Protein AF-A0A958XMZ8-F1 (afdb_monomer_lite)

Structure (mmCIF, N/CA/C/O backbone):
data_AF-A0A958XMZ8-F1
#
_entry.id   AF-A0A958XMZ8-F1
#
loop_
_atom_site.group_PDB
_atom_site.id
_atom_site.type_symbol
_atom_site.label_atom_id
_atom_site.label_alt_id
_atom_site.label_comp_id
_atom_site.label_asym_id
_atom_site.label_entity_id
_atom_site.label_seq_id
_atom_site.pdbx_PDB_ins_code
_atom_site.Cartn_x
_atom_site.Cartn_y
_atom_site.Cartn_z
_atom_site.occupancy
_atom_site.B_iso_or_equiv
_atom_site.auth_seq_id
_atom_site.auth_comp_id
_atom_site.auth_asym_id
_atom_site.auth_atom_id
_atom_site.pdbx_PDB_model_num
ATOM 1 N N . MET A 1 1 ? -24.571 -7.423 19.734 1.00 42.75 1 MET A N 1
ATOM 2 C CA . MET A 1 1 ? -24.579 -8.604 18.828 1.00 42.75 1 MET A CA 1
ATOM 3 C C . MET A 1 1 ? -23.288 -8.793 18.018 1.00 42.75 1 MET A C 1
ATOM 5 O O . MET A 1 1 ? -22.791 -9.910 18.013 1.00 42.75 1 MET A O 1
ATOM 9 N N . LYS A 1 2 ? -22.717 -7.751 17.382 1.00 38.09 2 LYS A N 1
ATOM 10 C CA . LYS A 1 2 ? -21.534 -7.864 16.494 1.00 38.09 2 LYS A CA 1
ATOM 11 C C . LYS A 1 2 ? -20.268 -8.442 17.163 1.00 38.09 2 LYS A C 1
ATOM 13 O O . LYS A 1 2 ? -19.570 -9.248 16.566 1.00 38.09 2 LYS A O 1
ATOM 18 N N . THR A 1 3 ? -20.026 -8.106 18.425 1.00 40.06 3 THR A N 1
ATOM 19 C CA . THR A 1 3 ? -18.768 -8.404 19.127 1.00 40.06 3 THR A CA 1
ATOM 20 C C . THR A 1 3 ? -18.700 -9.785 19.793 1.00 40.06 3 THR A C 1
ATOM 22 O O . THR A 1 3 ? -17.630 -10.360 19.967 1.00 40.06 3 THR A O 1
ATOM 25 N N . ILE A 1 4 ? -19.863 -10.355 20.126 1.00 44.00 4 ILE A N 1
ATOM 26 C CA . ILE A 1 4 ? -19.988 -11.610 20.886 1.00 44.00 4 ILE A CA 1
ATOM 27 C C . ILE A 1 4 ? -19.548 -12.824 20.051 1.00 44.00 4 ILE A C 1
ATOM 29 O O . ILE A 1 4 ? -19.037 -13.791 20.610 1.00 44.00 4 ILE A O 1
ATOM 33 N N . LEU A 1 5 ? -19.669 -12.779 18.716 1.00 48.12 5 LEU A N 1
ATOM 34 C CA . LEU A 1 5 ? -19.205 -13.890 17.883 1.00 48.12 5 LEU A CA 1
ATOM 35 C C . LEU A 1 5 ? -17.670 -13.978 17.826 1.00 48.12 5 LEU A C 1
ATOM 37 O O . LEU A 1 5 ? -17.133 -15.078 17.813 1.00 48.12 5 LEU A O 1
ATOM 41 N N . LEU A 1 6 ? -16.958 -12.848 17.858 1.00 45.94 6 LEU A N 1
ATOM 42 C CA . LEU A 1 6 ? -15.490 -12.813 17.803 1.00 45.94 6 LEU A CA 1
ATOM 43 C C . LEU A 1 6 ? -14.839 -13.444 19.038 1.00 45.94 6 LEU A C 1
ATOM 45 O O . LEU A 1 6 ? -13.884 -14.203 18.905 1.00 45.94 6 LEU A O 1
ATOM 49 N N . VAL A 1 7 ? -15.398 -13.199 20.225 1.00 48.72 7 VAL A N 1
ATOM 50 C CA . VAL A 1 7 ? -14.927 -13.809 21.480 1.00 48.72 7 VAL A CA 1
ATOM 51 C C . VAL A 1 7 ? -15.253 -15.309 21.521 1.00 48.72 7 VAL A C 1
ATOM 53 O O . VAL A 1 7 ? -14.415 -16.110 21.927 1.00 48.72 7 VAL A O 1
ATOM 56 N N . ILE A 1 8 ? -16.429 -15.721 21.025 1.00 49.88 8 ILE A N 1
ATOM 57 C CA . ILE A 1 8 ? -16.820 -17.141 20.918 1.00 49.88 8 ILE A CA 1
ATOM 58 C C . ILE A 1 8 ? -15.943 -17.891 19.903 1.00 49.88 8 ILE A C 1
ATOM 60 O O . ILE A 1 8 ? -15.527 -19.019 20.156 1.00 49.88 8 ILE A O 1
ATOM 64 N N . LEU A 1 9 ? -15.617 -17.265 18.773 1.00 50.22 9 LEU A N 1
ATOM 65 C CA . LEU A 1 9 ? -14.699 -17.815 17.777 1.00 50.22 9 LEU A CA 1
ATOM 66 C C . LEU A 1 9 ? -13.246 -17.832 18.274 1.00 50.22 9 LEU A C 1
ATOM 68 O O . LEU A 1 9 ? -12.514 -18.767 17.961 1.00 50.22 9 LEU A O 1
ATOM 72 N N . GLY A 1 10 ? -12.841 -16.862 19.100 1.00 49.19 10 GLY A N 1
ATOM 73 C CA . GLY A 1 10 ? -11.551 -16.872 19.794 1.00 49.19 10 GLY A CA 1
ATOM 74 C C . GLY A 1 10 ? -11.435 -18.028 20.794 1.00 49.19 10 GLY A C 1
ATOM 75 O O . GLY A 1 10 ? -10.408 -18.693 20.854 1.00 49.19 10 GLY A O 1
ATOM 76 N N . LEU A 1 11 ? -12.516 -18.349 21.511 1.00 45.91 11 LEU A N 1
ATOM 77 C CA . LEU A 1 11 ? -12.588 -19.532 22.379 1.00 45.91 11 LEU A CA 1
ATOM 78 C C . LEU A 1 11 ? -12.576 -20.855 21.587 1.00 45.91 11 LEU A C 1
ATOM 80 O O . LEU A 1 11 ? -12.011 -21.841 22.056 1.00 45.91 11 LEU A O 1
ATOM 84 N N . LEU A 1 12 ? -13.150 -20.884 20.376 1.00 45.81 12 LEU A N 1
ATOM 85 C CA . LEU A 1 12 ? -13.077 -22.036 19.459 1.00 45.81 12 LEU A CA 1
ATOM 86 C C . LEU A 1 12 ? -11.668 -22.243 18.872 1.00 45.81 12 LEU A C 1
ATOM 88 O O . LEU A 1 12 ? -11.304 -23.369 18.547 1.00 45.81 12 LEU A O 1
ATOM 92 N N . CYS A 1 13 ? -10.860 -21.187 18.788 1.00 43.09 13 CYS A N 1
ATOM 93 C CA . CYS A 1 13 ? -9.486 -21.208 18.279 1.00 43.09 13 CYS A CA 1
ATOM 94 C C . CYS A 1 13 ? -8.544 -22.109 19.098 1.00 43.09 13 CYS A C 1
ATOM 96 O O . CYS A 1 13 ? -7.648 -22.748 18.555 1.00 43.09 13 CYS A O 1
ATOM 98 N N . CYS A 1 14 ? -8.775 -22.218 20.410 1.00 39.25 14 CYS A N 1
ATOM 99 C CA . CYS A 1 14 ? -8.026 -23.129 21.282 1.00 39.25 14 CYS A CA 1
ATOM 100 C C . CYS A 1 14 ? -8.404 -24.608 21.083 1.00 39.25 14 CYS A C 1
ATOM 102 O O . CYS A 1 14 ? -7.781 -25.483 21.682 1.00 39.25 14 CYS A O 1
ATOM 104 N N . TYR A 1 15 ? -9.434 -24.905 20.285 1.00 39.00 15 TYR A N 1
ATOM 105 C CA . TYR A 1 15 ? -10.040 -26.232 20.217 1.00 39.00 15 TYR A CA 1
ATOM 106 C C . TYR A 1 15 ? -9.494 -27.118 19.082 1.00 39.00 15 TYR A C 1
ATOM 108 O O . TYR A 1 15 ? -9.670 -28.333 19.127 1.00 39.00 15 TYR A O 1
ATOM 116 N N . GLU A 1 16 ? -8.756 -26.578 18.105 1.00 41.16 16 GLU A N 1
ATOM 117 C CA . GLU A 1 16 ? -8.152 -27.407 17.040 1.00 41.16 16 GLU A CA 1
ATOM 118 C C . GLU A 1 16 ? -6.931 -28.229 17.505 1.00 41.16 16 GLU A C 1
ATOM 120 O O . GLU A 1 16 ? -6.383 -29.021 16.742 1.00 41.16 16 GLU A O 1
ATOM 125 N N . GLY A 1 17 ? -6.541 -28.113 18.781 1.00 38.28 17 GLY A N 1
ATOM 126 C CA . GLY A 1 17 ? -5.478 -28.911 19.398 1.00 38.28 17 GLY A CA 1
ATOM 127 C C . GLY A 1 17 ? -5.923 -30.136 20.209 1.00 38.28 17 GLY A C 1
ATOM 128 O O . GLY A 1 17 ? -5.051 -30.862 20.680 1.00 38.28 17 GLY A O 1
ATOM 129 N N . TYR A 1 18 ? -7.222 -30.398 20.412 1.00 29.23 18 TYR A N 1
ATOM 130 C CA . TYR A 1 18 ? -7.667 -31.522 21.252 1.00 29.23 18 TYR A CA 1
ATOM 131 C C . TYR A 1 18 ? -8.837 -32.296 20.639 1.00 29.23 18 TYR A C 1
ATOM 133 O O . TYR A 1 18 ? -9.981 -31.851 20.568 1.00 29.23 18 TYR A O 1
ATOM 141 N N . SER A 1 19 ? -8.530 -33.520 20.217 1.00 32.88 19 SER A N 1
ATOM 142 C CA . SER A 1 19 ? -9.501 -34.533 19.836 1.00 32.88 19 SER A CA 1
ATOM 143 C C . SER A 1 19 ? -10.440 -34.863 20.999 1.00 32.88 19 SER A C 1
ATOM 145 O O . SER A 1 19 ? -9.980 -35.227 22.077 1.00 32.88 19 SER A O 1
ATOM 147 N N . GLN A 1 20 ? -11.740 -34.846 20.694 1.00 37.31 20 GLN A N 1
ATOM 148 C CA . GLN A 1 20 ? -12.870 -35.333 21.491 1.00 37.31 20 GLN A CA 1
ATOM 149 C C . GLN A 1 20 ? -13.129 -34.594 22.812 1.00 37.31 20 GLN A C 1
ATOM 151 O O . GLN A 1 20 ? -12.442 -34.840 23.783 1.00 37.31 20 GLN A O 1
ATOM 156 N N . HIS A 1 21 ? -14.190 -33.772 22.877 1.00 28.86 21 HIS A N 1
ATOM 157 C CA . HIS A 1 21 ? -15.265 -33.848 23.888 1.00 28.86 21 HIS A CA 1
ATOM 158 C C . HIS A 1 21 ? -16.309 -32.728 23.694 1.00 28.86 21 HIS A C 1
ATOM 160 O O . HIS A 1 21 ? -16.035 -31.573 23.976 1.00 28.86 21 HIS A O 1
ATOM 166 N N . ARG A 1 22 ? -17.528 -33.112 23.273 1.00 32.72 22 ARG A N 1
ATOM 167 C CA . ARG A 1 22 ? -18.817 -32.381 23.357 1.00 32.72 22 ARG A CA 1
ATOM 168 C C . ARG A 1 22 ? -18.800 -30.862 23.083 1.00 32.72 22 ARG A C 1
ATOM 170 O O . ARG A 1 22 ? -18.387 -30.069 23.917 1.00 32.72 22 ARG A O 1
ATOM 177 N N . LYS A 1 23 ? -19.447 -30.461 21.977 1.00 32.38 23 LYS A N 1
ATOM 178 C CA . LYS A 1 23 ? -20.003 -29.109 21.778 1.00 32.38 23 LYS A CA 1
ATOM 179 C C . LYS A 1 23 ? -20.814 -28.704 23.019 1.00 32.38 23 LYS A C 1
ATOM 181 O O . LYS A 1 23 ? -21.945 -29.161 23.167 1.00 32.38 23 LYS A O 1
ATOM 186 N N . ALA A 1 24 ? -20.261 -27.870 23.896 1.00 31.86 24 ALA A N 1
ATOM 187 C CA . ALA A 1 24 ? -21.076 -27.127 24.844 1.00 31.86 24 ALA A CA 1
ATOM 188 C C . ALA A 1 24 ? -21.804 -26.049 24.037 1.00 31.86 24 ALA A C 1
ATOM 190 O O . ALA A 1 24 ? -21.182 -25.198 23.399 1.00 31.86 24 ALA A O 1
ATOM 191 N N . SER A 1 25 ? -23.125 -26.151 23.977 1.00 40.00 25 SER A N 1
ATOM 192 C CA . SER A 1 25 ? -23.956 -25.162 23.308 1.00 40.00 25 SER A CA 1
ATOM 193 C C . SER A 1 25 ? -23.919 -23.858 24.116 1.00 40.00 25 SER A C 1
ATOM 195 O O . SER A 1 25 ? -23.979 -23.879 25.342 1.00 40.00 25 SER A O 1
ATOM 197 N N . VAL A 1 26 ? -23.864 -22.699 23.449 1.00 39.19 26 VAL A N 1
ATOM 198 C CA . VAL A 1 26 ? -23.922 -21.347 24.069 1.00 39.19 26 VAL A CA 1
ATOM 199 C C . VAL A 1 26 ? -25.190 -21.148 24.932 1.00 39.19 26 VAL A C 1
ATOM 201 O O . VAL A 1 26 ? -25.288 -20.225 25.752 1.00 39.19 26 VAL A O 1
ATOM 204 N N . THR A 1 27 ? -26.166 -22.045 24.784 1.00 47.19 27 THR A N 1
ATOM 205 C CA . THR A 1 27 ? -27.355 -22.157 25.633 1.00 47.19 27 THR A CA 1
ATOM 206 C C . THR A 1 27 ? -27.047 -22.494 27.093 1.00 47.19 27 THR A C 1
ATOM 208 O O . THR A 1 27 ? -27.872 -22.166 27.937 1.00 47.19 27 THR A O 1
ATOM 211 N N . ASP A 1 28 ? -25.866 -23.035 27.409 1.00 58.12 28 ASP A N 1
ATOM 212 C CA . ASP A 1 28 ? -25.589 -23.644 28.721 1.00 58.12 28 ASP A CA 1
ATOM 213 C C . ASP A 1 28 ? -24.810 -22.731 29.692 1.00 58.12 28 ASP A C 1
ATOM 215 O O . ASP A 1 28 ? -24.519 -23.123 30.820 1.00 58.12 28 ASP A O 1
ATOM 219 N N . LEU A 1 29 ? -24.467 -21.499 29.289 1.00 68.19 29 LEU A N 1
ATOM 220 C CA . LEU A 1 29 ? -23.795 -20.541 30.180 1.00 68.19 29 LEU A CA 1
ATOM 221 C C . LEU A 1 29 ? -24.738 -20.010 31.270 1.00 68.19 29 LEU A C 1
ATOM 223 O O . LEU A 1 29 ? -25.897 -19.680 31.007 1.00 68.19 29 LEU A O 1
ATOM 227 N N . THR A 1 30 ? -24.207 -19.815 32.477 1.00 84.31 30 THR A N 1
ATOM 228 C CA . THR A 1 30 ? -24.897 -19.081 33.550 1.00 84.31 30 THR A CA 1
ATOM 229 C C . THR A 1 30 ? -25.047 -17.594 33.205 1.00 84.31 30 THR A C 1
ATOM 231 O O . THR A 1 30 ? -24.361 -17.060 32.331 1.00 84.31 30 THR A O 1
ATOM 234 N N . VAL A 1 31 ? -25.931 -16.884 33.914 1.00 85.62 31 VAL A N 1
ATOM 235 C CA . VAL A 1 31 ? -26.129 -15.436 33.716 1.00 85.62 31 VAL A CA 1
ATOM 236 C C . VAL A 1 31 ? -24.856 -14.640 34.006 1.00 85.62 31 VAL A C 1
ATOM 238 O O . VAL A 1 31 ? -24.515 -13.759 33.222 1.00 85.62 31 VAL A O 1
ATOM 241 N N . GLN A 1 32 ? -24.120 -14.983 35.071 1.00 88.19 32 GLN A N 1
ATOM 242 C CA . GLN A 1 32 ? -22.856 -14.312 35.397 1.00 88.19 32 GLN A CA 1
ATOM 243 C C . GLN A 1 32 ? -21.832 -14.505 34.276 1.00 88.19 32 GLN A C 1
ATOM 245 O O . GLN A 1 32 ? -21.297 -13.529 33.774 1.00 88.19 32 GLN A O 1
ATOM 250 N N . GLN A 1 33 ? -21.662 -15.735 33.781 1.00 76.56 33 GLN A N 1
ATOM 251 C CA . GLN A 1 33 ? -20.759 -16.010 32.657 1.00 76.56 33 GLN A CA 1
ATOM 252 C C . GLN A 1 33 ? -21.161 -15.261 31.382 1.00 76.56 33 GLN A C 1
ATOM 254 O O . GLN A 1 33 ? -20.296 -14.847 30.620 1.00 76.56 33 GLN A O 1
ATOM 259 N N . LYS A 1 34 ? -22.462 -15.062 31.132 1.00 75.50 34 LYS A N 1
ATOM 260 C CA . LYS A 1 34 ? -22.940 -14.251 30.002 1.00 75.50 34 LYS A CA 1
ATOM 261 C C . LYS A 1 34 ? -22.567 -12.771 30.170 1.00 75.50 34 LYS A C 1
ATOM 263 O O . LYS A 1 34 ? -22.160 -12.159 29.186 1.00 75.50 34 LYS A O 1
ATOM 268 N N . LEU A 1 35 ? -22.695 -12.214 31.377 1.00 78.56 35 LEU A N 1
ATOM 269 C CA . LEU A 1 35 ? -22.301 -10.835 31.699 1.00 78.56 35 LEU A CA 1
ATOM 270 C C . LEU A 1 35 ? -20.777 -10.647 31.640 1.00 78.56 35 LEU A C 1
ATOM 272 O O . LEU A 1 35 ? -20.310 -9.681 31.038 1.00 78.56 35 LEU A O 1
ATOM 276 N N . ASP A 1 36 ? -20.011 -11.594 32.188 1.00 75.06 36 ASP A N 1
ATOM 277 C CA . ASP A 1 36 ? -18.542 -11.610 32.153 1.00 75.06 36 ASP A CA 1
ATOM 278 C C . ASP A 1 36 ? -18.025 -11.735 30.713 1.00 75.06 36 ASP A C 1
ATOM 280 O O . ASP A 1 36 ? -17.083 -11.051 30.321 1.00 75.06 36 ASP A O 1
ATOM 284 N N . ALA A 1 37 ? -18.712 -12.531 29.883 1.00 56.94 37 ALA A N 1
ATOM 285 C CA . ALA A 1 37 ? -18.496 -12.615 28.435 1.00 56.94 37 ALA A CA 1
ATOM 286 C C . ALA A 1 37 ? -18.988 -11.374 27.667 1.00 56.94 37 ALA A C 1
ATOM 288 O O . ALA A 1 37 ? -18.957 -11.335 26.437 1.00 56.94 37 ALA A O 1
ATOM 289 N N . GLY A 1 38 ? -19.474 -10.363 28.381 1.00 64.75 38 GLY A N 1
ATOM 290 C CA . GLY A 1 38 ? -19.781 -9.056 27.841 1.00 64.75 38 GLY A CA 1
ATOM 291 C C . GLY A 1 38 ? -21.153 -8.892 27.205 1.00 64.75 38 GLY A C 1
ATOM 292 O O . GLY A 1 38 ? -21.388 -7.894 26.524 1.00 64.75 38 GLY A O 1
ATOM 293 N N . ARG A 1 39 ? -22.083 -9.832 27.416 1.00 68.06 39 ARG A N 1
ATOM 294 C CA . ARG A 1 39 ? -23.482 -9.605 27.039 1.00 68.06 39 ARG A CA 1
ATOM 295 C C . ARG A 1 39 ? -24.073 -8.511 27.921 1.00 68.06 39 ARG A C 1
ATOM 297 O O . ARG A 1 39 ? -23.926 -8.553 29.140 1.00 68.06 39 ARG A O 1
ATOM 304 N N . SER A 1 40 ? -24.796 -7.573 27.313 1.00 81.75 40 SER A N 1
ATOM 305 C CA . SER A 1 40 ? -25.541 -6.578 28.083 1.00 81.75 40 SER A CA 1
ATOM 306 C C . SER A 1 40 ? -26.712 -7.244 28.829 1.00 81.75 40 SER A C 1
ATOM 308 O O . SER A 1 40 ? -27.270 -8.238 28.344 1.00 81.75 40 SER A O 1
ATOM 310 N N . PRO A 1 41 ? -27.147 -6.694 29.977 1.00 88.06 41 PRO A N 1
ATOM 311 C CA . PRO A 1 41 ? -28.342 -7.172 30.664 1.00 88.06 41 PRO A CA 1
ATOM 312 C C . PRO A 1 41 ? -29.582 -7.189 29.757 1.00 88.06 41 PRO A C 1
ATOM 314 O O . PRO A 1 41 ? -30.360 -8.139 29.792 1.00 88.06 41 PRO A O 1
ATOM 317 N N . CYS A 1 42 ? -29.730 -6.190 28.880 1.00 85.19 42 CYS A N 1
ATOM 318 C CA . CYS A 1 42 ? -30.852 -6.117 27.945 1.00 85.19 42 CYS A CA 1
ATOM 319 C C . CYS A 1 42 ? -30.812 -7.235 26.890 1.00 85.19 42 CYS A C 1
ATOM 321 O O . CYS A 1 42 ? -31.831 -7.868 26.625 1.00 85.19 42 CYS A O 1
ATOM 323 N N . ASP A 1 43 ? -29.635 -7.546 26.333 1.00 81.19 43 ASP A N 1
ATOM 324 C CA . ASP A 1 43 ? -29.474 -8.673 25.403 1.00 81.19 43 ASP A CA 1
ATOM 325 C C . ASP A 1 43 ? -29.838 -10.000 26.082 1.00 81.19 43 ASP A C 1
ATOM 327 O O . ASP A 1 43 ? -30.451 -10.876 25.467 1.00 81.19 43 ASP A O 1
ATOM 331 N N . ILE A 1 44 ? -29.444 -10.172 27.349 1.00 82.69 44 ILE A N 1
ATOM 332 C CA . ILE A 1 44 ? -29.763 -11.366 28.138 1.00 82.69 44 ILE A CA 1
ATOM 333 C C . ILE A 1 44 ? -31.283 -11.511 28.286 1.00 82.69 44 ILE A C 1
ATOM 335 O O . ILE A 1 44 ? -31.809 -12.580 27.966 1.00 82.69 44 ILE A O 1
ATOM 339 N N . ILE A 1 45 ? -31.988 -10.437 28.647 1.00 85.12 45 ILE A N 1
ATOM 340 C CA . ILE A 1 45 ? -33.456 -10.422 28.766 1.00 85.12 45 ILE A CA 1
ATOM 341 C C . ILE A 1 45 ? -34.122 -10.765 27.430 1.00 85.12 45 ILE A C 1
ATOM 343 O O . ILE A 1 45 ? -34.959 -11.664 27.366 1.00 85.12 45 ILE A O 1
ATOM 347 N N . HIS A 1 46 ? -33.699 -10.125 26.337 1.00 81.81 46 HIS A N 1
ATOM 348 C CA . HIS A 1 46 ? -34.241 -10.391 25.002 1.00 81.81 46 HIS A CA 1
ATOM 349 C C . HIS A 1 46 ? -33.960 -11.814 24.494 1.00 81.81 46 HIS A C 1
ATOM 351 O O . HIS A 1 46 ? -34.678 -12.302 23.626 1.00 81.81 46 HIS A O 1
ATOM 357 N N . SER A 1 47 ? -32.964 -12.516 25.052 1.00 76.88 47 SER A N 1
ATOM 358 C CA . SER A 1 47 ? -32.734 -13.943 24.771 1.00 76.88 47 SER A CA 1
ATOM 359 C C . SER A 1 47 ? -33.652 -14.902 25.544 1.00 76.88 47 SER A C 1
ATOM 361 O O . SER A 1 47 ? -33.418 -16.107 25.527 1.00 76.88 47 SER A O 1
ATOM 363 N N . GLY A 1 48 ? -34.678 -14.385 26.225 1.00 81.62 48 GLY A N 1
ATOM 364 C CA . GLY A 1 48 ? -35.654 -15.178 26.977 1.00 81.62 48 GLY A CA 1
ATOM 365 C C . GLY A 1 48 ? -35.202 -15.553 28.390 1.00 81.62 48 GLY A C 1
ATOM 366 O O . GLY A 1 48 ? -35.870 -16.345 29.051 1.00 81.62 48 GLY A O 1
ATOM 367 N N . ILE A 1 49 ? -34.081 -15.002 28.867 1.00 85.50 49 ILE A N 1
ATOM 368 C CA . ILE A 1 49 ? -33.630 -15.198 30.248 1.00 85.50 49 ILE A CA 1
ATOM 369 C C . ILE A 1 49 ? -34.410 -14.232 31.159 1.00 85.50 49 ILE A C 1
ATOM 371 O O . ILE A 1 49 ? -34.466 -13.040 30.854 1.00 85.50 49 ILE A O 1
ATOM 375 N N . PRO A 1 50 ? -34.993 -14.700 32.281 1.00 93.06 50 PRO A N 1
ATOM 376 C CA . PRO A 1 50 ? -35.784 -13.845 33.164 1.00 93.06 50 PRO A CA 1
ATOM 377 C C . PRO A 1 50 ? -34.981 -12.670 33.732 1.00 93.06 50 PRO A C 1
ATOM 379 O O . PRO A 1 50 ? -33.854 -12.857 34.193 1.00 93.06 50 PRO A O 1
ATOM 382 N N . LEU A 1 51 ? -35.587 -11.479 33.771 1.00 93.19 51 LEU A N 1
ATOM 383 C CA . LEU A 1 51 ? -34.986 -10.260 34.330 1.00 93.19 51 LEU A CA 1
ATOM 384 C C . LEU A 1 51 ? -34.443 -10.474 35.752 1.00 93.19 51 LEU A C 1
ATOM 386 O O . LEU A 1 51 ? -33.312 -10.089 36.033 1.00 93.19 51 LEU A O 1
ATOM 390 N N . ASP A 1 52 ? -35.200 -11.150 36.618 1.00 93.50 52 ASP A N 1
ATOM 391 C CA . ASP A 1 52 ? -34.812 -11.347 38.021 1.00 93.50 52 ASP A CA 1
ATOM 392 C C . ASP A 1 52 ? -33.510 -12.144 38.189 1.00 93.50 52 ASP A C 1
ATOM 394 O O . ASP A 1 52 ? -32.809 -11.987 39.184 1.00 93.50 52 ASP A O 1
ATOM 398 N N . SER A 1 53 ? -33.128 -12.950 37.191 1.00 93.44 53 SER A N 1
ATOM 399 C CA . SER A 1 53 ? -31.876 -13.720 37.219 1.00 93.44 53 SER A CA 1
ATOM 400 C C . SER A 1 53 ? -30.610 -12.861 37.063 1.00 93.44 53 SER A C 1
ATOM 402 O O . SER A 1 53 ? -29.504 -13.344 37.323 1.00 93.44 53 SER A O 1
ATOM 404 N N . LEU A 1 54 ? -30.765 -11.601 36.633 1.00 94.56 54 LEU A N 1
ATOM 405 C CA . LEU A 1 54 ? -29.685 -10.620 36.500 1.00 94.56 54 LEU A CA 1
ATOM 406 C C . LEU A 1 54 ? -29.401 -9.879 37.804 1.00 94.56 54 LEU A C 1
ATOM 408 O O . LEU A 1 54 ? -28.291 -9.379 37.981 1.00 94.56 54 LEU A O 1
ATOM 412 N N . TYR A 1 55 ? -30.381 -9.777 38.701 1.00 95.25 55 TYR A N 1
ATOM 413 C CA . TYR A 1 55 ? -30.191 -9.047 39.944 1.00 95.25 55 TYR A CA 1
ATOM 414 C C . TYR A 1 55 ? -29.160 -9.733 40.846 1.00 95.25 55 TYR A C 1
ATOM 416 O O . TYR A 1 55 ? -29.044 -10.958 40.883 1.00 95.25 55 TYR A O 1
ATOM 424 N N . GLY A 1 56 ? -28.332 -8.920 41.500 1.00 91.50 56 GLY A N 1
ATOM 425 C CA . GLY A 1 56 ? -27.199 -9.381 42.299 1.00 91.50 56 GLY A CA 1
ATOM 426 C C . GLY A 1 56 ? -26.019 -9.932 41.490 1.00 91.50 56 GLY A C 1
ATOM 427 O O . GLY A 1 56 ? -25.016 -10.326 42.078 1.00 91.50 56 GLY A O 1
ATOM 428 N N . LYS A 1 57 ? -26.075 -9.945 40.151 1.00 93.00 57 LYS A N 1
ATOM 429 C CA . LYS A 1 57 ? -24.921 -10.303 39.311 1.00 93.00 57 LYS A CA 1
ATOM 430 C C . LYS A 1 57 ? -23.965 -9.128 39.140 1.00 93.00 57 LYS A C 1
ATOM 432 O O . LYS A 1 57 ? -24.387 -7.970 39.123 1.00 93.00 57 LYS A O 1
ATOM 437 N N . ARG A 1 58 ? -22.670 -9.434 39.019 1.00 90.19 58 ARG A N 1
ATOM 438 C CA . ARG A 1 58 ? -21.606 -8.451 38.776 1.00 90.19 58 ARG A CA 1
ATOM 439 C C . ARG A 1 58 ? -21.703 -7.923 37.348 1.00 90.19 58 ARG A C 1
ATOM 441 O O . ARG A 1 58 ? -21.746 -8.714 36.409 1.00 90.19 58 ARG A O 1
ATOM 448 N N . TYR A 1 59 ? -21.705 -6.603 37.194 1.00 90.88 59 TYR A N 1
ATOM 449 C CA . TYR A 1 59 ? -21.662 -5.913 35.908 1.00 90.88 59 TYR A CA 1
ATOM 450 C C . TYR A 1 59 ? -21.144 -4.484 36.097 1.00 90.88 59 TYR A C 1
ATOM 452 O O . TYR A 1 59 ? -21.530 -3.813 37.050 1.00 90.88 59 TYR A O 1
ATOM 460 N N . GLN A 1 60 ? -20.253 -4.031 35.209 1.00 87.94 60 GLN A N 1
ATOM 461 C CA . GLN A 1 60 ? -19.682 -2.674 35.195 1.00 87.94 60 GLN A CA 1
ATOM 462 C C . GLN A 1 60 ? -19.350 -2.090 36.586 1.00 87.94 60 GLN A C 1
ATOM 464 O O . GLN A 1 60 ? -19.845 -1.027 36.965 1.00 87.94 60 GLN A O 1
ATOM 469 N N . GLY A 1 61 ? -18.536 -2.824 37.349 1.00 84.94 61 GLY A N 1
ATOM 470 C CA . GLY A 1 61 ? -18.026 -2.397 38.656 1.00 84.94 61 GLY A CA 1
ATOM 471 C C . GLY A 1 61 ? -18.916 -2.744 39.853 1.00 84.94 61 GLY A C 1
ATOM 472 O O . GLY A 1 61 ? -18.418 -2.772 40.970 1.00 84.94 61 GLY A O 1
ATOM 473 N N . GLY A 1 62 ? -20.197 -3.090 39.668 1.00 90.75 62 GLY A N 1
ATOM 474 C CA . GLY A 1 62 ? -21.133 -3.305 40.782 1.00 90.75 62 GLY A CA 1
ATOM 475 C C . GLY A 1 62 ? -22.072 -4.501 40.636 1.00 90.75 62 GLY A C 1
ATOM 476 O O . GLY A 1 62 ? -21.949 -5.309 39.721 1.00 90.75 62 GLY A O 1
ATOM 477 N N . PHE A 1 63 ? -23.006 -4.635 41.578 1.00 93.44 63 PHE A N 1
ATOM 478 C CA . PHE A 1 63 ? -24.117 -5.586 41.519 1.00 93.44 63 PHE A CA 1
ATOM 479 C C . PHE A 1 63 ? -25.350 -4.942 40.888 1.00 93.44 63 PHE A C 1
ATOM 481 O O . PHE A 1 63 ? -25.784 -3.881 41.335 1.00 93.44 63 PHE A O 1
ATOM 488 N N . ILE A 1 64 ? -25.952 -5.589 39.891 1.00 95.94 64 ILE A N 1
ATOM 489 C CA . ILE A 1 64 ? -27.171 -5.086 39.247 1.00 95.94 64 ILE A CA 1
ATOM 490 C C . ILE A 1 64 ? -28.341 -5.117 40.237 1.00 95.94 64 ILE A C 1
ATOM 492 O O . ILE A 1 64 ? -28.667 -6.170 40.782 1.00 95.94 64 ILE A O 1
ATOM 496 N N . PHE A 1 65 ? -29.023 -3.983 40.417 1.00 95.88 65 PHE A N 1
ATOM 497 C CA . PHE A 1 65 ? -30.243 -3.895 41.238 1.00 95.88 65 PHE A CA 1
ATOM 498 C C . PHE A 1 65 ? -31.434 -3.263 40.499 1.00 95.88 65 PHE A C 1
ATOM 500 O O . PHE A 1 65 ? -32.584 -3.390 40.930 1.00 95.88 65 PHE A O 1
ATOM 507 N N . PHE A 1 66 ? -31.196 -2.603 39.363 1.00 96.75 66 PHE A N 1
ATOM 508 C CA . PHE A 1 66 ? -32.241 -1.978 38.557 1.00 96.75 66 PHE A CA 1
ATOM 509 C C . PHE A 1 66 ? -31.917 -2.066 37.064 1.00 96.75 66 PHE A C 1
ATOM 511 O O . PHE A 1 66 ? -30.777 -1.849 36.663 1.00 96.75 66 PHE A O 1
ATOM 518 N N . ILE A 1 67 ? -32.937 -2.364 36.254 1.00 94.94 67 ILE A N 1
ATOM 519 C CA . ILE A 1 67 ? -32.896 -2.334 34.788 1.00 94.94 67 ILE A CA 1
ATOM 520 C C . ILE A 1 67 ? -34.233 -1.767 34.308 1.00 94.94 67 ILE A C 1
ATOM 522 O O . ILE A 1 67 ? -35.290 -2.262 34.704 1.00 94.94 67 ILE A O 1
ATOM 526 N N . ASN A 1 68 ? -34.183 -0.760 33.441 1.00 91.81 68 ASN A N 1
ATOM 527 C CA . ASN A 1 68 ? -35.307 -0.302 32.641 1.00 91.81 68 ASN A CA 1
ATOM 528 C C . ASN A 1 68 ? -35.318 -1.097 31.330 1.00 91.81 68 ASN A C 1
ATOM 530 O O . ASN A 1 68 ? -34.462 -0.905 30.469 1.00 91.81 68 ASN A O 1
ATOM 534 N N . THR A 1 69 ? -36.278 -2.007 31.172 1.00 88.94 69 THR A N 1
ATOM 535 C CA . THR A 1 69 ? -36.358 -2.886 29.994 1.00 88.94 69 THR A CA 1
ATOM 536 C C . THR A 1 69 ? -36.725 -2.149 28.708 1.00 88.94 69 THR A C 1
ATOM 538 O O . THR A 1 69 ? -36.420 -2.646 27.630 1.00 88.94 69 THR A O 1
ATOM 541 N N . SER A 1 70 ? -37.335 -0.965 28.804 1.00 86.56 70 SER A N 1
ATOM 542 C CA . SER A 1 70 ? -37.706 -0.153 27.642 1.00 86.56 70 SER A CA 1
ATOM 543 C C . SER A 1 70 ? -36.527 0.656 27.106 1.00 86.56 70 SER A C 1
ATOM 545 O O . SER A 1 70 ? -36.382 0.789 25.895 1.00 86.56 70 SER A O 1
ATOM 547 N N . THR A 1 71 ? -35.690 1.208 27.992 1.00 86.00 71 THR A N 1
ATOM 548 C CA . THR A 1 71 ? -34.526 2.019 27.588 1.00 86.00 71 THR A CA 1
ATOM 549 C C . THR A 1 71 ? -33.225 1.230 27.558 1.00 86.00 71 THR A C 1
ATOM 551 O O . THR A 1 71 ? -32.253 1.734 27.014 1.00 86.00 71 THR A O 1
ATOM 554 N N . CYS A 1 72 ? -33.191 0.011 28.110 1.00 85.12 72 CYS A N 1
ATOM 555 C CA . CYS A 1 72 ? -31.989 -0.798 28.345 1.00 85.12 72 CYS A CA 1
ATOM 556 C C . CYS A 1 72 ? -30.940 -0.138 29.267 1.00 85.12 72 CYS A C 1
ATOM 558 O O . CYS A 1 72 ? -29.787 -0.571 29.307 1.00 85.12 72 CYS A O 1
ATOM 560 N N . GLU A 1 73 ? -31.323 0.897 30.010 1.00 90.69 73 GLU A N 1
ATOM 561 C CA . GLU A 1 73 ? -30.500 1.496 31.060 1.00 90.69 73 GLU A CA 1
ATOM 562 C C . GLU A 1 73 ? -30.655 0.720 32.366 1.00 90.69 73 GLU A C 1
ATOM 564 O O . GLU A 1 73 ? -31.667 0.058 32.606 1.00 90.69 73 GLU A O 1
ATOM 569 N N . GLY A 1 74 ? -29.681 0.833 33.257 1.00 94.75 74 GLY A N 1
ATOM 570 C CA . GLY A 1 74 ? -29.808 0.262 34.588 1.00 94.75 74 GLY A CA 1
ATOM 571 C C . GLY A 1 74 ? -28.834 0.856 35.582 1.00 94.75 74 GLY A C 1
ATOM 572 O O . GLY A 1 74 ? -28.126 1.819 35.290 1.00 94.75 74 GLY A O 1
ATOM 573 N N . MET A 1 75 ? -28.835 0.297 36.786 1.00 97.00 75 MET A N 1
ATOM 574 C CA . MET A 1 75 ? -27.972 0.741 37.872 1.00 97.00 75 MET A CA 1
ATOM 575 C C . MET A 1 75 ? -27.324 -0.435 38.584 1.00 97.00 75 MET A C 1
ATOM 577 O O . MET A 1 75 ? -27.925 -1.508 38.743 1.00 97.00 75 MET A O 1
ATOM 581 N N . VAL A 1 76 ? -26.094 -0.194 39.029 1.00 96.06 76 VAL A N 1
ATOM 582 C CA . VAL A 1 76 ? -25.323 -1.127 39.844 1.00 96.06 76 VAL A CA 1
ATOM 583 C C . VAL A 1 76 ? -24.911 -0.477 41.157 1.00 96.06 76 VAL A C 1
ATOM 585 O O . VAL A 1 76 ? -24.637 0.721 41.204 1.00 96.06 76 VAL A O 1
ATOM 588 N N . VAL A 1 77 ? -24.898 -1.265 42.228 1.00 93.44 77 VAL A N 1
ATOM 589 C CA . VAL A 1 77 ? -24.405 -0.856 43.549 1.00 93.44 77 VAL A CA 1
ATOM 590 C C . VAL A 1 77 ? -22.989 -1.370 43.747 1.00 93.44 77 VAL A C 1
ATOM 592 O O . VAL A 1 77 ? -22.679 -2.500 43.363 1.00 93.44 77 VAL A O 1
ATOM 595 N N . ALA A 1 78 ? -22.125 -0.554 44.343 1.00 89.94 78 ALA A N 1
ATOM 596 C CA . ALA A 1 78 ? -20.741 -0.931 44.579 1.00 89.94 78 ALA A CA 1
ATOM 597 C C . ALA A 1 78 ? -20.637 -2.221 45.443 1.00 89.94 78 ALA A C 1
ATOM 599 O O . ALA A 1 78 ? -21.368 -2.355 46.431 1.00 89.94 78 ALA A O 1
ATOM 600 N N . PRO A 1 79 ? -19.706 -3.149 45.133 1.00 79.19 79 PRO A N 1
ATOM 601 C CA . PRO A 1 79 ? -19.463 -4.405 45.859 1.00 79.19 79 PRO A CA 1
ATOM 602 C C . PRO A 1 79 ? -19.162 -4.242 47.349 1.00 79.19 79 PRO A C 1
ATOM 604 O O . PRO A 1 79 ? -19.272 -5.179 48.131 1.00 79.19 79 PRO A O 1
ATOM 607 N N . GLY A 1 80 ? -18.644 -3.075 47.714 1.00 66.12 80 GLY A N 1
ATOM 608 C CA . GLY A 1 80 ? -17.765 -2.941 48.857 1.00 66.12 80 GLY A CA 1
ATOM 609 C C . GLY A 1 80 ? -16.905 -1.698 48.721 1.00 66.12 80 GLY A C 1
ATOM 610 O O . GLY A 1 80 ? -16.260 -1.498 47.701 1.00 66.12 80 GLY A O 1
ATOM 611 N N . ILE A 1 81 ? -16.835 -0.918 49.792 1.00 52.56 81 ILE A N 1
ATOM 612 C CA . ILE A 1 81 ? -15.571 -0.325 50.227 1.00 52.56 81 ILE A CA 1
ATOM 613 C C . ILE A 1 81 ? -14.860 -1.441 51.000 1.00 52.56 81 ILE A C 1
ATOM 615 O O . ILE A 1 81 ? -15.006 -1.567 52.213 1.00 52.56 81 ILE A O 1
ATOM 619 N N . THR A 1 82 ? -14.227 -2.377 50.287 1.00 36.47 82 THR A N 1
ATOM 620 C CA . THR A 1 82 ? -13.435 -3.435 50.924 1.00 36.47 82 THR A CA 1
ATOM 621 C C . THR A 1 82 ? -12.258 -2.777 51.631 1.00 36.47 82 THR A C 1
ATOM 623 O O . THR A 1 82 ? -11.358 -2.277 50.971 1.00 36.47 82 THR A O 1
ATOM 626 N N . GLN A 1 83 ? -12.334 -2.731 52.961 1.00 37.75 83 GLN A N 1
ATOM 627 C CA . GLN A 1 83 ? -11.244 -2.577 53.927 1.00 37.75 83 GLN A CA 1
ATOM 628 C C . GLN A 1 83 ? -9.922 -1.988 53.397 1.00 37.75 83 GLN A C 1
ATOM 630 O O . GLN A 1 83 ? -9.130 -2.707 52.796 1.00 37.75 83 GLN A O 1
ATOM 635 N N . GLN A 1 84 ? -9.636 -0.730 53.747 1.00 34.22 84 GLN A N 1
ATOM 636 C CA . GLN A 1 84 ? -8.434 -0.276 54.480 1.00 34.22 84 GLN A CA 1
ATOM 637 C C . GLN A 1 84 ? -8.580 1.240 54.768 1.00 34.22 84 GLN A C 1
ATOM 639 O O . GLN A 1 84 ? -9.491 1.870 54.231 1.00 34.22 84 GLN A O 1
ATOM 644 N N . PRO A 1 85 ? -7.836 1.778 55.750 1.00 34.91 85 PRO A N 1
ATOM 645 C CA . PRO A 1 85 ? -8.326 2.741 56.719 1.00 34.91 85 PRO A CA 1
ATOM 646 C C . PRO A 1 85 ? -8.673 4.065 56.046 1.00 34.91 85 PRO A C 1
ATOM 648 O O . PRO A 1 85 ? -7.950 4.563 55.184 1.00 34.91 85 PRO A O 1
ATOM 651 N N . TRP A 1 86 ? -9.768 4.659 56.506 1.00 34.47 86 TRP A N 1
ATOM 652 C CA . TRP A 1 86 ? -9.942 6.104 56.442 1.00 34.47 86 TRP A CA 1
ATOM 653 C C . TRP A 1 86 ? -8.607 6.791 56.783 1.00 34.47 86 TRP A C 1
ATOM 655 O O . TRP A 1 86 ? -7.929 6.338 57.715 1.00 34.47 86 TRP A O 1
ATOM 665 N N . PRO A 1 87 ? -8.176 7.823 56.040 1.00 38.31 87 PRO A N 1
ATOM 666 C CA . PRO A 1 87 ? -6.935 8.491 56.372 1.00 38.31 87 PRO A CA 1
ATOM 667 C C . PRO A 1 87 ? -7.132 9.112 57.754 1.00 38.31 87 PRO A C 1
ATOM 669 O O . PRO A 1 87 ? -8.033 9.920 57.940 1.00 38.31 87 PRO A O 1
ATOM 672 N N . ASP A 1 88 ? -6.280 8.711 58.692 1.00 34.41 88 ASP A N 1
ATOM 673 C CA . ASP A 1 88 ? -6.148 9.248 60.047 1.00 34.41 88 ASP A CA 1
ATOM 674 C C . ASP A 1 88 ? -7.036 8.613 61.152 1.00 34.41 88 ASP A C 1
ATOM 676 O O . ASP A 1 88 ? -8.237 8.888 61.223 1.00 34.41 88 ASP A O 1
ATOM 680 N N . PRO A 1 89 ? -6.443 7.844 62.098 1.00 36.75 89 PRO A N 1
ATOM 681 C CA . PRO A 1 89 ? -7.095 7.418 63.342 1.00 36.75 89 PRO A CA 1
ATOM 682 C C . PRO A 1 89 ? -7.520 8.571 64.277 1.00 36.75 89 PRO A C 1
ATOM 684 O O . PRO A 1 89 ? -8.095 8.306 65.332 1.00 36.75 89 PRO A O 1
ATOM 687 N N . GLN A 1 90 ? -7.256 9.833 63.923 1.00 39.53 90 GLN A N 1
ATOM 688 C CA . GLN A 1 90 ? -7.780 11.024 64.602 1.00 39.53 90 GLN A CA 1
ATOM 689 C C . GLN A 1 90 ? -9.052 11.594 63.951 1.00 39.53 90 GLN A C 1
ATOM 691 O O . GLN A 1 90 ? -9.612 12.562 64.468 1.00 39.53 90 GLN A O 1
ATOM 696 N N . SER A 1 91 ? -9.550 10.991 62.865 1.00 45.69 91 SER A N 1
ATOM 697 C CA . SER A 1 91 ? -10.820 11.366 62.241 1.00 45.69 91 SER A CA 1
ATOM 698 C C . SER A 1 91 ? -11.901 10.318 62.526 1.00 45.69 91 SER A C 1
ATOM 700 O O . SER A 1 91 ? -11.709 9.114 62.367 1.00 45.69 91 SER A O 1
ATOM 702 N N . SER A 1 92 ? -13.033 10.796 63.040 1.00 42.72 92 SER A N 1
ATOM 703 C CA . SER A 1 92 ? -14.216 10.009 63.400 1.00 42.72 92 SER A CA 1
ATOM 704 C C . SER A 1 92 ? -14.584 9.006 62.284 1.00 42.72 92 SER A C 1
ATOM 706 O O . SER A 1 92 ? -14.706 9.442 61.139 1.00 42.72 92 SER A O 1
ATOM 708 N N . PRO A 1 93 ? -14.806 7.703 62.563 1.00 51.28 93 PRO A N 1
ATOM 709 C CA . PRO A 1 93 ? -15.108 6.658 61.564 1.00 51.28 93 PRO A CA 1
ATOM 710 C C . PRO A 1 93 ? -16.520 6.769 60.956 1.00 51.28 93 PRO A C 1
ATOM 712 O O . PRO A 1 93 ? -17.141 5.784 60.558 1.00 51.28 93 PRO A O 1
ATOM 715 N N . TRP A 1 94 ? -17.055 7.977 60.920 1.00 61.81 94 TRP A N 1
ATOM 716 C CA . TRP A 1 94 ? -18.461 8.221 61.075 1.00 61.81 94 TRP A CA 1
ATOM 717 C C . TRP A 1 94 ? -18.960 9.247 60.048 1.00 61.81 94 TRP A C 1
ATOM 719 O O . TRP A 1 94 ? -18.491 10.386 60.001 1.00 61.81 94 TRP A O 1
ATOM 729 N N . ILE A 1 95 ? -19.909 8.842 59.198 1.00 75.00 95 ILE A N 1
ATOM 730 C CA . ILE A 1 95 ? -20.318 9.623 58.024 1.00 75.00 95 ILE A CA 1
ATOM 731 C C . ILE A 1 95 ? -21.618 10.364 58.314 1.00 75.00 95 ILE A C 1
ATOM 733 O O . ILE A 1 95 ? -22.686 9.758 58.417 1.00 75.00 95 ILE A O 1
ATOM 737 N N . LYS A 1 96 ? -21.542 11.694 58.369 1.00 85.56 96 LYS A N 1
ATOM 738 C CA . LYS A 1 96 ? -22.731 12.549 58.433 1.00 85.56 96 LYS A CA 1
ATOM 739 C C . LYS A 1 96 ? -23.458 12.528 57.099 1.00 85.56 96 LYS A C 1
ATOM 741 O O . LYS A 1 96 ? -22.839 12.551 56.032 1.00 85.56 96 LYS A O 1
ATOM 746 N N . TRP A 1 97 ? -24.782 12.554 57.149 1.00 87.50 97 TRP A N 1
ATOM 747 C CA . TRP A 1 97 ? -25.594 12.598 55.937 1.00 87.50 97 TRP A CA 1
ATOM 748 C C . TRP A 1 97 ? -25.347 13.884 55.132 1.00 87.50 97 TRP A C 1
ATOM 750 O O . TRP A 1 97 ? -25.115 13.855 53.924 1.00 87.50 97 TRP A O 1
ATOM 760 N N . GLY A 1 98 ? -25.349 15.012 55.842 1.00 82.88 98 GLY A N 1
ATOM 761 C CA . GLY A 1 98 ? -25.206 16.368 55.327 1.00 82.88 98 GLY A CA 1
ATOM 762 C C . GLY A 1 98 ? -25.285 17.375 56.475 1.00 82.88 98 GLY A C 1
ATOM 763 O O . GLY A 1 98 ? -25.182 17.009 57.645 1.00 82.88 98 GLY A O 1
ATOM 764 N N . CYS A 1 99 ? -25.501 18.643 56.148 1.00 78.88 99 CYS A N 1
ATOM 765 C CA . CYS A 1 99 ? -25.555 19.724 57.124 1.00 78.88 99 CYS A CA 1
ATOM 766 C C . CYS A 1 99 ? -26.879 19.657 57.911 1.00 78.88 99 CYS A C 1
ATOM 768 O O . CYS A 1 99 ? -27.956 19.465 57.341 1.00 78.88 99 CYS A O 1
ATOM 770 N N . THR A 1 100 ? -26.814 19.794 59.235 1.00 71.94 100 THR A N 1
ATOM 771 C CA . THR A 1 100 ? -27.997 19.830 60.111 1.00 71.94 100 THR A CA 1
ATOM 772 C C . THR A 1 100 ? -28.687 21.191 60.048 1.00 71.94 100 THR A C 1
ATOM 774 O O . THR A 1 100 ? -28.011 22.218 60.048 1.00 71.94 100 THR A O 1
ATOM 777 N N . GLY A 1 101 ? -30.023 21.227 60.047 1.00 69.44 101 GLY A N 1
ATOM 778 C CA . GLY A 1 101 ? -30.796 22.474 60.105 1.00 69.44 101 GLY A CA 1
ATOM 779 C C . GLY A 1 101 ? -30.961 23.199 58.765 1.00 69.44 101 GLY A C 1
ATOM 780 O O . GLY A 1 101 ? -31.797 24.098 58.666 1.00 69.44 101 GLY A O 1
ATOM 781 N N . THR A 1 102 ? -30.243 22.782 57.720 1.00 67.38 102 THR A N 1
ATOM 782 C CA . THR A 1 102 ? -30.541 23.145 56.333 1.00 67.38 102 THR A CA 1
ATOM 783 C C . THR A 1 102 ? -31.522 22.112 55.770 1.00 67.38 102 THR A C 1
ATOM 785 O O . THR A 1 102 ? -31.292 20.906 55.858 1.00 67.38 102 THR A O 1
ATOM 788 N N . GLY A 1 103 ? -32.681 22.558 55.278 1.00 62.19 103 GLY A N 1
ATOM 789 C CA . GLY A 1 103 ? -33.607 21.673 54.560 1.00 62.19 103 GLY A CA 1
ATOM 790 C C . GLY A 1 103 ? -32.997 21.208 53.238 1.00 62.19 103 GLY A C 1
ATOM 791 O O . GLY A 1 103 ? -32.069 21.845 52.729 1.00 62.19 103 GLY A O 1
ATOM 792 N N . ALA A 1 104 ? -33.510 20.118 52.678 1.00 60.53 104 ALA A N 1
ATOM 793 C CA . ALA A 1 104 ? -33.004 19.605 51.423 1.00 60.53 104 ALA A CA 1
ATOM 794 C C . ALA A 1 104 ? -33.243 20.637 50.312 1.00 60.53 104 ALA A C 1
ATOM 796 O O . ALA A 1 104 ? -34.262 21.338 50.308 1.00 60.53 104 ALA A O 1
ATOM 797 N N . PRO A 1 105 ? -32.317 20.740 49.353 1.00 61.28 105 PRO A N 1
ATOM 798 C CA . PRO A 1 105 ? -32.516 21.530 48.146 1.00 61.28 105 PRO A CA 1
ATOM 799 C C . PRO A 1 105 ? -33.777 21.088 47.380 1.00 61.28 105 PRO A C 1
ATOM 801 O O . PRO A 1 105 ? -34.292 19.991 47.584 1.00 61.28 105 PRO A O 1
ATOM 804 N N . GLN A 1 106 ? -34.277 21.970 46.508 1.00 58.75 106 GLN A N 1
ATOM 805 C CA . GLN A 1 106 ? -35.643 22.019 45.947 1.00 58.75 106 GLN A CA 1
ATOM 806 C C . GLN A 1 106 ? -36.208 20.728 45.300 1.00 58.75 106 GLN A C 1
ATOM 808 O O . GLN A 1 106 ? -37.395 20.705 44.991 1.00 58.75 106 GLN A O 1
ATOM 813 N N . ASN A 1 107 ? -35.423 19.655 45.143 1.00 61.25 107 ASN A N 1
ATOM 814 C CA . ASN A 1 107 ? -35.784 18.413 44.452 1.00 61.25 107 ASN A CA 1
ATOM 815 C C . ASN A 1 107 ? -35.452 17.133 45.254 1.00 61.25 107 ASN A C 1
ATOM 817 O O . ASN A 1 107 ? -34.830 16.211 44.739 1.00 61.25 107 ASN A O 1
ATOM 821 N N . ASN A 1 108 ? -35.898 17.039 46.511 1.00 78.12 108 ASN A N 1
ATOM 822 C CA . ASN A 1 108 ? -35.731 15.850 47.361 1.00 78.12 108 ASN A CA 1
ATOM 823 C C . ASN A 1 108 ? -36.744 14.729 47.046 1.00 78.12 108 ASN A C 1
ATOM 825 O O . ASN A 1 108 ? -37.716 14.526 47.777 1.00 78.12 108 ASN A O 1
ATOM 829 N N . SER A 1 109 ? -36.547 13.998 45.949 1.00 89.81 109 SER A N 1
ATOM 830 C CA . SER A 1 109 ? -37.457 12.909 45.571 1.00 89.81 109 SER A CA 1
ATOM 831 C C . SER A 1 109 ? -36.956 11.541 46.038 1.00 89.81 109 SER A C 1
ATOM 833 O O . SER A 1 109 ? -35.783 11.205 45.866 1.00 89.81 109 SER A O 1
ATOM 835 N N . ALA A 1 110 ? -37.861 10.723 46.581 1.00 92.50 110 ALA A N 1
ATOM 836 C CA . ALA A 1 110 ? -37.588 9.340 46.981 1.00 92.50 110 ALA A CA 1
ATOM 837 C C . ALA A 1 110 ? -37.517 8.356 45.799 1.00 92.50 110 ALA A C 1
ATOM 839 O O . ALA A 1 110 ? -36.985 7.264 45.976 1.00 92.50 110 ALA A O 1
ATOM 840 N N . ALA A 1 111 ? -38.043 8.743 44.631 1.00 95.56 111 ALA A N 1
ATOM 841 C CA . ALA A 1 111 ? -38.310 7.846 43.510 1.00 95.56 111 ALA A CA 1
ATOM 842 C C . ALA A 1 111 ? -37.054 7.182 42.917 1.00 95.56 111 ALA A C 1
ATOM 844 O O . ALA A 1 111 ? -35.924 7.644 43.069 1.00 95.56 111 ALA A O 1
ATOM 845 N N . VAL A 1 112 ? -37.249 6.096 42.171 1.00 94.00 112 VAL A N 1
ATOM 846 C CA . VAL A 1 112 ? -36.166 5.485 41.387 1.00 94.00 112 VAL A CA 1
ATOM 847 C C . VAL A 1 112 ? -35.698 6.448 40.287 1.00 94.00 112 VAL A C 1
ATOM 849 O O . VAL A 1 112 ? -36.516 7.103 39.643 1.00 94.00 112 VAL A O 1
ATOM 852 N N . ASN A 1 113 ? -34.387 6.485 40.040 1.00 93.31 113 ASN A N 1
ATOM 853 C CA . ASN A 1 113 ? -33.633 7.372 39.149 1.00 93.31 113 ASN A CA 1
ATOM 854 C C . ASN A 1 113 ? -33.338 8.789 39.670 1.00 93.31 113 ASN A C 1
ATOM 856 O O . ASN A 1 113 ? -32.633 9.528 38.975 1.00 93.31 113 ASN A O 1
ATOM 860 N N . THR A 1 114 ? -33.776 9.172 40.871 1.00 94.62 114 THR A N 1
ATOM 861 C CA . THR A 1 114 ? -33.547 10.528 41.410 1.00 94.62 114 THR A CA 1
ATOM 862 C C . THR A 1 114 ? -32.283 10.652 42.258 1.00 94.62 114 THR A C 1
ATOM 864 O O . THR A 1 114 ? -31.857 11.776 42.523 1.00 94.62 114 THR A O 1
ATOM 867 N N . GLY A 1 115 ? -31.636 9.541 42.638 1.00 95.19 115 GLY A N 1
ATOM 868 C CA . GLY A 1 115 ? -30.516 9.561 43.583 1.00 95.19 115 GLY A CA 1
ATOM 869 C C . GLY A 1 115 ? -29.345 10.441 43.146 1.00 95.19 115 GLY A C 1
ATOM 870 O O . GLY A 1 115 ? -28.767 11.162 43.957 1.00 95.19 115 GLY A O 1
ATOM 871 N N . GLU A 1 116 ? -29.025 10.461 41.853 1.00 94.94 116 GLU A N 1
ATOM 872 C CA . GLU A 1 116 ? -27.930 11.283 41.324 1.00 94.94 116 GLU A CA 1
ATOM 873 C C . GLU A 1 116 ? -28.220 12.782 41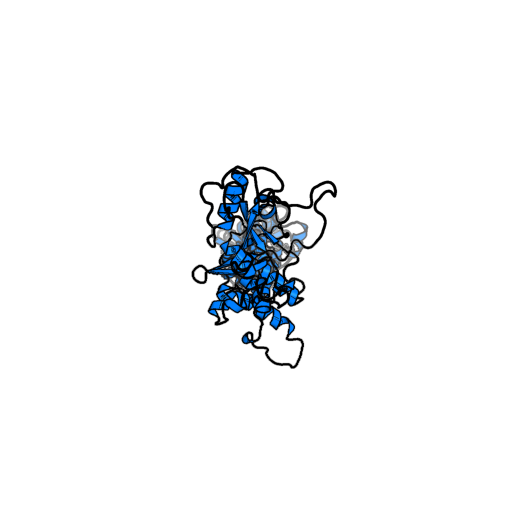.430 1.00 94.94 116 GLU A C 1
ATOM 875 O O . GLU A 1 116 ? -27.343 13.553 41.819 1.00 94.94 116 GLU A O 1
ATOM 880 N N . GLN A 1 117 ? -29.455 13.186 41.111 1.00 93.69 117 GLN A N 1
ATOM 881 C CA . GLN A 1 117 ? -29.882 14.578 41.208 1.00 93.69 117 GLN A CA 1
ATOM 882 C C . GLN A 1 117 ? -29.895 15.013 42.673 1.00 93.69 117 GLN A C 1
ATOM 884 O O . GLN A 1 117 ? -29.269 16.016 43.007 1.00 93.69 117 GLN A O 1
ATOM 889 N N . ASN A 1 118 ? -30.480 14.196 43.557 1.00 93.12 118 ASN A N 1
ATOM 890 C CA . ASN A 1 118 ? -30.447 14.427 45.000 1.00 93.12 118 ASN A CA 1
ATOM 891 C C . ASN A 1 118 ? -29.003 14.578 45.509 1.00 93.12 118 ASN A C 1
ATOM 893 O O . ASN A 1 118 ? -28.711 15.471 46.296 1.00 93.12 118 ASN A O 1
ATOM 897 N N . THR A 1 119 ? -28.081 13.725 45.048 1.00 93.69 119 THR A N 1
ATOM 898 C CA . THR A 1 119 ? -26.660 13.775 45.428 1.00 93.69 119 THR A CA 1
ATOM 899 C C . THR A 1 119 ? -26.018 15.098 45.015 1.00 93.69 119 THR A C 1
ATOM 901 O O . THR A 1 119 ? -25.345 15.729 45.827 1.00 93.69 119 THR A O 1
ATOM 904 N N . ASN A 1 120 ? -26.229 15.534 43.771 1.00 92.25 120 ASN A N 1
ATOM 905 C CA . ASN A 1 120 ? -25.689 16.800 43.270 1.00 92.25 120 ASN A CA 1
ATOM 906 C C . ASN A 1 120 ? -26.252 17.992 44.042 1.00 92.25 120 ASN A C 1
ATOM 908 O O . ASN A 1 120 ? -25.506 18.880 44.452 1.00 92.25 120 ASN A O 1
ATOM 912 N N . ASP A 1 121 ? -27.557 17.979 44.288 1.00 90.50 121 ASP A N 1
ATOM 913 C CA . ASP A 1 121 ? -28.215 19.035 45.031 1.00 90.50 121 ASP A CA 1
ATOM 914 C C . ASP A 1 121 ? -27.694 19.079 46.477 1.00 90.50 121 ASP A C 1
ATOM 916 O O . ASP A 1 121 ? -27.353 20.154 46.971 1.00 90.50 121 ASP A O 1
ATOM 920 N N . LEU A 1 122 ? -27.521 17.927 47.137 1.00 89.12 122 LEU A N 1
ATOM 921 C CA . LEU A 1 122 ? -26.954 17.841 48.488 1.00 89.12 122 LEU A CA 1
ATOM 922 C C . LEU A 1 122 ? -25.530 18.385 48.582 1.00 89.12 122 LEU A C 1
ATOM 924 O O . LEU A 1 122 ? -25.215 19.083 49.544 1.00 89.12 122 LEU A O 1
ATOM 928 N N . ILE A 1 123 ? -24.682 18.104 47.593 1.00 90.25 123 ILE A N 1
ATOM 929 C CA . ILE A 1 123 ? -23.316 18.644 47.535 1.00 90.25 123 ILE A CA 1
ATOM 930 C C . ILE A 1 123 ? -23.343 20.175 47.426 1.00 90.25 123 ILE A C 1
ATOM 932 O O . ILE A 1 123 ? -22.534 20.848 48.065 1.00 90.25 123 ILE A O 1
ATOM 936 N N . ASN A 1 124 ? -24.290 20.722 46.659 1.00 89.00 124 ASN A N 1
ATOM 937 C CA . ASN A 1 124 ? -24.458 22.166 46.499 1.00 89.00 124 ASN A CA 1
ATOM 938 C C . ASN A 1 124 ? -25.027 22.831 47.763 1.00 89.00 124 ASN A C 1
ATOM 940 O O . ASN A 1 124 ? -24.590 23.917 48.137 1.00 89.00 124 ASN A O 1
ATOM 944 N N . ALA A 1 125 ? -25.987 22.187 48.431 1.00 85.31 125 ALA A N 1
ATOM 945 C CA . ALA A 1 125 ? -26.621 22.706 49.643 1.00 85.31 125 ALA A CA 1
ATOM 946 C C . ALA A 1 125 ? -25.755 22.542 50.903 1.00 85.31 125 ALA A C 1
ATOM 948 O O . ALA A 1 125 ? -25.890 23.320 51.847 1.00 85.31 125 ALA A O 1
ATOM 949 N N . CYS A 1 126 ? -24.874 21.540 50.930 1.00 85.69 126 CYS A N 1
ATOM 950 C CA . CYS A 1 126 ? -23.950 21.277 52.025 1.00 85.69 126 CYS A CA 1
ATOM 951 C C . CYS A 1 126 ? -22.535 20.989 51.490 1.00 85.69 126 CYS A C 1
ATOM 953 O O . CYS A 1 126 ? -22.144 19.830 51.305 1.00 85.69 126 CYS A O 1
ATOM 955 N N . PRO A 1 127 ? -21.726 22.039 51.273 1.00 83.12 127 PRO A N 1
ATOM 956 C CA . PRO A 1 127 ? -20.376 21.904 50.748 1.00 83.12 127 PRO A CA 1
ATOM 957 C C . PRO A 1 127 ? -19.347 21.494 51.816 1.00 83.12 127 PRO A C 1
ATOM 959 O O . PRO A 1 127 ? -18.148 21.575 51.547 1.00 83.12 127 PRO A O 1
ATOM 962 N N . GLU A 1 128 ? -19.750 21.015 52.994 1.00 83.25 128 GLU A N 1
ATOM 963 C CA . GLU A 1 128 ? -18.822 20.478 53.999 1.00 83.25 128 GLU A CA 1
ATOM 964 C C . GLU A 1 128 ? -18.122 19.203 53.484 1.00 83.25 128 GLU A C 1
ATOM 966 O O . GLU A 1 128 ? -18.705 18.448 52.701 1.00 83.25 128 GLU A O 1
ATOM 971 N N . PRO A 1 129 ? -16.837 18.969 53.802 1.00 82.19 129 PRO A N 1
ATOM 972 C CA . PRO A 1 129 ? -16.163 17.712 53.476 1.00 82.19 129 PRO A CA 1
ATOM 973 C C . PRO A 1 129 ? -16.718 16.548 54.316 1.00 82.19 129 PRO A C 1
ATOM 975 O O . PRO A 1 129 ? -17.264 16.757 55.394 1.00 82.19 129 PRO A O 1
ATOM 978 N N . GLY A 1 130 ? -16.567 15.312 53.830 1.00 78.00 130 GLY A N 1
ATOM 979 C CA . GLY A 1 130 ? -16.929 14.108 54.596 1.00 78.00 130 GLY A CA 1
ATOM 980 C C . GLY A 1 130 ? -18.429 13.794 54.694 1.00 78.00 130 GLY A C 1
ATOM 981 O O . GLY A 1 130 ? -18.810 12.912 55.458 1.00 78.00 130 GLY A O 1
ATOM 982 N N . THR A 1 131 ? -19.289 14.475 53.929 1.00 86.62 131 THR A N 1
ATOM 983 C CA . THR A 1 131 ? -20.723 14.148 53.854 1.00 86.62 131 THR A CA 1
ATOM 984 C C . THR A 1 131 ? -20.981 12.907 52.998 1.00 86.62 131 THR A C 1
ATOM 986 O O . THR A 1 131 ? -20.234 12.617 52.058 1.00 86.62 131 THR A O 1
ATOM 989 N N . ALA A 1 132 ? -22.078 12.196 53.272 1.00 88.69 132 ALA A N 1
ATOM 990 C CA . ALA A 1 132 ? -22.460 10.977 52.557 1.00 88.69 132 ALA A CA 1
ATOM 991 C C . ALA A 1 132 ? -22.517 11.165 51.030 1.00 88.69 132 ALA A C 1
ATOM 993 O O . ALA A 1 132 ? -21.997 10.339 50.278 1.00 88.69 132 ALA A O 1
ATOM 994 N N . ALA A 1 133 ? -23.098 12.279 50.570 1.00 90.25 133 ALA A N 1
ATOM 995 C CA . ALA A 1 133 ? -23.203 12.605 49.150 1.00 90.25 133 ALA A CA 1
ATOM 996 C C . ALA A 1 133 ? -21.826 12.803 48.490 1.00 90.25 133 ALA A C 1
ATOM 998 O O . ALA A 1 133 ? -21.590 12.300 47.391 1.00 90.25 133 ALA A O 1
ATOM 999 N N . LYS A 1 134 ? -20.892 13.485 49.168 1.00 89.19 134 LYS A N 1
ATOM 1000 C CA . LYS A 1 134 ? -19.531 13.680 48.652 1.00 89.19 134 LYS A CA 1
ATOM 1001 C C . LYS A 1 134 ? -18.725 12.397 48.640 1.00 89.19 134 LYS A C 1
ATOM 1003 O O . LYS A 1 134 ? -18.059 12.140 47.648 1.00 89.19 134 LYS A O 1
ATOM 1008 N N . ILE A 1 135 ? -18.822 11.586 49.689 1.00 88.25 135 ILE A N 1
ATOM 1009 C CA . ILE A 1 135 ? -18.138 10.289 49.746 1.00 88.25 135 ILE A CA 1
ATOM 1010 C C . ILE A 1 135 ? -18.620 9.391 48.605 1.00 88.25 135 ILE A C 1
ATOM 1012 O O . ILE A 1 135 ? -17.802 8.778 47.928 1.00 88.25 135 ILE A O 1
ATOM 1016 N N . ALA A 1 136 ? -19.930 9.360 48.337 1.00 91.06 136 ALA A N 1
ATOM 1017 C CA . ALA A 1 136 ? -20.464 8.600 47.212 1.00 91.06 136 ALA A CA 1
ATOM 1018 C C . ALA A 1 136 ? -19.955 9.122 45.862 1.00 91.06 136 ALA A C 1
ATOM 1020 O O . ALA A 1 136 ? -19.615 8.326 44.995 1.00 91.06 136 ALA A O 1
ATOM 1021 N N . ARG A 1 137 ? -19.879 10.449 45.698 1.00 91.81 137 ARG A N 1
ATOM 1022 C CA . ARG A 1 137 ? -19.420 11.093 44.460 1.00 91.81 137 ARG A CA 1
ATOM 1023 C C . ARG A 1 137 ? -17.911 10.992 44.229 1.00 91.81 137 ARG A C 1
ATOM 1025 O O . ARG A 1 137 ? -17.471 11.036 43.090 1.00 91.81 137 ARG A O 1
ATOM 1032 N N . GLN A 1 138 ? -17.129 10.895 45.299 1.00 89.44 138 GLN A N 1
ATOM 1033 C CA . GLN A 1 138 ? -15.672 10.746 45.263 1.00 89.44 138 GLN A CA 1
ATOM 1034 C C . GLN A 1 138 ? -15.227 9.284 45.172 1.00 89.44 138 GLN A C 1
ATOM 1036 O O . GLN A 1 138 ? -14.031 9.028 45.056 1.00 89.44 138 GLN A O 1
ATOM 1041 N N . TYR A 1 139 ? -16.158 8.332 45.260 1.00 85.38 139 TYR A N 1
ATOM 1042 C CA . TYR A 1 139 ? -15.838 6.923 45.111 1.00 85.38 139 TYR A CA 1
ATOM 1043 C C . TYR A 1 139 ? -15.347 6.637 43.688 1.00 85.38 139 TYR A C 1
ATOM 1045 O O . TYR A 1 139 ? -16.004 6.990 42.708 1.00 85.38 139 TYR A O 1
ATOM 1053 N N . ASP A 1 140 ? -14.195 5.981 43.611 1.00 82.19 140 ASP A N 1
ATOM 1054 C CA . ASP A 1 140 ? -13.538 5.545 42.386 1.00 82.19 140 ASP A CA 1
ATOM 1055 C C . ASP A 1 140 ? -13.050 4.111 42.617 1.00 82.19 140 ASP A C 1
ATOM 1057 O O . ASP A 1 140 ? -12.331 3.839 43.583 1.00 82.19 140 ASP A O 1
ATOM 1061 N N . ASP A 1 141 ? -13.486 3.182 41.769 1.00 74.44 141 ASP A N 1
ATOM 1062 C CA . ASP A 1 141 ? -13.071 1.775 41.819 1.00 74.44 141 ASP A CA 1
ATOM 1063 C C . ASP A 1 141 ? -11.842 1.487 40.928 1.00 74.44 141 ASP A C 1
ATOM 1065 O O . ASP A 1 141 ? -11.443 0.333 40.766 1.00 74.44 141 ASP A O 1
ATOM 1069 N N . GLY A 1 142 ? -11.233 2.534 40.359 1.00 77.56 142 GLY A N 1
ATOM 1070 C CA . GLY A 1 142 ? -10.132 2.491 39.399 1.00 77.56 142 GLY A CA 1
ATOM 1071 C C . GLY A 1 142 ? -10.587 2.383 37.940 1.00 77.56 142 GLY A C 1
ATOM 1072 O O . GLY A 1 142 ? -9.751 2.458 37.038 1.00 77.56 142 GLY A O 1
ATOM 1073 N N . ILE A 1 143 ? -11.889 2.196 37.696 1.00 81.06 143 ILE A N 1
ATOM 1074 C CA . ILE A 1 143 ? -12.486 2.034 36.362 1.00 81.06 143 ILE A CA 1
ATOM 1075 C C . ILE A 1 143 ? -13.589 3.077 36.126 1.00 81.06 143 ILE A C 1
ATOM 1077 O O . ILE A 1 143 ? -13.695 3.625 35.027 1.00 81.06 143 ILE A O 1
ATOM 1081 N N . TYR A 1 144 ? -14.404 3.357 37.143 1.00 82.75 144 TYR A N 1
ATOM 1082 C CA . TYR A 1 144 ? -15.567 4.234 37.100 1.00 82.75 144 TYR A CA 1
ATOM 1083 C C . TYR A 1 144 ? -15.535 5.255 38.242 1.00 82.75 144 TYR A C 1
ATOM 1085 O O . TYR A 1 144 ? -15.314 4.903 39.399 1.00 82.75 144 TYR A O 1
ATOM 1093 N N . ASN A 1 145 ? -15.861 6.508 37.916 1.00 87.38 145 ASN A N 1
ATOM 1094 C CA . ASN A 1 145 ? -15.859 7.655 38.833 1.00 87.38 145 ASN A CA 1
ATOM 1095 C C . ASN A 1 145 ? -17.179 8.460 38.807 1.00 87.38 145 ASN A C 1
ATOM 1097 O O . ASN A 1 145 ? -17.242 9.599 39.262 1.00 87.38 145 ASN A O 1
ATOM 1101 N N . ASP A 1 146 ? -18.245 7.877 38.255 1.00 91.94 146 ASP A N 1
ATOM 1102 C CA . ASP A 1 146 ? -19.570 8.482 38.057 1.00 91.94 146 ASP A CA 1
ATOM 1103 C C . ASP A 1 146 ? -20.588 8.077 39.144 1.00 91.94 146 ASP A C 1
ATOM 1105 O O . ASP A 1 146 ? -21.803 8.181 38.959 1.00 91.94 146 ASP A O 1
ATOM 1109 N N . TRP A 1 147 ? -20.102 7.623 40.299 1.00 94.69 147 TRP A N 1
ATOM 1110 C CA . TRP A 1 147 ? -20.925 7.104 41.388 1.00 94.69 147 TRP A CA 1
ATOM 1111 C C . TRP A 1 147 ? -21.685 8.205 42.150 1.00 94.69 147 TRP A C 1
ATOM 1113 O O . TRP A 1 147 ? -21.290 9.372 42.166 1.00 94.69 147 TRP A O 1
ATOM 1123 N N . PHE A 1 148 ? -22.814 7.851 42.770 1.00 95.44 148 PHE A N 1
ATOM 1124 C CA . PHE A 1 148 ? -23.688 8.754 43.527 1.00 95.44 148 PHE A CA 1
ATOM 1125 C C . PHE A 1 148 ? -24.403 8.049 44.690 1.00 95.44 148 PHE A C 1
ATOM 1127 O O . PHE A 1 148 ? -24.369 6.825 44.810 1.00 95.44 148 PHE A O 1
ATOM 1134 N N . LEU A 1 149 ? -25.037 8.823 45.577 1.00 94.12 149 LEU A N 1
ATOM 1135 C CA . LEU A 1 149 ? -25.772 8.312 46.734 1.00 94.12 149 LEU A CA 1
ATOM 1136 C C . LEU A 1 149 ? -27.215 7.933 46.318 1.00 94.12 149 LEU A C 1
ATOM 1138 O O . LEU A 1 149 ? -27.950 8.796 45.822 1.00 94.12 149 LEU A O 1
ATOM 1142 N N . PRO A 1 150 ? -27.656 6.676 46.509 1.00 95.75 150 PRO A N 1
ATOM 1143 C CA . PRO A 1 150 ? -28.951 6.205 46.015 1.00 95.75 150 PRO A CA 1
ATOM 1144 C C . PRO A 1 150 ? -30.124 6.884 46.724 1.00 95.75 150 PRO A C 1
ATOM 1146 O O . PRO A 1 150 ? -30.044 7.157 47.920 1.00 95.75 150 PRO A O 1
ATOM 1149 N N . SER A 1 151 ? -31.231 7.122 46.023 1.00 96.12 151 SER A N 1
ATOM 1150 C CA . SER A 1 151 ? -32.492 7.561 46.632 1.00 96.12 151 SER A CA 1
ATOM 1151 C C . SER A 1 151 ? -33.072 6.487 47.559 1.00 96.12 151 SER A C 1
ATOM 1153 O O . SER A 1 151 ? -32.636 5.334 47.564 1.00 96.12 151 SER A O 1
ATOM 1155 N N . LYS A 1 152 ? -34.079 6.852 48.360 1.00 94.00 152 LYS A N 1
ATOM 1156 C CA . LYS A 1 152 ? -34.784 5.909 49.235 1.00 94.00 152 LYS A CA 1
ATOM 1157 C C . LYS A 1 152 ? -35.294 4.683 48.468 1.00 94.00 152 LYS A C 1
ATOM 1159 O O . LYS A 1 152 ? -35.028 3.565 48.900 1.00 94.00 152 LYS A O 1
ATOM 1164 N N . ASP A 1 153 ? -35.975 4.866 47.340 1.00 95.19 153 ASP A N 1
ATOM 1165 C CA . ASP A 1 153 ? -36.544 3.736 46.600 1.00 95.19 153 ASP A CA 1
ATOM 1166 C C . ASP A 1 153 ? -35.455 2.913 45.890 1.00 95.19 153 ASP A C 1
ATOM 1168 O O . ASP A 1 153 ? -35.561 1.690 45.817 1.00 95.19 153 ASP A O 1
ATOM 1172 N N . GLU A 1 154 ? -34.363 3.540 45.432 1.00 96.38 154 GLU A N 1
ATOM 1173 C CA . GLU A 1 154 ? -33.187 2.829 44.900 1.00 96.38 154 GLU A CA 1
ATOM 1174 C C . GLU A 1 154 ? -32.521 1.953 45.969 1.00 96.38 154 GLU A C 1
ATOM 1176 O O . GLU A 1 154 ? -32.152 0.808 45.699 1.00 96.38 154 GLU A O 1
ATOM 1181 N N . LEU A 1 155 ? -32.413 2.456 47.200 1.00 92.62 155 LEU A N 1
ATOM 1182 C CA . LEU A 1 155 ? -31.812 1.729 48.313 1.00 92.62 155 LEU A CA 1
ATOM 1183 C C . LEU A 1 155 ? -32.681 0.546 48.774 1.00 92.62 155 LEU A C 1
ATOM 1185 O O . LEU A 1 155 ? -32.150 -0.523 49.082 1.00 92.62 155 LEU A O 1
ATOM 1189 N N . ILE A 1 156 ? -34.009 0.687 48.710 1.00 92.25 156 ILE A N 1
ATOM 1190 C CA . ILE A 1 156 ? -34.957 -0.421 48.917 1.00 92.25 156 ILE A CA 1
ATOM 1191 C C . ILE A 1 156 ? -34.783 -1.502 47.838 1.00 92.25 156 ILE A C 1
ATOM 1193 O O . ILE A 1 156 ? -34.836 -2.697 48.143 1.00 92.25 156 ILE A O 1
ATOM 1197 N N . LEU A 1 157 ? -34.550 -1.120 46.575 1.00 94.75 157 LEU A N 1
ATOM 1198 C CA . LEU A 1 157 ? -34.266 -2.090 45.512 1.00 94.75 157 LEU A CA 1
ATOM 1199 C C . LEU A 1 157 ? -32.969 -2.857 45.778 1.00 94.75 157 LEU A C 1
ATOM 1201 O O . LEU A 1 157 ? -32.952 -4.071 45.593 1.00 94.75 157 LEU A O 1
ATOM 1205 N N . ILE A 1 158 ? -31.913 -2.183 46.240 1.00 92.94 158 ILE A N 1
ATOM 1206 C CA . ILE A 1 158 ? -30.651 -2.835 46.624 1.00 92.94 158 ILE A CA 1
ATOM 1207 C C . ILE A 1 158 ? -30.889 -3.861 47.734 1.00 92.94 158 ILE A C 1
ATOM 1209 O O . ILE A 1 158 ? -30.438 -5.003 47.616 1.00 92.94 158 ILE A O 1
ATOM 1213 N N . PHE A 1 159 ? -31.633 -3.481 48.777 1.00 89.50 159 PHE A N 1
ATOM 1214 C CA . PHE A 1 159 ? -31.981 -4.386 49.870 1.00 89.50 159 PHE A CA 1
ATOM 1215 C C . PHE A 1 159 ? -32.708 -5.634 49.348 1.00 89.50 159 PHE A C 1
ATOM 1217 O O . PHE A 1 159 ? -32.265 -6.758 49.574 1.00 89.50 159 PHE A O 1
ATOM 1224 N N . ASN A 1 160 ? -33.771 -5.447 48.564 1.00 90.62 160 ASN A N 1
ATOM 1225 C CA . ASN A 1 160 ? -34.609 -6.553 48.101 1.00 90.62 160 ASN A CA 1
ATOM 1226 C C . ASN A 1 160 ? -33.928 -7.461 47.064 1.00 90.62 160 ASN A C 1
ATOM 1228 O O . ASN A 1 160 ? -34.188 -8.660 47.038 1.00 90.62 160 ASN A O 1
ATOM 1232 N N . ARG A 1 161 ? -33.114 -6.893 46.168 1.00 92.69 161 ARG A N 1
ATOM 1233 C CA . ARG A 1 161 ? -32.626 -7.584 44.961 1.00 92.69 161 ARG A CA 1
ATOM 1234 C C . ARG A 1 161 ? -31.175 -8.031 45.036 1.00 92.69 161 ARG A C 1
ATOM 1236 O O . ARG A 1 161 ? -30.759 -8.834 44.208 1.00 92.69 161 ARG A O 1
ATOM 1243 N N . VAL A 1 162 ? -30.411 -7.505 45.989 1.00 90.19 162 VAL A N 1
ATOM 1244 C CA . VAL A 1 162 ? -29.003 -7.870 46.166 1.00 90.19 162 VAL A CA 1
ATOM 1245 C C . VAL A 1 162 ? -28.756 -8.410 47.570 1.00 90.19 162 VAL A C 1
ATOM 1247 O O . VAL A 1 162 ? -28.159 -9.469 47.689 1.00 90.19 162 VAL A O 1
ATOM 1250 N N . PHE A 1 163 ? -29.245 -7.740 48.623 1.00 87.06 163 PHE A N 1
ATOM 1251 C CA . PHE A 1 163 ? -28.945 -8.153 50.003 1.00 87.06 163 PHE A CA 1
ATOM 1252 C C . PHE A 1 163 ? -29.768 -9.357 50.462 1.00 87.06 163 PHE A C 1
ATOM 1254 O O . PHE A 1 163 ? -29.202 -10.300 50.994 1.00 87.06 163 PHE A O 1
ATOM 1261 N N . LEU A 1 164 ? -31.091 -9.365 50.259 1.00 86.00 164 LEU A N 1
ATOM 1262 C CA . LEU A 1 164 ? -31.916 -10.505 50.688 1.00 86.00 164 LEU A CA 1
ATOM 1263 C C . LEU A 1 164 ? -31.486 -11.845 50.052 1.00 86.00 164 LEU A C 1
ATOM 1265 O O . LEU A 1 164 ? -31.469 -12.841 50.775 1.00 86.00 164 LEU A O 1
ATOM 1269 N N . PRO A 1 165 ? -31.129 -11.912 48.751 1.00 86.88 165 PRO A N 1
ATOM 1270 C CA . PRO A 1 165 ? -30.653 -13.157 48.145 1.00 86.88 165 PRO A CA 1
ATOM 1271 C C . PRO A 1 165 ? -29.254 -13.590 48.603 1.00 86.88 165 PRO A C 1
ATOM 1273 O O . PRO A 1 165 ? -28.953 -14.780 48.556 1.00 86.88 165 PRO A O 1
ATOM 1276 N N . ASP A 1 166 ? -28.404 -12.639 48.996 1.00 84.25 166 ASP A N 1
ATOM 1277 C CA . ASP A 1 166 ? -27.023 -12.876 49.419 1.00 84.25 166 ASP A CA 1
ATOM 1278 C C . ASP A 1 166 ? -26.622 -11.861 50.510 1.00 84.25 166 ASP A C 1
ATOM 1280 O O . ASP A 1 166 ? -26.049 -10.808 50.211 1.00 84.25 166 ASP A O 1
ATOM 1284 N N . PRO A 1 167 ? -26.947 -12.134 51.790 1.00 78.25 167 PRO A N 1
ATOM 1285 C CA . PRO A 1 167 ? -26.637 -11.219 52.890 1.00 78.25 167 PRO A CA 1
ATOM 1286 C C . PRO A 1 167 ? -25.133 -10.976 53.071 1.00 78.25 167 PRO A C 1
ATOM 1288 O O . PRO A 1 167 ? -24.735 -9.910 53.541 1.00 78.25 167 PRO A O 1
ATOM 1291 N N . ASP A 1 168 ? -24.301 -11.930 52.643 1.00 74.25 168 ASP A N 1
ATOM 1292 C CA . ASP A 1 168 ? -22.841 -11.842 52.700 1.00 74.25 168 ASP A CA 1
ATOM 1293 C C . ASP A 1 168 ? -22.266 -10.957 51.580 1.00 74.25 168 ASP A C 1
ATOM 1295 O O . ASP A 1 168 ? -21.116 -10.513 51.663 1.00 74.25 168 ASP A O 1
ATOM 1299 N N . ALA A 1 169 ? -23.068 -10.612 50.562 1.00 66.12 169 ALA A N 1
ATOM 1300 C CA . ALA A 1 169 ? -22.674 -9.681 49.505 1.00 66.12 169 ALA A CA 1
ATOM 1301 C C . ALA A 1 169 ? -22.340 -8.275 50.037 1.00 66.12 169 ALA A C 1
ATOM 1303 O O . ALA A 1 169 ? -21.665 -7.505 49.346 1.00 66.12 169 ALA A O 1
ATOM 1304 N N . PHE A 1 170 ? -22.793 -7.924 51.251 1.00 64.56 170 PHE A N 1
ATOM 1305 C CA . PHE A 1 170 ? -22.595 -6.607 51.851 1.00 64.56 170 PHE A CA 1
ATOM 1306 C C . PHE A 1 170 ? -22.009 -6.678 53.265 1.00 64.56 170 PHE A C 1
ATOM 1308 O O . PHE A 1 170 ? -22.691 -6.985 54.231 1.00 64.56 170 PHE A O 1
ATOM 1315 N N . GLY A 1 171 ? -20.767 -6.221 53.431 1.00 57.41 171 GLY A N 1
ATOM 1316 C CA . GLY A 1 171 ? -20.147 -6.035 54.753 1.00 57.41 171 GLY A CA 1
ATOM 1317 C C . GLY A 1 171 ? -20.589 -4.782 55.535 1.00 57.41 171 GLY A C 1
ATOM 1318 O O . GLY A 1 171 ? -19.767 -4.238 56.264 1.00 57.41 171 GLY A O 1
ATOM 1319 N N . VAL A 1 172 ? -21.811 -4.249 55.349 1.00 60.03 172 VAL A N 1
ATOM 1320 C CA . VAL A 1 172 ? -22.315 -3.090 56.134 1.00 60.03 172 VAL A CA 1
ATOM 1321 C C . VAL A 1 172 ? -23.651 -3.391 56.797 1.00 60.03 172 VAL A C 1
ATOM 1323 O O . VAL A 1 172 ? -24.492 -4.057 56.209 1.00 60.03 172 VAL A O 1
ATOM 1326 N N . CYS A 1 173 ? -23.868 -2.809 57.978 1.00 70.31 173 CYS A N 1
ATOM 1327 C CA . CYS A 1 173 ? -25.105 -2.955 58.748 1.00 70.31 173 CYS A CA 1
ATOM 1328 C C . CYS A 1 173 ? -26.169 -1.900 58.399 1.00 70.31 173 CYS A C 1
ATOM 1330 O O . CYS A 1 173 ? -27.360 -2.125 58.615 1.00 70.31 173 CYS A O 1
ATOM 1332 N N . THR A 1 174 ? -25.761 -0.733 57.893 1.00 79.75 174 THR A N 1
ATOM 1333 C CA . THR A 1 174 ? -26.627 0.438 57.673 1.00 79.75 174 THR A CA 1
ATOM 1334 C C . THR A 1 174 ? -26.081 1.310 56.539 1.00 79.75 174 THR A C 1
ATOM 1336 O O . THR A 1 174 ? -24.863 1.442 56.420 1.00 79.75 174 THR A O 1
ATOM 1339 N N . ALA A 1 175 ? -26.932 1.925 55.710 1.00 87.12 175 ALA A N 1
ATOM 1340 C CA . ALA A 1 175 ? -26.489 2.888 54.695 1.00 87.12 175 ALA A CA 1
ATOM 1341 C C . ALA A 1 175 ? -27.428 4.087 54.532 1.00 87.12 175 ALA A C 1
ATOM 1343 O O . ALA A 1 175 ? -28.649 3.946 54.601 1.00 87.12 175 ALA A O 1
ATOM 1344 N N . TRP A 1 176 ? -26.849 5.257 54.268 1.00 91.62 176 TRP A N 1
ATOM 1345 C CA . TRP A 1 176 ? -27.589 6.468 53.927 1.00 91.62 176 TRP A CA 1
ATOM 1346 C C . TRP A 1 176 ? -28.240 6.376 52.541 1.00 91.62 176 TRP A C 1
ATOM 1348 O O . TRP A 1 176 ? -27.618 5.911 51.587 1.00 91.62 176 TRP A O 1
ATOM 1358 N N . SER A 1 177 ? -29.468 6.887 52.418 1.00 93.44 177 SER A N 1
ATOM 1359 C CA . SER A 1 177 ? -30.047 7.279 51.124 1.00 93.44 177 SER A CA 1
ATOM 1360 C C . SER A 1 177 ? -29.805 8.767 50.871 1.00 93.44 177 SER A C 1
ATOM 1362 O O . SER A 1 177 ? -29.544 9.500 51.811 1.00 93.44 177 SER A O 1
ATOM 1364 N N . SER A 1 178 ? -29.957 9.262 49.650 1.00 93.56 178 SER A N 1
ATOM 1365 C CA . SER A 1 178 ? -29.939 10.694 49.324 1.00 93.56 178 SER A CA 1
ATOM 1366 C C . SER A 1 178 ? -31.272 11.400 49.591 1.00 93.56 178 SER A C 1
ATOM 1368 O O . SER A 1 178 ? -31.424 12.565 49.240 1.00 93.56 178 SER A O 1
ATOM 1370 N N . THR A 1 179 ? -32.244 10.721 50.210 1.00 93.00 179 THR A N 1
ATOM 1371 C CA . THR A 1 179 ? -33.581 11.266 50.464 1.00 93.00 179 THR A CA 1
ATOM 1372 C C . THR A 1 179 ? -33.709 11.795 51.893 1.00 93.00 179 THR A C 1
ATOM 1374 O O . THR A 1 179 ? -33.585 11.058 52.873 1.00 93.00 179 THR A O 1
ATOM 1377 N N . GLU A 1 180 ? -34.026 13.078 52.017 1.00 90.62 180 GLU A N 1
ATOM 1378 C CA . GLU A 1 180 ? -34.316 13.742 53.284 1.00 90.62 180 GLU A CA 1
ATOM 1379 C C . GLU A 1 180 ? -35.722 13.405 53.802 1.00 90.62 180 GLU A C 1
ATOM 1381 O O . GLU A 1 180 ? -36.666 13.238 53.027 1.00 90.62 180 GLU A O 1
ATOM 1386 N N . VAL A 1 181 ? -35.866 13.338 55.126 1.00 89.19 181 VAL A N 1
ATOM 1387 C CA . VAL A 1 181 ? -37.161 13.262 55.818 1.00 89.19 181 VAL A CA 1
ATOM 1388 C C . VAL A 1 181 ? -37.643 14.671 56.170 1.00 89.19 181 VAL A C 1
ATOM 1390 O O . VAL A 1 181 ? -38.784 15.030 55.896 1.00 89.19 181 VAL A O 1
ATOM 1393 N N . ASN A 1 182 ? -36.774 15.455 56.812 1.00 86.25 182 ASN A N 1
ATOM 1394 C CA . ASN A 1 182 ? -36.988 16.847 57.200 1.00 86.25 182 ASN A CA 1
ATOM 1395 C C . ASN A 1 182 ? -35.628 17.540 57.446 1.00 86.25 182 ASN A C 1
ATOM 1397 O O . ASN A 1 182 ? -34.571 16.928 57.302 1.00 86.25 182 ASN A O 1
ATOM 1401 N N . LYS A 1 183 ? -35.637 18.803 57.894 1.00 84.94 183 LYS A N 1
ATOM 1402 C CA . LYS A 1 183 ? -34.418 19.597 58.151 1.00 84.94 183 LYS A CA 1
ATOM 1403 C C . LYS A 1 183 ? -33.382 18.930 59.079 1.00 84.94 183 LYS A C 1
ATOM 1405 O O . LYS A 1 183 ? -32.197 19.246 58.964 1.00 84.94 183 LYS A O 1
ATOM 1410 N N . ASP A 1 184 ? -33.797 17.996 59.934 1.00 84.88 184 ASP A N 1
ATOM 1411 C CA . ASP A 1 184 ? -32.950 17.353 60.944 1.00 84.88 184 ASP A CA 1
ATOM 1412 C C . ASP A 1 184 ? -32.693 15.862 60.664 1.00 84.88 184 ASP A C 1
ATOM 1414 O O . ASP A 1 184 ? -31.751 15.295 61.218 1.00 84.88 184 ASP A O 1
ATOM 1418 N N . GLN A 1 185 ? -33.489 15.222 59.800 1.00 89.00 185 GLN A N 1
ATOM 1419 C CA . GLN A 1 185 ? -33.460 13.773 59.578 1.00 89.00 185 GLN A CA 1
ATOM 1420 C C . GLN A 1 185 ? -33.416 13.390 58.098 1.00 89.00 185 GLN A C 1
ATOM 1422 O O . GLN A 1 185 ? -34.021 14.039 57.244 1.00 89.00 185 GLN A O 1
ATOM 1427 N N . ALA A 1 186 ? -32.762 12.271 57.808 1.00 91.56 186 ALA A N 1
ATOM 1428 C CA . ALA A 1 186 ? -32.715 11.650 56.493 1.00 91.56 186 ALA A CA 1
ATOM 1429 C C . ALA A 1 186 ? -33.013 10.153 56.573 1.00 91.56 186 ALA A C 1
ATOM 1431 O O . ALA A 1 186 ? -32.979 9.545 57.641 1.00 91.56 186 ALA A O 1
ATOM 1432 N N . TRP A 1 187 ? -33.343 9.558 55.433 1.00 92.75 187 TRP A N 1
ATOM 1433 C CA . TRP A 1 187 ? -33.650 8.139 55.358 1.00 92.75 187 TRP A CA 1
ATOM 1434 C C . TRP A 1 187 ? -32.373 7.299 55.273 1.00 92.75 187 TRP A C 1
ATOM 1436 O O . TRP A 1 187 ? -31.513 7.547 54.422 1.00 92.75 187 TRP A O 1
ATOM 1446 N N . MET A 1 188 ? -32.295 6.253 56.093 1.00 89.50 188 MET A N 1
ATOM 1447 C CA . MET A 1 188 ? -31.280 5.202 56.005 1.00 89.50 188 MET A CA 1
ATOM 1448 C C . MET A 1 188 ? -31.920 3.814 55.917 1.00 89.50 188 MET A C 1
ATOM 1450 O O . MET A 1 188 ? -33.044 3.604 56.374 1.00 89.50 188 MET A O 1
ATOM 1454 N N . GLN A 1 189 ? -31.178 2.869 55.347 1.00 88.88 189 GLN A N 1
ATOM 1455 C CA . GLN A 1 189 ? -31.544 1.462 55.228 1.00 88.88 189 GLN A CA 1
ATOM 1456 C C . GLN A 1 189 ? -30.702 0.628 56.188 1.00 88.88 189 GLN A C 1
ATOM 1458 O O . GLN A 1 189 ? -29.474 0.704 56.163 1.00 88.88 189 GLN A O 1
ATOM 1463 N N . MET A 1 190 ? -31.350 -0.202 56.997 1.00 83.88 190 MET A N 1
ATOM 1464 C CA . MET A 1 190 ? -30.699 -1.249 57.782 1.00 83.88 190 MET A CA 1
ATOM 1465 C C . MET A 1 190 ? -30.559 -2.512 56.925 1.00 83.88 190 MET A C 1
ATOM 1467 O O . MET A 1 190 ? -31.546 -3.014 56.393 1.00 83.88 190 MET A O 1
ATOM 1471 N N . PHE A 1 191 ? -29.343 -3.033 56.795 1.00 79.94 191 PHE A N 1
ATOM 1472 C CA . PHE A 1 191 ? -29.025 -4.270 56.074 1.00 79.94 191 PHE A CA 1
ATOM 1473 C C . PHE A 1 191 ? -28.885 -5.412 57.081 1.00 79.94 191 PHE A C 1
ATOM 1475 O O . PHE A 1 191 ? -27.795 -5.901 57.360 1.00 79.94 191 PHE A O 1
ATOM 1482 N N . LEU A 1 192 ? -30.004 -5.765 57.714 1.00 75.38 192 LEU A N 1
ATOM 1483 C CA . LEU A 1 192 ? -30.061 -6.725 58.812 1.00 75.38 192 LEU A CA 1
ATOM 1484 C C . LEU A 1 192 ? -31.286 -7.622 58.642 1.00 75.38 192 LEU A C 1
ATOM 1486 O O . LEU A 1 192 ? -32.338 -7.170 58.183 1.00 75.38 192 LEU A O 1
ATOM 1490 N N . LEU A 1 193 ? -31.163 -8.868 59.087 1.00 72.75 193 LEU A N 1
ATOM 1491 C CA . LEU A 1 193 ? -32.271 -9.813 59.191 1.00 72.75 193 LEU A CA 1
ATOM 1492 C C . LEU A 1 193 ? -32.616 -10.043 60.666 1.00 72.75 193 LEU A C 1
ATOM 1494 O O . LEU A 1 193 ? -31.779 -9.892 61.558 1.00 72.75 193 LEU A O 1
ATOM 1498 N N . THR A 1 194 ? -33.862 -10.418 60.940 1.00 71.62 194 THR A N 1
ATOM 1499 C CA . THR A 1 194 ? -34.259 -10.938 62.254 1.00 71.62 194 THR A CA 1
ATOM 1500 C C . THR A 1 194 ? -33.485 -12.222 62.574 1.00 71.62 194 THR A C 1
ATOM 1502 O O . THR A 1 194 ? -32.962 -12.886 61.682 1.00 71.62 194 THR A O 1
ATOM 1505 N N . LEU A 1 195 ? -33.491 -12.657 63.840 1.00 68.75 195 LEU A N 1
ATOM 1506 C CA . LEU A 1 195 ? -32.909 -13.950 64.246 1.00 68.75 195 LEU A CA 1
ATOM 1507 C C . LEU A 1 195 ? -33.502 -15.164 63.500 1.00 68.75 195 LEU A C 1
ATOM 1509 O O . LEU A 1 195 ? -32.937 -16.251 63.558 1.00 68.75 195 LEU A O 1
ATOM 1513 N N . LYS A 1 196 ? -34.645 -14.994 62.821 1.00 71.50 196 LYS A N 1
ATOM 1514 C CA . LYS A 1 196 ? -35.289 -16.016 61.987 1.00 71.50 196 LYS A CA 1
ATOM 1515 C C . LYS A 1 196 ? -34.914 -15.921 60.500 1.00 71.50 196 LYS A C 1
ATOM 1517 O O . LYS A 1 196 ? -35.454 -16.684 59.714 1.00 71.50 196 LYS A O 1
ATOM 1522 N N . GLY A 1 197 ? -34.031 -14.997 60.113 1.00 67.19 197 GLY A N 1
ATOM 1523 C CA . GLY A 1 197 ? -33.658 -14.755 58.714 1.00 67.19 197 GLY A CA 1
ATOM 1524 C C . GLY A 1 197 ? -34.664 -13.911 57.923 1.00 67.19 197 GLY A C 1
ATOM 1525 O O . GLY A 1 197 ? -34.488 -13.722 56.728 1.00 67.19 197 GLY A O 1
ATOM 1526 N N . GLU A 1 198 ? -35.703 -13.381 58.574 1.00 71.50 198 GLU A N 1
ATOM 1527 C CA . GLU A 1 198 ? -36.747 -12.574 57.927 1.00 71.50 198 GLU A CA 1
ATOM 1528 C C . GLU A 1 198 ? -36.405 -11.074 57.948 1.00 71.50 198 GLU A C 1
ATOM 1530 O O . GLU A 1 198 ? -35.767 -10.630 58.912 1.00 71.50 198 GLU A O 1
ATOM 1535 N N . PRO A 1 199 ? -36.867 -10.266 56.974 1.00 68.00 199 PRO A N 1
ATOM 1536 C CA . PRO A 1 199 ? -36.761 -8.807 57.026 1.00 68.00 199 PRO A CA 1
ATOM 1537 C C . PRO A 1 199 ? -37.374 -8.215 58.307 1.00 68.00 199 PRO A C 1
ATOM 1539 O O . PRO A 1 199 ? -38.344 -8.742 58.856 1.00 68.00 199 PRO A O 1
ATOM 1542 N N . LEU A 1 200 ? -36.842 -7.083 58.783 1.00 67.06 200 LEU A N 1
ATOM 1543 C CA . LEU A 1 200 ? -37.421 -6.365 59.926 1.00 67.06 200 LEU A CA 1
ATOM 1544 C C . LEU A 1 200 ? -38.856 -5.864 59.601 1.00 67.06 200 LEU A C 1
ATOM 1546 O O . LEU A 1 200 ? -39.062 -5.290 58.526 1.00 67.06 200 LEU A O 1
ATOM 1550 N N . PRO A 1 201 ? -39.855 -6.036 60.497 1.00 59.66 201 PRO A N 1
ATOM 1551 C CA . PRO A 1 201 ? -41.245 -5.665 60.213 1.00 59.66 201 PRO A CA 1
ATOM 1552 C C . PRO A 1 201 ? -41.466 -4.161 59.954 1.00 59.66 201 PRO A C 1
ATOM 1554 O O . PRO A 1 201 ? -40.867 -3.309 60.605 1.00 59.66 201 PRO A O 1
ATOM 1557 N N . SER A 1 202 ? -42.432 -3.861 59.073 1.00 55.91 202 SER A N 1
ATOM 1558 C CA . SER A 1 202 ? -43.063 -2.564 58.728 1.00 55.91 202 SER A CA 1
ATOM 1559 C C . SER A 1 202 ? -42.371 -1.597 57.748 1.00 55.91 202 SER A C 1
ATOM 1561 O O . SER A 1 202 ? -43.080 -0.766 57.182 1.00 55.91 202 SER A O 1
ATOM 1563 N N . THR A 1 203 ? -41.069 -1.712 57.444 1.00 60.09 203 THR A N 1
ATOM 1564 C CA . THR A 1 203 ? -40.406 -0.780 56.488 1.00 60.09 203 THR A CA 1
ATOM 1565 C C . THR A 1 203 ? -39.269 -1.374 55.645 1.00 60.09 203 THR A C 1
ATOM 1567 O O . THR A 1 203 ? -38.469 -0.623 55.089 1.00 60.09 203 THR A O 1
ATOM 1570 N N . ASN A 1 204 ? -39.139 -2.702 55.557 1.00 70.00 204 ASN A N 1
ATOM 1571 C CA . ASN A 1 204 ? -37.955 -3.371 54.992 1.00 70.00 204 ASN A CA 1
ATOM 1572 C C . ASN A 1 204 ? -36.630 -2.902 55.623 1.00 70.00 204 ASN A C 1
ATOM 1574 O O . ASN A 1 204 ? -35.591 -3.038 54.998 1.00 70.00 204 ASN A O 1
ATOM 1578 N N . GLY A 1 205 ? -36.641 -2.337 56.836 1.00 77.50 205 GLY A N 1
ATOM 1579 C CA . GLY A 1 205 ? -35.452 -1.764 57.477 1.00 77.50 205 GLY A CA 1
ATOM 1580 C C . GLY A 1 205 ? -35.156 -0.301 57.120 1.00 77.50 205 GLY A C 1
ATOM 1581 O O . GLY A 1 205 ? -34.123 0.213 57.543 1.00 77.50 205 GLY A O 1
ATOM 1582 N N . MET A 1 206 ? -36.037 0.395 56.390 1.00 88.75 206 MET A N 1
ATOM 1583 C CA . MET A 1 206 ? -35.930 1.845 56.182 1.00 88.75 206 MET A CA 1
ATOM 1584 C C . MET A 1 206 ? -36.373 2.619 57.424 1.00 88.75 206 MET A C 1
ATOM 1586 O O . MET A 1 206 ? -37.515 2.474 57.871 1.00 88.75 206 MET A O 1
ATOM 1590 N N . VAL A 1 207 ? -35.515 3.498 57.941 1.00 89.25 207 VAL A N 1
ATOM 1591 C CA . VAL A 1 207 ? -35.801 4.320 59.128 1.00 89.25 207 VAL A CA 1
ATOM 1592 C C . VAL A 1 207 ? -35.303 5.764 58.956 1.00 89.25 207 VAL A C 1
ATOM 1594 O O . VAL A 1 207 ? -34.280 5.980 58.299 1.00 89.25 207 VAL A O 1
ATOM 1597 N N . PRO A 1 208 ? -36.016 6.773 59.497 1.00 90.12 208 PRO A N 1
ATOM 1598 C CA . PRO A 1 208 ? -35.479 8.120 59.661 1.00 90.12 208 PRO A CA 1
ATOM 1599 C C . PRO A 1 208 ? -34.349 8.118 60.691 1.00 90.12 208 PRO A C 1
ATOM 1601 O O . PRO A 1 208 ? -34.508 7.557 61.771 1.00 90.12 208 PRO A O 1
ATOM 1604 N N . GLU A 1 209 ? -33.254 8.801 60.388 1.00 90.06 209 GLU A N 1
ATOM 1605 C CA . GLU A 1 209 ? -32.123 8.980 61.295 1.00 90.06 209 GLU A CA 1
ATOM 1606 C C . GLU A 1 209 ? -31.651 10.436 61.253 1.00 90.06 209 GLU A C 1
ATOM 1608 O O . GLU A 1 209 ? -31.782 11.118 60.233 1.00 90.06 209 GLU A O 1
ATOM 1613 N N . PHE A 1 210 ? -31.139 10.945 62.373 1.00 88.31 210 PHE A N 1
ATOM 1614 C CA . PHE A 1 210 ? -30.639 12.314 62.453 1.00 88.31 210 PHE A CA 1
ATOM 1615 C C . PHE A 1 210 ? -29.478 12.513 61.480 1.00 88.31 210 PHE A C 1
ATOM 1617 O O . PHE A 1 210 ? -28.553 11.711 61.441 1.00 88.31 210 PHE A O 1
ATOM 1624 N N . LYS A 1 211 ? -29.470 13.610 60.719 1.00 85.75 211 LYS A N 1
ATOM 1625 C CA . LYS A 1 211 ? -28.423 13.876 59.711 1.00 85.75 211 LYS A CA 1
ATOM 1626 C C . LYS A 1 211 ? -27.017 13.995 60.299 1.00 85.75 211 LYS A C 1
ATOM 1628 O O . LYS A 1 211 ? -26.038 13.715 59.613 1.00 85.75 211 LYS A O 1
ATOM 1633 N N . GLY A 1 212 ? -26.941 14.439 61.555 1.00 75.50 212 GLY A N 1
ATOM 1634 C CA . GLY A 1 212 ? -25.710 14.483 62.342 1.00 75.50 212 GLY A CA 1
ATOM 1635 C C . GLY A 1 212 ? -25.334 13.139 62.970 1.00 75.50 212 GLY A C 1
ATOM 1636 O O . GLY A 1 212 ? -24.278 13.057 63.588 1.00 75.50 212 GLY A O 1
ATOM 1637 N N . SER A 1 213 ? -26.179 12.107 62.834 1.00 74.69 213 SER A N 1
ATOM 1638 C CA . SER A 1 213 ? -25.823 10.738 63.193 1.00 74.69 213 SER A CA 1
ATOM 1639 C C . SER A 1 213 ? -24.667 10.303 62.322 1.00 74.69 213 SER A C 1
ATOM 1641 O O . SER A 1 213 ? -24.602 10.545 61.119 1.00 74.69 213 SER A O 1
ATOM 1643 N N . GLU A 1 214 ? -23.740 9.664 62.991 1.00 66.56 214 GLU A N 1
ATOM 1644 C CA . GLU A 1 214 ? -22.417 9.388 62.487 1.00 66.56 214 GLU A CA 1
ATOM 1645 C C . GLU A 1 214 ? -22.301 7.865 62.194 1.00 66.56 214 GLU A C 1
ATOM 1647 O O . GLU A 1 214 ? -21.256 7.338 61.846 1.00 66.56 214 GLU A O 1
ATOM 1652 N N . THR A 1 215 ? -23.420 7.133 62.269 1.00 66.94 215 THR A N 1
ATOM 1653 C CA . THR A 1 215 ? -23.474 5.662 62.241 1.00 66.94 215 THR A CA 1
ATOM 1654 C C . THR A 1 215 ? -23.713 5.004 60.871 1.00 66.94 215 THR A C 1
ATOM 1656 O O . THR A 1 215 ? -23.217 3.888 60.689 1.00 66.94 215 THR A O 1
ATOM 1659 N N . PRO A 1 216 ? -24.441 5.591 59.895 1.00 78.19 216 PRO A N 1
ATOM 1660 C CA . PRO A 1 216 ? -24.708 4.892 58.636 1.00 78.19 216 PRO A CA 1
ATOM 1661 C C . PRO A 1 216 ? -23.565 5.000 57.625 1.00 78.19 216 PRO A C 1
ATOM 1663 O O . PRO A 1 216 ? -22.939 6.046 57.460 1.00 78.19 216 PRO A O 1
ATOM 1666 N N . SER A 1 217 ? -23.312 3.904 56.906 1.00 81.69 217 SER A N 1
ATOM 1667 C CA . SER A 1 217 ? -22.297 3.859 55.849 1.00 81.69 217 SER A CA 1
ATOM 1668 C C . SER A 1 217 ? -22.791 4.478 54.534 1.00 81.69 217 SER A C 1
ATOM 1670 O O . SER A 1 217 ? -23.955 4.857 54.384 1.00 81.69 217 SER A O 1
ATOM 1672 N N . VAL A 1 218 ? -21.903 4.557 53.544 1.00 85.00 218 VAL A N 1
ATOM 1673 C CA . VAL A 1 218 ? -22.243 4.985 52.184 1.00 85.00 218 VAL A CA 1
ATOM 1674 C C . VAL A 1 218 ? -22.139 3.798 51.239 1.00 85.00 218 VAL A C 1
ATOM 1676 O O . VAL A 1 218 ? -21.151 3.062 51.245 1.00 85.00 218 VAL A O 1
ATOM 1679 N N . ARG A 1 219 ? -23.164 3.626 50.400 1.00 86.69 219 ARG A N 1
ATOM 1680 C CA . ARG A 1 219 ? -23.197 2.632 49.325 1.00 86.69 219 ARG A CA 1
ATOM 1681 C C . ARG A 1 219 ? -23.388 3.341 47.990 1.00 86.69 219 ARG A C 1
ATOM 1683 O O . ARG A 1 219 ? -24.528 3.613 47.621 1.00 86.69 219 ARG A O 1
ATOM 1690 N N . PRO A 1 220 ? -22.290 3.670 47.291 1.00 92.25 220 PRO A N 1
ATOM 1691 C CA . PRO A 1 220 ? -22.379 4.352 46.014 1.00 92.25 220 PRO A CA 1
ATOM 1692 C C . PRO A 1 220 ? -23.067 3.464 44.973 1.00 92.25 220 PRO A C 1
ATOM 1694 O O . PRO A 1 220 ? -22.861 2.246 44.927 1.00 92.25 220 PRO A O 1
ATOM 1697 N N . VAL A 1 221 ? -23.874 4.089 44.126 1.00 95.12 221 VAL A N 1
ATOM 1698 C CA . VAL A 1 221 ? -24.492 3.477 42.949 1.00 95.12 221 VAL A CA 1
ATOM 1699 C C . VAL A 1 221 ? -24.073 4.234 41.699 1.00 95.12 221 VAL A C 1
ATOM 1701 O O . VAL A 1 221 ? -23.752 5.416 41.773 1.00 95.12 221 VAL A O 1
ATOM 1704 N N . ARG A 1 222 ? -24.080 3.571 40.548 1.00 94.56 222 ARG A N 1
ATOM 1705 C CA . ARG A 1 222 ? -23.857 4.225 39.255 1.00 94.56 222 ARG A CA 1
ATOM 1706 C C . ARG A 1 222 ? -24.855 3.744 38.220 1.00 94.56 222 ARG A C 1
ATOM 1708 O O . ARG A 1 222 ? -25.387 2.634 38.321 1.00 94.56 222 ARG A O 1
ATOM 1715 N N . ARG A 1 223 ? -25.092 4.581 37.213 1.00 93.81 223 ARG A N 1
ATOM 1716 C CA . ARG A 1 223 ? -25.910 4.244 36.047 1.00 93.81 223 ARG A CA 1
ATOM 1717 C C . ARG A 1 223 ? -25.053 3.618 34.957 1.00 93.81 223 ARG A C 1
ATOM 1719 O O . ARG A 1 223 ? -23.934 4.051 34.710 1.00 93.81 223 ARG A O 1
ATOM 1726 N N . PHE A 1 224 ? -25.620 2.656 34.245 1.00 88.69 224 PHE A N 1
ATOM 1727 C CA . PHE A 1 224 ? -25.105 2.210 32.960 1.00 88.69 224 PHE A CA 1
ATOM 1728 C C . PHE A 1 224 ? -26.131 2.490 31.864 1.00 88.69 224 PHE A C 1
ATOM 1730 O O . PHE A 1 224 ? -27.339 2.331 32.053 1.00 88.69 224 PHE A O 1
ATOM 1737 N N . LYS A 1 225 ? -25.627 2.919 30.709 1.00 82.00 225 LYS A N 1
ATOM 1738 C CA . LYS A 1 225 ? -26.413 3.144 29.492 1.00 82.00 225 LYS A CA 1
ATOM 1739 C C . LYS A 1 225 ? -26.400 1.885 28.615 1.00 82.00 225 LYS A C 1
ATOM 1741 O O . LYS A 1 225 ? -25.534 1.029 28.820 1.00 82.00 225 LYS A O 1
ATOM 1746 N N . PRO A 1 226 ? -27.310 1.760 27.633 1.00 68.00 226 PRO A N 1
ATOM 1747 C CA . PRO A 1 226 ? -27.270 0.663 26.674 1.00 68.00 226 PRO A CA 1
ATOM 1748 C C . PRO A 1 226 ? -25.920 0.704 25.964 1.00 68.00 226 PRO A C 1
ATOM 1750 O O . PRO A 1 226 ? -25.558 1.740 25.402 1.00 68.00 226 PRO A O 1
ATOM 1753 N N . GLU A 1 227 ? -25.150 -0.385 26.029 1.00 59.22 227 GLU A N 1
ATOM 1754 C CA . GLU A 1 227 ? -23.836 -0.446 25.384 1.00 59.22 227 GLU A CA 1
ATOM 1755 C C . GLU A 1 227 ? -24.006 -0.261 23.865 1.00 59.22 227 GLU A C 1
ATOM 1757 O O . GLU A 1 227 ? -24.354 -1.190 23.136 1.00 59.22 227 GLU A O 1
ATOM 1762 N N . THR A 1 228 ? -23.744 0.950 23.369 1.00 43.12 228 THR A N 1
ATOM 1763 C CA . THR A 1 228 ? -23.521 1.213 21.947 1.00 43.12 228 THR A CA 1
ATOM 1764 C C . THR A 1 228 ? -22.050 0.927 21.670 1.00 43.12 228 THR A C 1
ATOM 1766 O O . THR A 1 228 ? -21.205 1.803 21.738 1.00 43.12 228 THR A O 1
ATOM 1769 N N . HIS A 1 229 ? -21.767 -0.346 21.386 1.00 42.12 229 HIS A N 1
ATOM 1770 C CA . HIS A 1 229 ? -20.470 -0.877 20.951 1.00 42.12 229 HIS A CA 1
ATOM 1771 C C . HIS A 1 229 ? -19.349 -0.862 22.006 1.00 42.12 229 HIS A C 1
ATOM 1773 O O . HIS A 1 229 ? -18.753 0.164 22.320 1.00 42.12 229 HIS A O 1
ATOM 1779 N N . ARG A 1 230 ? -18.962 -2.057 22.475 1.00 49.41 230 ARG A N 1
ATOM 1780 C CA . ARG A 1 230 ? -17.595 -2.261 22.971 1.00 49.41 230 ARG A CA 1
ATOM 1781 C C . ARG A 1 230 ? -16.600 -1.982 21.851 1.00 49.41 230 ARG A C 1
ATOM 1783 O O . ARG A 1 230 ? -16.858 -2.288 20.684 1.00 49.41 230 ARG A O 1
ATOM 1790 N N . ASN A 1 231 ? -15.489 -1.375 22.250 1.00 53.50 231 ASN A N 1
ATOM 1791 C CA . ASN A 1 231 ? -14.372 -0.997 21.406 1.00 53.50 231 ASN A CA 1
ATOM 1792 C C . ASN A 1 231 ? -13.755 -2.266 20.798 1.00 53.50 231 ASN A C 1
ATOM 1794 O O . ASN A 1 231 ? -13.169 -3.058 21.532 1.00 53.50 231 ASN A O 1
ATOM 1798 N N . LEU A 1 232 ? -13.898 -2.458 19.481 1.00 56.44 232 LEU A N 1
ATOM 1799 C CA . LEU A 1 232 ? -13.418 -3.632 18.734 1.00 56.44 232 LEU A CA 1
ATOM 1800 C C . LEU A 1 232 ? -11.963 -4.001 19.083 1.00 56.44 232 LEU A C 1
ATOM 1802 O O . LEU A 1 232 ? -11.618 -5.180 19.129 1.00 56.44 232 LEU A O 1
ATOM 1806 N N . SER A 1 233 ? -11.138 -3.000 19.401 1.00 52.88 233 SER A N 1
ATOM 1807 C CA . SER A 1 233 ? -9.759 -3.151 19.870 1.00 52.88 233 SER A CA 1
ATOM 1808 C C . SER A 1 233 ? -9.636 -4.017 21.131 1.00 52.88 233 SER A C 1
ATOM 1810 O O . SER A 1 233 ? -8.750 -4.862 21.201 1.00 52.88 233 SER A O 1
ATOM 1812 N N . ASN A 1 234 ? -10.534 -3.867 22.110 1.00 52.69 234 ASN A N 1
ATOM 1813 C CA . ASN A 1 234 ? -10.497 -4.629 23.363 1.00 52.69 234 ASN A CA 1
ATOM 1814 C C . ASN A 1 234 ? -10.937 -6.083 23.159 1.00 52.69 234 ASN A C 1
ATOM 1816 O O . ASN A 1 234 ? -10.368 -6.993 23.760 1.00 52.69 234 ASN A O 1
ATOM 1820 N N . ASP A 1 235 ? -11.917 -6.314 22.286 1.00 57.75 235 ASP A N 1
ATOM 1821 C CA . ASP A 1 235 ? -12.409 -7.659 21.989 1.00 57.75 235 ASP A CA 1
ATOM 1822 C C . ASP A 1 235 ? -11.417 -8.451 21.129 1.00 57.75 235 ASP A C 1
ATOM 1824 O O . ASP A 1 235 ? -11.236 -9.653 21.338 1.00 57.75 235 ASP A O 1
ATOM 1828 N N . LEU A 1 236 ? -10.698 -7.777 20.225 1.00 56.34 236 LEU A N 1
ATOM 1829 C CA . LEU A 1 236 ? -9.566 -8.374 19.525 1.00 56.34 236 LEU A CA 1
ATOM 1830 C C . LEU A 1 236 ? -8.393 -8.674 20.458 1.00 56.34 236 LEU A C 1
ATOM 1832 O O . LEU A 1 236 ? -7.797 -9.741 20.338 1.00 56.34 236 LEU A O 1
ATOM 1836 N N . LEU A 1 237 ? -8.072 -7.773 21.390 1.00 54.22 237 LEU A N 1
ATOM 1837 C CA . LEU A 1 237 ? -6.989 -7.972 22.358 1.00 54.22 237 LEU A CA 1
ATOM 1838 C C . LEU A 1 237 ? -7.280 -9.162 23.288 1.00 54.22 237 LEU A C 1
ATOM 1840 O O . LEU A 1 237 ? -6.393 -9.970 23.584 1.00 54.22 237 LEU A O 1
ATOM 1844 N N . LEU A 1 238 ? -8.545 -9.319 23.694 1.00 50.62 238 LEU A N 1
ATOM 1845 C CA . LEU A 1 238 ? -9.011 -10.474 24.455 1.00 50.62 238 LEU A CA 1
ATOM 1846 C C . LEU A 1 238 ? -8.934 -11.761 23.618 1.00 50.62 238 LEU A C 1
ATOM 1848 O O . LEU A 1 238 ? -8.396 -12.762 24.091 1.00 50.62 238 LEU A O 1
ATOM 1852 N N . ALA A 1 239 ? -9.383 -11.735 22.359 1.00 52.06 239 ALA A N 1
ATOM 1853 C CA . ALA A 1 239 ? -9.277 -12.883 21.458 1.00 52.06 239 ALA A CA 1
ATOM 1854 C C . ALA A 1 239 ? -7.811 -13.287 21.192 1.00 52.06 239 ALA A C 1
ATOM 1856 O O . ALA A 1 239 ? -7.491 -14.473 21.231 1.00 52.06 239 ALA A O 1
ATOM 1857 N N . GLN A 1 240 ? -6.898 -12.328 20.999 1.00 53.50 240 GLN A N 1
ATOM 1858 C CA . GLN A 1 240 ? -5.459 -12.577 20.828 1.00 53.50 240 GLN A CA 1
ATOM 1859 C C . GLN A 1 240 ? -4.831 -13.241 22.061 1.00 53.50 240 GLN A C 1
ATOM 1861 O O . GLN A 1 240 ? -4.032 -14.170 21.919 1.00 53.50 240 GLN A O 1
ATOM 1866 N N . SER A 1 241 ? -5.208 -12.774 23.256 1.00 47.81 241 SER A N 1
ATOM 1867 C CA . SER A 1 241 ? -4.717 -13.299 24.536 1.00 47.81 241 SER A CA 1
ATOM 1868 C C . SER A 1 241 ? -5.209 -14.725 24.795 1.00 47.81 241 SER A C 1
ATOM 1870 O O . SER A 1 241 ? -4.452 -15.558 25.287 1.00 47.81 241 SER A O 1
ATOM 1872 N N . ILE A 1 242 ? -6.452 -15.030 24.408 1.00 47.72 242 ILE A N 1
ATOM 1873 C CA . ILE A 1 242 ? -7.041 -16.372 24.520 1.00 47.72 242 ILE A CA 1
ATOM 1874 C C . ILE A 1 242 ? -6.395 -17.341 23.520 1.00 47.72 242 ILE A C 1
ATOM 1876 O O . ILE A 1 242 ? -6.040 -18.455 23.892 1.00 47.72 242 ILE A O 1
ATOM 1880 N N . CYS A 1 243 ? -6.169 -16.919 22.272 1.00 46.09 243 CYS A N 1
ATOM 1881 C CA . CYS A 1 243 ? -5.646 -17.797 21.219 1.00 46.09 243 CYS A CA 1
ATOM 1882 C C . CYS A 1 243 ? -4.116 -18.017 21.265 1.00 46.09 243 CYS A C 1
ATOM 1884 O O . CYS A 1 243 ? -3.585 -18.702 20.393 1.00 46.09 243 CYS A O 1
ATOM 1886 N N . GLN A 1 244 ? -3.386 -17.408 22.212 1.00 50.88 244 GLN A N 1
ATOM 1887 C CA . GLN A 1 244 ? -1.910 -17.418 22.279 1.00 50.88 244 GLN A CA 1
ATOM 1888 C C . GLN A 1 244 ? -1.218 -17.063 20.943 1.00 50.88 244 GLN A C 1
ATOM 1890 O O . GLN A 1 244 ? -0.126 -17.538 20.639 1.00 50.88 244 GLN A O 1
ATOM 1895 N N . CYS A 1 245 ? -1.830 -16.218 20.109 1.00 47.47 245 CYS A N 1
ATOM 1896 C CA . CYS A 1 245 ? -1.374 -16.011 18.728 1.00 47.47 245 CYS A CA 1
ATOM 1897 C C . CYS A 1 245 ? -0.172 -15.056 18.567 1.00 47.47 245 CYS A C 1
ATOM 1899 O O . CYS A 1 245 ? 0.011 -14.497 17.486 1.00 47.47 245 CYS A O 1
ATOM 1901 N N . ASN A 1 246 ? 0.651 -14.836 19.603 1.00 52.50 246 ASN A N 1
ATOM 1902 C CA . ASN A 1 246 ? 1.831 -13.950 19.566 1.00 52.50 246 ASN A CA 1
ATOM 1903 C C . ASN A 1 246 ? 1.572 -12.594 18.863 1.00 52.50 246 ASN A C 1
ATOM 1905 O O . ASN A 1 246 ? 2.383 -12.129 18.063 1.00 52.50 246 ASN A O 1
ATOM 1909 N N . GLY A 1 247 ? 0.410 -11.980 19.113 1.00 51.84 247 GLY A N 1
ATOM 1910 C CA . GLY A 1 247 ? 0.039 -10.678 18.543 1.00 51.84 247 GLY A CA 1
ATOM 1911 C C . GLY A 1 247 ? -0.459 -10.690 17.089 1.00 51.84 247 GLY A C 1
ATOM 1912 O O . GLY A 1 247 ? -0.705 -9.623 16.534 1.00 51.84 247 GLY A O 1
ATOM 1913 N N . LYS A 1 248 ? -0.648 -11.854 16.452 1.00 57.50 248 LYS A N 1
ATOM 1914 C CA . LYS A 1 248 ? -1.309 -11.961 15.139 1.00 57.50 248 LYS A CA 1
ATOM 1915 C C . LYS A 1 248 ? -2.771 -12.356 15.316 1.00 57.50 248 LYS A C 1
ATOM 1917 O O . LYS A 1 248 ? -3.065 -13.314 16.014 1.00 57.50 248 LYS A O 1
ATOM 1922 N N . VAL A 1 249 ? -3.693 -11.645 14.673 1.00 65.31 249 VAL A N 1
ATOM 1923 C CA . VAL A 1 249 ? -5.117 -12.021 14.654 1.00 65.31 249 VAL A CA 1
ATOM 1924 C C . VAL A 1 249 ? -5.316 -13.099 13.584 1.00 65.31 249 VAL A C 1
ATOM 1926 O O . VAL A 1 249 ? -5.004 -12.833 12.422 1.00 65.31 249 VAL A O 1
ATOM 1929 N N . PRO A 1 250 ? -5.815 -14.300 13.926 1.00 69.62 250 PRO A N 1
ATOM 1930 C CA . PRO A 1 250 ? -6.145 -15.327 12.942 1.00 69.62 250 PRO A CA 1
ATOM 1931 C C . PRO A 1 250 ? -7.106 -14.845 11.845 1.00 69.62 250 PRO A C 1
ATOM 1933 O O . PRO A 1 250 ? -8.077 -14.134 12.112 1.00 69.62 250 PRO A O 1
ATOM 1936 N N . SER A 1 251 ? -6.887 -15.301 10.609 1.00 72.00 251 SER A N 1
ATOM 1937 C CA . SER A 1 251 ? -7.674 -14.911 9.429 1.00 72.00 251 SER A CA 1
ATOM 1938 C C . SER A 1 251 ? -9.168 -15.247 9.536 1.00 72.00 251 SER A C 1
ATOM 1940 O O . SER A 1 251 ? -10.014 -14.497 9.043 1.00 72.00 251 SER A O 1
ATOM 1942 N N . PHE A 1 252 ? -9.526 -16.335 10.224 1.00 69.31 252 PHE A N 1
ATOM 1943 C CA . PHE A 1 252 ? -10.928 -16.707 10.428 1.00 69.31 252 PHE A CA 1
ATOM 1944 C C . PHE A 1 252 ? -11.660 -15.737 11.375 1.00 69.31 252 PHE A C 1
ATOM 1946 O O . PHE A 1 252 ? -12.850 -15.493 11.181 1.00 69.31 252 PHE A O 1
ATOM 1953 N N . LEU A 1 253 ? -10.968 -15.135 12.357 1.00 67.44 253 LEU A N 1
ATOM 1954 C CA . LEU A 1 253 ? -11.557 -14.099 13.215 1.00 67.44 253 LEU A CA 1
ATOM 1955 C C . LEU A 1 253 ? -11.822 -12.829 12.414 1.00 67.44 253 LEU A C 1
ATOM 1957 O O . LEU A 1 253 ? -12.897 -12.250 12.523 1.00 67.44 253 LEU A O 1
ATOM 1961 N N . ILE A 1 254 ? -10.886 -12.436 11.552 1.00 75.19 254 ILE A N 1
ATOM 1962 C CA . ILE A 1 254 ? -11.061 -11.301 10.638 1.00 75.19 254 ILE A CA 1
ATOM 1963 C C . ILE A 1 254 ? -12.271 -11.537 9.721 1.00 75.19 254 ILE A C 1
ATOM 1965 O O . ILE A 1 254 ? -13.155 -10.689 9.627 1.00 75.19 254 ILE A O 1
ATOM 1969 N N . SER A 1 255 ? -12.358 -12.724 9.114 1.00 74.88 255 SER A N 1
ATOM 1970 C CA . SER A 1 255 ? -13.482 -13.114 8.250 1.00 74.88 255 SER A CA 1
ATOM 1971 C C . SER A 1 255 ? -14.819 -13.068 8.999 1.00 74.88 255 SER A C 1
ATOM 1973 O O . SER A 1 255 ? -15.826 -12.566 8.494 1.00 74.88 255 SER A O 1
ATOM 1975 N N . ALA A 1 256 ? -14.829 -13.545 10.244 1.00 68.12 256 ALA A N 1
ATOM 1976 C CA . ALA A 1 256 ? -16.006 -13.491 11.089 1.00 68.12 256 ALA A CA 1
ATOM 1977 C C . ALA A 1 256 ? -16.409 -12.058 11.448 1.00 68.12 256 ALA A C 1
ATOM 1979 O O . ALA A 1 256 ? -17.596 -11.744 11.368 1.00 68.12 256 ALA A O 1
ATOM 1980 N N . ALA A 1 257 ? -15.453 -11.181 11.772 1.00 68.06 257 ALA A N 1
ATOM 1981 C CA . ALA A 1 257 ? -15.730 -9.768 12.016 1.00 68.06 257 ALA A CA 1
ATOM 1982 C C . ALA A 1 257 ? -16.436 -9.128 10.811 1.00 68.06 257 ALA A C 1
ATOM 1984 O O . ALA A 1 257 ? -17.499 -8.521 10.957 1.00 68.06 257 ALA A O 1
ATOM 1985 N N . LEU A 1 258 ? -15.898 -9.337 9.609 1.00 71.75 258 LEU A N 1
ATOM 1986 C CA . LEU A 1 258 ? -16.467 -8.797 8.373 1.00 71.75 258 LEU A CA 1
ATOM 1987 C C . LEU A 1 258 ? -17.892 -9.317 8.130 1.00 71.75 258 LEU A C 1
ATOM 1989 O O . LEU A 1 258 ? -18.802 -8.529 7.879 1.00 71.75 258 LEU A O 1
ATOM 1993 N N . SER A 1 259 ? -18.129 -10.622 8.313 1.00 67.31 259 SER A N 1
ATOM 1994 C CA . SER A 1 259 ? -19.475 -11.213 8.178 1.00 67.31 259 SER A CA 1
ATOM 1995 C C . SER A 1 259 ? -20.502 -10.679 9.191 1.00 67.31 259 SER A C 1
ATOM 1997 O O . SER A 1 259 ? -21.704 -10.782 8.960 1.00 67.31 259 SER A O 1
ATOM 1999 N N . HIS A 1 260 ? -20.042 -10.069 10.288 1.00 61.03 260 HIS A N 1
ATOM 2000 C CA . HIS A 1 260 ? -20.881 -9.459 11.328 1.00 61.03 260 HIS A CA 1
ATOM 2001 C C . HIS A 1 260 ? -20.994 -7.935 11.182 1.00 61.03 260 HIS A C 1
ATOM 2003 O O . HIS A 1 260 ? -21.503 -7.248 12.074 1.00 61.03 260 HIS A O 1
ATOM 2009 N N . GLY A 1 261 ? -20.566 -7.400 10.036 1.00 61.66 261 GLY A N 1
ATOM 2010 C CA . GLY A 1 261 ? -20.746 -6.002 9.670 1.00 61.66 261 GLY A CA 1
ATOM 2011 C C . GLY A 1 261 ? -19.791 -5.050 10.384 1.00 61.66 261 GLY A C 1
ATOM 2012 O O . GLY A 1 261 ? -20.190 -3.912 10.649 1.00 61.66 261 GLY A O 1
ATOM 2013 N N . TYR A 1 262 ? -18.590 -5.517 10.736 1.00 71.81 262 TYR A N 1
ATOM 2014 C CA . TYR A 1 262 ? -17.432 -4.640 10.924 1.00 71.81 262 TYR A CA 1
ATOM 2015 C C . TYR A 1 262 ? -16.833 -4.296 9.563 1.00 71.81 262 TYR A C 1
ATOM 2017 O O . TYR A 1 262 ? -16.793 -5.137 8.665 1.00 71.81 262 TYR A O 1
ATOM 2025 N N . THR A 1 263 ? -16.375 -3.062 9.410 1.00 81.00 263 THR A N 1
ATOM 2026 C CA . THR A 1 263 ? -15.693 -2.595 8.203 1.00 81.00 263 THR A CA 1
ATOM 2027 C C . THR A 1 263 ? -14.193 -2.869 8.285 1.00 81.00 263 THR A C 1
ATOM 2029 O O . THR A 1 263 ? -13.631 -3.076 9.362 1.00 81.00 263 THR A O 1
ATOM 2032 N N . VAL A 1 264 ? -13.506 -2.827 7.143 1.00 83.19 264 VAL A N 1
ATOM 2033 C CA . VAL A 1 264 ? -12.037 -2.912 7.105 1.00 83.19 264 VAL A CA 1
ATOM 2034 C C . VAL A 1 264 ? -11.395 -1.743 7.872 1.00 83.19 264 VAL A C 1
ATOM 2036 O O . VAL A 1 264 ? -10.384 -1.939 8.540 1.00 83.19 264 VAL A O 1
ATOM 2039 N N . SER A 1 265 ? -12.022 -0.559 7.865 1.00 79.62 265 SER A N 1
ATOM 2040 C CA . SER A 1 265 ? -11.562 0.607 8.634 1.00 79.62 265 SER A CA 1
ATOM 2041 C C . SER A 1 265 ? -11.657 0.377 10.144 1.00 79.62 265 SER A C 1
ATOM 2043 O O . SER A 1 265 ? -10.724 0.721 10.872 1.00 79.62 265 SER A O 1
ATOM 2045 N N . ASP A 1 266 ? -12.716 -0.296 10.615 1.00 76.06 266 ASP A N 1
ATOM 2046 C CA . ASP A 1 266 ? -12.834 -0.681 12.026 1.00 76.06 266 ASP A CA 1
ATOM 2047 C C . ASP A 1 266 ? -11.683 -1.615 12.426 1.00 76.06 266 ASP A C 1
ATOM 2049 O O . ASP A 1 266 ? -11.062 -1.434 13.471 1.00 76.06 266 ASP A O 1
ATOM 2053 N N . LEU A 1 267 ? -11.361 -2.595 11.575 1.00 79.56 267 LEU A N 1
ATOM 2054 C CA . LEU A 1 267 ? -10.308 -3.581 11.835 1.00 79.56 267 LEU A CA 1
ATOM 2055 C C . LEU A 1 267 ? -8.910 -2.955 11.843 1.00 79.56 267 LEU A C 1
ATOM 2057 O O . LEU A 1 267 ? -8.114 -3.253 12.733 1.00 79.56 267 LEU A O 1
ATOM 2061 N N . LEU A 1 268 ? -8.615 -2.063 10.896 1.00 81.31 268 LEU A N 1
ATOM 2062 C CA . LEU A 1 268 ? -7.362 -1.304 10.890 1.00 81.31 268 LEU A CA 1
ATOM 2063 C C . LEU A 1 268 ? -7.250 -0.413 12.135 1.00 81.31 268 LEU A C 1
ATOM 2065 O O . LEU A 1 268 ? -6.217 -0.424 12.802 1.00 81.31 268 LEU A O 1
ATOM 2069 N N . SER A 1 269 ? -8.329 0.285 12.505 1.00 76.25 269 SER A N 1
ATOM 2070 C CA . SER A 1 269 ? -8.390 1.109 13.725 1.00 76.25 269 SER A CA 1
ATOM 2071 C C . SER A 1 269 ? -8.219 0.279 15.003 1.00 76.25 269 SER A C 1
ATOM 2073 O O . SER A 1 269 ? -7.682 0.764 15.998 1.00 76.25 269 SER A O 1
ATOM 2075 N N . ALA A 1 270 ? -8.631 -0.990 14.966 1.00 68.62 270 ALA A N 1
ATOM 2076 C CA . ALA A 1 270 ? -8.425 -1.961 16.037 1.00 68.62 270 ALA A CA 1
ATOM 2077 C C . ALA A 1 270 ? -7.013 -2.578 16.057 1.00 68.62 270 ALA A C 1
ATOM 2079 O O . ALA A 1 270 ? -6.736 -3.438 16.894 1.00 68.62 270 ALA A O 1
ATOM 2080 N N . GLY A 1 271 ? -6.115 -2.160 15.159 1.00 75.00 271 GLY A N 1
ATOM 2081 C CA . GLY A 1 271 ? -4.732 -2.632 15.103 1.00 75.00 271 GLY A CA 1
ATOM 2082 C C . GLY A 1 271 ? -4.551 -3.984 14.409 1.00 75.00 271 GLY A C 1
ATOM 2083 O O . GLY A 1 271 ? -3.519 -4.633 14.593 1.00 75.00 271 GLY A O 1
ATOM 2084 N N . VAL A 1 272 ? -5.523 -4.440 13.610 1.00 79.62 272 VAL A N 1
ATOM 2085 C CA . VAL A 1 272 ? -5.343 -5.637 12.777 1.00 79.62 272 VAL A CA 1
ATOM 2086 C C . VAL A 1 272 ? -4.275 -5.363 11.724 1.00 79.62 272 VAL A C 1
ATOM 2088 O O . VAL A 1 272 ? -4.411 -4.460 10.902 1.00 79.62 272 VAL A O 1
ATOM 2091 N N . ALA A 1 273 ? -3.221 -6.180 11.715 1.00 85.19 273 ALA A N 1
ATOM 2092 C CA . ALA A 1 273 ? -2.172 -6.079 10.710 1.00 85.19 273 ALA A CA 1
ATOM 2093 C C . ALA A 1 273 ? -2.718 -6.352 9.298 1.00 85.19 273 ALA A C 1
ATOM 2095 O O . ALA A 1 273 ? -3.452 -7.321 9.081 1.00 85.19 273 ALA A O 1
ATOM 2096 N N . ILE A 1 274 ? -2.275 -5.560 8.318 1.00 91.00 274 ILE A N 1
ATOM 2097 C CA . ILE A 1 274 ? -2.666 -5.698 6.905 1.00 91.00 274 ILE A CA 1
ATOM 2098 C C . ILE A 1 274 ? -2.380 -7.107 6.369 1.00 91.00 274 ILE A C 1
ATOM 2100 O O . ILE A 1 274 ? -3.201 -7.671 5.654 1.00 91.00 274 ILE A O 1
ATOM 2104 N N . SER A 1 275 ? -1.271 -7.733 6.772 1.00 88.19 275 SER A N 1
ATOM 2105 C CA . SER A 1 275 ? -0.946 -9.111 6.372 1.00 88.19 275 SER A CA 1
ATOM 2106 C C . SER A 1 275 ? -1.985 -10.132 6.853 1.00 88.19 275 SER A C 1
ATOM 2108 O O . SER A 1 275 ? -2.256 -11.115 6.161 1.00 88.19 275 SER A O 1
ATOM 2110 N N . GLY A 1 276 ? -2.615 -9.882 8.005 1.00 85.19 276 GLY A N 1
ATOM 2111 C CA . GLY A 1 276 ? -3.744 -10.664 8.504 1.00 85.19 276 GLY A CA 1
ATOM 2112 C C . GLY A 1 276 ? -5.003 -10.461 7.661 1.00 85.19 276 GLY A C 1
ATOM 2113 O O . GLY A 1 276 ? -5.664 -11.441 7.327 1.00 85.19 276 GLY A O 1
ATOM 2114 N N . LEU A 1 277 ? -5.296 -9.217 7.263 1.00 88.75 277 LEU A N 1
ATOM 2115 C CA . LEU A 1 277 ? -6.421 -8.893 6.374 1.00 88.75 277 LEU A CA 1
ATOM 2116 C C . LEU A 1 277 ? -6.268 -9.580 5.009 1.00 88.75 277 LEU A C 1
ATOM 2118 O O . LEU A 1 277 ? -7.189 -10.258 4.559 1.00 88.75 277 LEU A O 1
ATOM 2122 N N . LEU A 1 278 ? -5.083 -9.487 4.399 1.00 91.06 278 LEU A N 1
ATOM 2123 C CA . LEU A 1 278 ? -4.772 -10.159 3.133 1.00 91.06 278 LEU A CA 1
ATOM 2124 C C . LEU A 1 278 ? -4.905 -11.686 3.259 1.00 91.06 278 LEU A C 1
ATOM 2126 O O . LEU A 1 278 ? -5.511 -12.332 2.409 1.00 91.06 278 LEU A O 1
ATOM 2130 N N . SER A 1 279 ? -4.414 -12.268 4.360 1.00 85.75 279 SER A N 1
ATOM 2131 C CA . SER A 1 279 ? -4.545 -13.711 4.635 1.00 85.75 279 SER A CA 1
ATOM 2132 C C . SER A 1 279 ? -5.993 -14.152 4.889 1.00 85.75 279 SER A C 1
ATOM 2134 O O . SER A 1 279 ? -6.314 -15.329 4.735 1.00 85.75 279 SER A O 1
ATOM 2136 N N . ALA A 1 280 ? -6.869 -13.229 5.293 1.00 82.81 280 ALA A N 1
ATOM 2137 C CA . ALA A 1 280 ? -8.307 -13.445 5.436 1.00 82.81 280 ALA A CA 1
ATOM 2138 C C . ALA A 1 280 ? -9.086 -13.248 4.127 1.00 82.81 280 ALA A C 1
ATOM 2140 O O . ALA A 1 280 ? -10.307 -13.375 4.124 1.00 82.81 280 ALA A O 1
ATOM 2141 N N . GLY A 1 281 ? -8.399 -12.953 3.019 1.00 88.75 281 GLY A N 1
ATOM 2142 C CA . GLY A 1 281 ? -9.020 -12.760 1.712 1.00 88.75 281 GLY A CA 1
ATOM 2143 C C . GLY A 1 281 ? -9.639 -11.377 1.508 1.00 88.75 281 GLY A C 1
ATOM 2144 O O . GLY A 1 281 ? -10.383 -11.194 0.548 1.00 88.75 281 GLY A O 1
ATOM 2145 N N . VAL A 1 282 ? -9.343 -10.403 2.376 1.00 91.56 282 VAL A N 1
ATOM 2146 C CA . VAL A 1 282 ? -9.725 -9.004 2.139 1.00 91.56 282 VAL A CA 1
ATOM 2147 C C . VAL A 1 282 ? -8.927 -8.475 0.951 1.00 91.56 282 VAL A C 1
ATOM 2149 O O . VAL A 1 282 ? -7.709 -8.658 0.889 1.00 91.56 282 VAL A O 1
ATOM 2152 N N . THR A 1 283 ? -9.603 -7.831 -0.001 1.00 94.81 283 THR A N 1
ATOM 2153 C CA . THR A 1 283 ? -8.948 -7.367 -1.226 1.00 94.81 283 THR A CA 1
ATOM 2154 C C . THR A 1 283 ? -8.071 -6.143 -0.964 1.00 94.81 283 THR A C 1
ATOM 2156 O O . THR A 1 283 ? -8.340 -5.339 -0.070 1.00 94.81 283 THR A O 1
ATOM 2159 N N . VAL A 1 284 ? -7.029 -5.961 -1.779 1.00 96.31 284 VAL A N 1
ATOM 2160 C CA . VAL A 1 284 ? -6.171 -4.765 -1.720 1.00 96.31 284 VAL A CA 1
ATOM 2161 C C . VAL A 1 284 ? -6.993 -3.485 -1.925 1.00 96.31 284 VAL A C 1
ATOM 2163 O O . VAL A 1 284 ? -6.764 -2.499 -1.229 1.00 96.31 284 VAL A O 1
ATOM 2166 N N . ALA A 1 285 ? -7.998 -3.517 -2.807 1.00 94.25 285 ALA A N 1
ATOM 2167 C CA . ALA A 1 285 ? -8.892 -2.388 -3.063 1.00 94.25 285 ALA A CA 1
ATOM 2168 C C . ALA A 1 285 ? -9.713 -1.984 -1.828 1.00 94.25 285 ALA A C 1
ATOM 2170 O O . ALA A 1 285 ? -9.825 -0.792 -1.531 1.00 94.25 285 ALA A O 1
ATOM 2171 N N . ASP A 1 286 ? -10.230 -2.956 -1.070 1.00 92.94 286 ASP A N 1
ATOM 2172 C CA . ASP A 1 286 ? -10.973 -2.684 0.167 1.00 92.94 286 ASP A CA 1
ATOM 2173 C C . ASP A 1 286 ? -10.063 -2.086 1.249 1.00 92.94 286 ASP A C 1
ATOM 2175 O O . ASP A 1 286 ? -10.473 -1.197 1.994 1.00 92.94 286 ASP A O 1
ATOM 2179 N N . ILE A 1 287 ? -8.807 -2.541 1.321 1.00 95.19 287 ILE A N 1
ATOM 2180 C CA . ILE A 1 287 ? -7.825 -2.061 2.302 1.00 95.19 287 ILE A CA 1
ATOM 2181 C C . ILE A 1 287 ? -7.363 -0.632 1.972 1.00 95.19 287 ILE A C 1
ATOM 2183 O O . ILE A 1 287 ? -7.287 0.202 2.876 1.00 95.19 287 ILE A O 1
ATOM 2187 N N . ILE A 1 288 ? -7.131 -0.312 0.692 1.00 93.31 288 ILE A N 1
ATOM 2188 C CA . ILE A 1 288 ? -6.856 1.066 0.242 1.00 93.31 288 ILE A CA 1
ATOM 2189 C C . ILE A 1 288 ? -8.063 1.969 0.525 1.00 93.31 288 ILE A C 1
ATOM 2191 O O . ILE A 1 288 ? -7.904 3.046 1.096 1.00 93.31 288 ILE A O 1
ATOM 2195 N N . SER A 1 289 ? -9.280 1.514 0.208 1.00 91.50 289 SER A N 1
ATOM 2196 C CA . SER A 1 289 ? -10.518 2.268 0.471 1.00 91.50 289 SER A CA 1
ATOM 2197 C C . SER A 1 289 ? -10.752 2.526 1.963 1.00 91.50 289 SER A C 1
ATOM 2199 O O . SER A 1 289 ? -11.370 3.521 2.334 1.00 91.50 289 SER A O 1
ATOM 2201 N N . ALA A 1 290 ? -10.232 1.654 2.830 1.00 87.94 290 ALA A N 1
ATOM 2202 C CA . ALA A 1 290 ? -10.257 1.820 4.278 1.00 87.94 290 ALA A CA 1
ATOM 2203 C C . ALA A 1 290 ? -9.179 2.780 4.822 1.00 87.94 290 ALA A C 1
ATOM 2205 O O . ALA A 1 290 ? -9.146 3.018 6.031 1.00 87.94 290 ALA A O 1
ATOM 2206 N N . GLY A 1 291 ? -8.327 3.339 3.954 1.00 87.44 291 GLY A N 1
ATOM 2207 C CA . GLY A 1 291 ? -7.331 4.359 4.290 1.00 87.44 291 GLY A CA 1
ATOM 2208 C C . GLY A 1 291 ? -5.909 3.838 4.510 1.00 87.44 291 GLY A C 1
ATOM 2209 O O . GLY A 1 291 ? -5.072 4.583 5.018 1.00 87.44 291 GLY A O 1
ATOM 2210 N N . ALA A 1 292 ? -5.608 2.584 4.158 1.00 92.94 292 ALA A N 1
ATOM 2211 C CA . ALA A 1 292 ? -4.240 2.076 4.237 1.00 92.94 292 ALA A CA 1
ATOM 2212 C C . ALA A 1 292 ? -3.338 2.702 3.162 1.00 92.94 292 ALA A C 1
ATOM 2214 O O . ALA A 1 292 ? -3.760 2.917 2.025 1.00 92.94 292 ALA A O 1
ATOM 2215 N N . ASN A 1 293 ? -2.071 2.944 3.505 1.00 92.88 293 ASN A N 1
ATOM 2216 C CA . ASN A 1 293 ? -1.084 3.425 2.541 1.00 92.88 293 ASN A CA 1
ATOM 2217 C C . ASN A 1 293 ? -0.450 2.263 1.745 1.00 92.88 293 ASN A C 1
ATOM 2219 O O . ASN A 1 293 ? -0.398 1.115 2.197 1.00 92.88 293 ASN A O 1
ATOM 2223 N N . VAL A 1 294 ? 0.054 2.575 0.547 1.00 95.25 294 VAL A N 1
ATOM 2224 C CA . VAL A 1 294 ? 0.666 1.597 -0.372 1.00 95.25 294 VAL A CA 1
ATOM 2225 C C . VAL A 1 294 ? 1.918 0.952 0.231 1.00 95.25 294 VAL A C 1
ATOM 2227 O O . VAL A 1 294 ? 2.118 -0.251 0.080 1.00 95.25 294 VAL A O 1
ATOM 2230 N N . THR A 1 295 ? 2.735 1.713 0.963 1.00 95.44 295 THR A N 1
ATOM 2231 C CA . THR A 1 295 ? 3.963 1.211 1.601 1.00 95.44 295 THR A CA 1
ATOM 2232 C C . THR A 1 295 ? 3.683 0.078 2.589 1.00 95.44 295 THR A C 1
ATOM 2234 O O . THR A 1 295 ? 4.370 -0.942 2.573 1.00 95.44 295 THR A O 1
ATOM 2237 N N . ASP A 1 296 ? 2.653 0.213 3.420 1.00 94.19 296 ASP A N 1
ATOM 2238 C CA . ASP A 1 296 ? 2.272 -0.788 4.413 1.00 94.19 296 ASP A CA 1
ATOM 2239 C C . ASP A 1 296 ? 1.692 -2.038 3.746 1.00 94.19 296 ASP A C 1
ATOM 2241 O O . ASP A 1 296 ? 1.961 -3.152 4.192 1.00 94.19 296 ASP A O 1
ATOM 2245 N N . LEU A 1 297 ? 0.959 -1.875 2.640 1.00 96.62 297 LEU A N 1
ATOM 2246 C CA . LEU A 1 297 ? 0.485 -2.990 1.818 1.00 96.62 297 LEU A CA 1
ATOM 2247 C C . LEU A 1 297 ? 1.639 -3.772 1.179 1.00 96.62 297 LEU A C 1
ATOM 2249 O O . LEU A 1 297 ? 1.643 -5.003 1.237 1.00 96.62 297 LEU A O 1
ATOM 2253 N N . VAL A 1 298 ? 2.634 -3.078 0.619 1.00 96.94 298 VAL A N 1
ATOM 2254 C CA . VAL A 1 298 ? 3.842 -3.708 0.060 1.00 96.94 298 VAL A CA 1
ATOM 2255 C C . VAL A 1 298 ? 4.603 -4.456 1.157 1.00 96.94 298 VAL A C 1
ATOM 2257 O O . VAL A 1 298 ? 4.908 -5.637 0.996 1.00 96.94 298 VAL A O 1
ATOM 2260 N N . ASN A 1 299 ? 4.822 -3.827 2.316 1.00 94.06 299 ASN A N 1
ATOM 2261 C CA . ASN A 1 299 ? 5.471 -4.462 3.469 1.00 94.06 299 ASN A CA 1
ATOM 2262 C C . ASN A 1 299 ? 4.680 -5.665 4.016 1.00 94.06 299 ASN A C 1
ATOM 2264 O O . ASN A 1 299 ? 5.266 -6.604 4.556 1.00 94.06 299 ASN A O 1
ATOM 2268 N N . ALA A 1 300 ? 3.353 -5.651 3.877 1.00 92.44 300 ALA A N 1
ATOM 2269 C CA . ALA A 1 300 ? 2.474 -6.754 4.246 1.00 92.44 300 ALA A CA 1
ATOM 2270 C C . ALA A 1 300 ? 2.436 -7.897 3.214 1.00 92.44 300 ALA A C 1
ATOM 2272 O O . ALA A 1 300 ? 1.817 -8.927 3.490 1.00 92.44 300 ALA A O 1
ATOM 2273 N N . GLY A 1 301 ? 3.101 -7.741 2.064 1.00 92.88 301 GLY A N 1
ATOM 2274 C CA . GLY A 1 301 ? 3.206 -8.759 1.018 1.00 92.88 301 GLY A CA 1
ATOM 2275 C C . GLY A 1 301 ? 2.111 -8.702 -0.050 1.00 92.88 301 GLY A C 1
ATOM 2276 O O . GLY A 1 301 ? 1.864 -9.712 -0.709 1.00 92.88 301 GLY A O 1
ATOM 2277 N N . ALA A 1 302 ? 1.439 -7.559 -0.229 1.00 96.12 302 ALA A N 1
ATOM 2278 C CA . ALA A 1 302 ? 0.513 -7.369 -1.345 1.00 96.12 302 ALA A CA 1
ATOM 2279 C C . ALA A 1 302 ? 1.250 -7.476 -2.692 1.00 96.12 302 ALA A C 1
ATOM 2281 O O . ALA A 1 302 ? 2.358 -6.961 -2.853 1.00 96.12 302 ALA A O 1
ATOM 2282 N N . LYS A 1 303 ? 0.634 -8.137 -3.678 1.00 95.38 303 LYS A N 1
ATOM 2283 C CA . LYS A 1 303 ? 1.232 -8.288 -5.010 1.00 95.38 303 LYS A CA 1
ATOM 2284 C C . LYS A 1 303 ? 1.095 -6.995 -5.807 1.00 95.38 303 LYS A C 1
ATOM 2286 O O . LYS A 1 303 ? 0.036 -6.371 -5.808 1.00 95.38 303 LYS A O 1
ATOM 2291 N N . THR A 1 304 ? 2.126 -6.653 -6.575 1.00 96.75 304 THR A N 1
ATOM 2292 C CA . THR A 1 304 ? 2.165 -5.449 -7.423 1.00 96.75 304 THR A CA 1
ATOM 2293 C C . THR A 1 304 ? 0.978 -5.353 -8.385 1.00 96.75 304 THR A C 1
ATOM 2295 O O . THR A 1 304 ? 0.379 -4.291 -8.510 1.00 96.75 304 THR A O 1
ATOM 2298 N N . ALA A 1 305 ? 0.583 -6.464 -9.017 1.00 95.50 305 ALA A N 1
ATOM 2299 C CA . ALA A 1 305 ? -0.565 -6.494 -9.929 1.00 95.50 305 ALA A CA 1
ATOM 2300 C C . ALA A 1 305 ? -1.898 -6.170 -9.226 1.00 95.50 305 ALA A C 1
ATOM 2302 O O . ALA A 1 305 ? -2.738 -5.468 -9.792 1.00 95.50 305 ALA A O 1
ATOM 2303 N N . ASP A 1 306 ? -2.074 -6.631 -7.983 1.00 95.81 306 ASP A N 1
ATOM 2304 C CA . ASP A 1 306 ? -3.276 -6.359 -7.188 1.00 95.81 306 ASP A CA 1
ATOM 2305 C C . ASP A 1 306 ? -3.309 -4.890 -6.740 1.00 95.81 306 ASP A C 1
ATOM 2307 O O . ASP A 1 306 ? -4.366 -4.265 -6.757 1.00 95.81 306 ASP A O 1
ATOM 2311 N N . LEU A 1 307 ? -2.147 -4.315 -6.400 1.00 97.50 307 LEU A N 1
ATOM 2312 C CA . LEU A 1 307 ? -2.002 -2.896 -6.057 1.00 97.50 307 LEU A CA 1
ATOM 2313 C C . LEU A 1 307 ? -2.354 -1.985 -7.237 1.00 97.50 307 LEU A C 1
ATOM 2315 O O . LEU A 1 307 ? -3.150 -1.063 -7.077 1.00 97.50 307 LEU A O 1
ATOM 2319 N N . LEU A 1 308 ? -1.816 -2.270 -8.425 1.00 96.62 308 LEU A N 1
ATOM 2320 C CA . LEU A 1 308 ? -2.134 -1.522 -9.645 1.00 96.62 308 LEU A CA 1
ATOM 2321 C C . LEU A 1 308 ? -3.620 -1.650 -10.008 1.00 96.62 308 LEU A C 1
ATOM 2323 O O . LEU A 1 308 ? -4.271 -0.651 -10.299 1.00 96.62 308 LEU A O 1
ATOM 2327 N N . SER A 1 309 ? -4.184 -2.860 -9.916 1.00 95.25 309 SER A N 1
ATOM 2328 C CA . SER A 1 309 ? -5.616 -3.100 -10.166 1.00 95.25 309 SER A CA 1
ATOM 2329 C C . SER A 1 309 ? -6.518 -2.375 -9.162 1.00 95.25 309 SER A C 1
ATOM 2331 O O . SER A 1 309 ? -7.634 -1.988 -9.498 1.00 95.25 309 SER A O 1
ATOM 2333 N N . ALA A 1 310 ? -6.030 -2.168 -7.937 1.00 94.69 310 ALA A N 1
ATOM 2334 C CA . ALA A 1 310 ? -6.695 -1.392 -6.897 1.00 94.69 310 ALA A CA 1
ATOM 2335 C C . ALA A 1 310 ? -6.499 0.132 -7.038 1.00 94.69 310 ALA A C 1
ATOM 2337 O O . ALA A 1 310 ? -7.028 0.887 -6.224 1.00 94.69 310 ALA A O 1
ATOM 2338 N N . GLY A 1 311 ? -5.766 0.593 -8.057 1.00 92.19 311 GLY A N 1
ATOM 2339 C CA . GLY A 1 311 ? -5.562 2.012 -8.351 1.00 92.19 311 GLY A CA 1
ATOM 2340 C C . GLY A 1 311 ? -4.342 2.648 -7.678 1.00 92.19 311 GLY A C 1
ATOM 2341 O O . GLY A 1 311 ? -4.252 3.875 -7.645 1.00 92.19 311 GLY A O 1
ATOM 2342 N N . ALA A 1 312 ? -3.401 1.859 -7.148 1.00 95.94 312 ALA A N 1
ATOM 2343 C CA . ALA A 1 312 ? -2.124 2.397 -6.684 1.00 95.94 312 ALA A CA 1
ATOM 2344 C C . ALA A 1 312 ? -1.339 2.991 -7.864 1.00 95.94 312 ALA A C 1
ATOM 2346 O O . ALA A 1 312 ? -1.212 2.360 -8.914 1.00 95.94 312 ALA A O 1
ATOM 2347 N N . ASN A 1 313 ? -0.791 4.194 -7.690 1.00 95.19 313 ASN A N 1
ATOM 2348 C CA . ASN A 1 313 ? 0.049 4.813 -8.712 1.00 95.19 313 ASN A CA 1
ATOM 2349 C C . ASN A 1 313 ? 1.492 4.274 -8.642 1.00 95.19 313 ASN A C 1
ATOM 2351 O O . ASN A 1 313 ? 1.966 3.820 -7.598 1.00 95.19 313 ASN A O 1
ATOM 2355 N N . VAL A 1 314 ? 2.210 4.335 -9.765 1.00 97.50 314 VAL A N 1
ATOM 2356 C CA . VAL A 1 314 ? 3.573 3.787 -9.867 1.00 97.50 314 VAL A CA 1
ATOM 2357 C C . VAL A 1 314 ? 4.581 4.554 -9.009 1.00 97.50 314 VAL A C 1
ATOM 2359 O O . VAL A 1 314 ? 5.513 3.943 -8.491 1.00 97.50 314 VAL A O 1
ATOM 2362 N N . ALA A 1 315 ? 4.384 5.858 -8.791 1.00 96.94 315 ALA A N 1
ATOM 2363 C CA . ALA A 1 315 ? 5.251 6.661 -7.926 1.00 96.94 315 ALA A CA 1
ATOM 2364 C C . ALA A 1 315 ? 5.237 6.161 -6.472 1.00 96.94 315 ALA A C 1
ATOM 2366 O O . ALA A 1 315 ? 6.301 5.983 -5.879 1.00 96.94 315 ALA A O 1
ATOM 2367 N N . ASP A 1 316 ? 4.062 5.835 -5.936 1.00 96.12 316 ASP A N 1
ATOM 2368 C CA . ASP A 1 316 ? 3.906 5.271 -4.595 1.00 96.12 316 ASP A CA 1
ATOM 2369 C C . ASP A 1 316 ? 4.547 3.881 -4.501 1.00 96.12 316 ASP A C 1
ATOM 2371 O O . ASP A 1 316 ? 5.176 3.560 -3.495 1.00 96.12 316 ASP A O 1
ATOM 2375 N N . LEU A 1 317 ? 4.448 3.059 -5.553 1.00 97.88 317 LEU A N 1
ATOM 2376 C CA . LEU A 1 317 ? 5.086 1.736 -5.598 1.00 97.88 317 LEU A CA 1
ATOM 2377 C C . LEU A 1 317 ? 6.617 1.838 -5.627 1.00 97.88 317 LEU A C 1
ATOM 2379 O O . LEU A 1 317 ? 7.303 1.099 -4.916 1.00 97.88 317 LEU A O 1
ATOM 2383 N N . VAL A 1 318 ? 7.163 2.778 -6.402 1.00 97.38 318 VAL A N 1
ATOM 2384 C CA . VAL A 1 318 ? 8.602 3.074 -6.414 1.00 97.38 318 VAL A CA 1
ATOM 2385 C C . VAL A 1 318 ? 9.051 3.597 -5.046 1.00 97.38 318 VAL A C 1
ATOM 2387 O O . VAL A 1 318 ? 10.060 3.131 -4.512 1.00 97.38 318 VAL A O 1
ATOM 2390 N N . GLN A 1 319 ? 8.287 4.502 -4.426 1.00 96.06 319 GLN A N 1
ATOM 2391 C CA . GLN A 1 319 ? 8.567 5.012 -3.081 1.00 96.06 319 GLN A CA 1
ATOM 2392 C C . GLN A 1 319 ? 8.502 3.904 -2.016 1.00 96.06 319 GLN A C 1
ATOM 2394 O O . GLN A 1 319 ? 9.331 3.875 -1.101 1.00 96.06 319 GLN A O 1
ATOM 2399 N N . ALA A 1 320 ? 7.577 2.955 -2.171 1.00 96.25 320 ALA A N 1
ATOM 2400 C CA . ALA A 1 320 ? 7.458 1.747 -1.359 1.00 96.25 320 ALA A CA 1
ATOM 2401 C C . ALA A 1 320 ? 8.553 0.700 -1.647 1.00 96.25 320 ALA A C 1
ATOM 2403 O O . ALA A 1 320 ? 8.564 -0.361 -1.025 1.00 96.25 320 ALA A O 1
ATOM 2404 N N . LYS A 1 321 ? 9.506 1.002 -2.543 1.00 95.69 321 LYS A N 1
ATOM 2405 C CA . LYS A 1 321 ? 10.642 0.149 -2.925 1.00 95.69 321 LYS A CA 1
ATOM 2406 C C . LYS A 1 321 ? 10.239 -1.165 -3.598 1.00 95.69 321 LYS A C 1
ATOM 2408 O O . LYS A 1 321 ? 10.974 -2.150 -3.503 1.00 95.69 321 LYS A O 1
ATOM 2413 N N . VAL A 1 322 ? 9.107 -1.186 -4.304 1.00 97.25 322 VAL A N 1
ATOM 2414 C CA . VAL A 1 322 ? 8.783 -2.295 -5.211 1.00 97.25 322 VAL A CA 1
ATOM 2415 C C . VAL A 1 322 ? 9.871 -2.381 -6.281 1.00 97.25 322 VAL A C 1
ATOM 2417 O O . VAL A 1 322 ? 10.313 -1.363 -6.819 1.00 97.25 322 VAL A O 1
ATOM 2420 N N . SER A 1 323 ? 10.344 -3.594 -6.571 1.00 95.50 323 SER A N 1
ATOM 2421 C CA . SER A 1 323 ? 11.440 -3.764 -7.519 1.00 95.50 323 SER A CA 1
ATOM 2422 C C . SER A 1 323 ? 10.991 -3.428 -8.943 1.00 95.50 323 SER A C 1
ATOM 2424 O O . SER A 1 323 ? 9.857 -3.697 -9.344 1.00 95.50 323 SER A O 1
ATOM 2426 N N . VAL A 1 324 ? 11.909 -2.893 -9.752 1.00 95.75 324 VAL A N 1
ATOM 2427 C CA . VAL A 1 324 ? 11.648 -2.630 -11.177 1.00 95.75 324 VAL A CA 1
ATOM 2428 C C . VAL A 1 324 ? 11.214 -3.899 -11.916 1.00 95.75 324 VAL A C 1
ATOM 2430 O O . VAL A 1 324 ? 10.364 -3.836 -12.799 1.00 95.75 324 VAL A O 1
ATOM 2433 N N . THR A 1 325 ? 11.756 -5.060 -11.539 1.00 94.56 325 THR A N 1
ATOM 2434 C CA . THR A 1 325 ? 11.386 -6.342 -12.158 1.00 94.56 325 THR A CA 1
ATOM 2435 C C . THR A 1 325 ? 9.922 -6.681 -11.892 1.00 94.56 325 THR A C 1
ATOM 2437 O O . THR A 1 325 ? 9.222 -7.072 -12.822 1.00 94.56 325 THR A O 1
ATOM 2440 N N . ASP A 1 326 ? 9.443 -6.481 -10.663 1.00 96.06 326 ASP A N 1
ATOM 2441 C CA . ASP A 1 326 ? 8.048 -6.759 -10.307 1.00 96.06 326 ASP A CA 1
ATOM 2442 C C . ASP A 1 326 ? 7.086 -5.781 -10.995 1.00 96.06 326 ASP A C 1
ATOM 2444 O O . ASP A 1 326 ? 6.009 -6.184 -11.425 1.00 96.06 326 ASP A O 1
ATOM 2448 N N . LEU A 1 327 ? 7.480 -4.510 -11.146 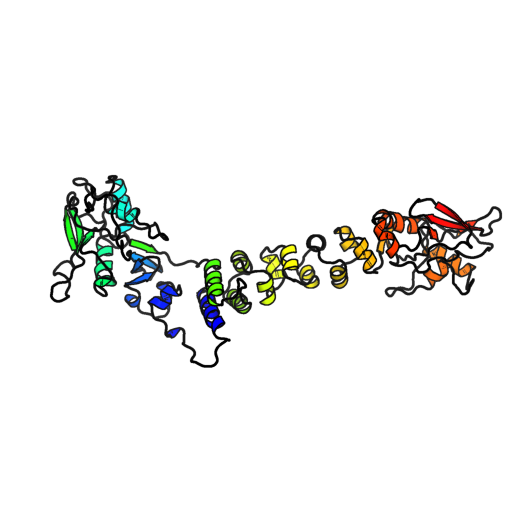1.00 97.75 327 LEU A N 1
ATOM 2449 C CA . LEU A 1 327 ? 6.704 -3.507 -11.887 1.00 97.75 327 LEU A CA 1
ATOM 2450 C C . LEU A 1 327 ? 6.578 -3.880 -13.370 1.00 97.75 327 LEU A C 1
ATOM 2452 O O . LEU A 1 327 ? 5.471 -3.903 -13.906 1.00 97.75 327 LEU A O 1
ATOM 2456 N N . LEU A 1 328 ? 7.689 -4.244 -14.017 1.00 95.50 328 LEU A N 1
ATOM 2457 C CA . LEU A 1 328 ? 7.685 -4.689 -15.414 1.00 95.50 328 LEU A CA 1
ATOM 2458 C C . LEU A 1 328 ? 6.857 -5.972 -15.599 1.00 95.50 328 LEU A C 1
ATOM 2460 O O . LEU A 1 328 ? 6.086 -6.074 -16.549 1.00 95.50 328 LEU A O 1
ATOM 2464 N N . GLN A 1 329 ? 6.970 -6.942 -14.683 1.00 94.56 329 GLN A N 1
ATOM 2465 C CA . GLN A 1 329 ? 6.156 -8.167 -14.706 1.00 94.56 329 GLN A CA 1
ATOM 2466 C C . GLN A 1 329 ? 4.665 -7.890 -14.494 1.00 94.56 329 GLN A C 1
ATOM 2468 O O . GLN A 1 329 ? 3.827 -8.612 -15.032 1.00 94.56 329 GLN A O 1
ATOM 2473 N N . ALA A 1 330 ? 4.331 -6.841 -13.742 1.00 95.81 330 ALA A N 1
ATOM 2474 C CA . ALA A 1 330 ? 2.963 -6.375 -13.563 1.00 95.81 330 ALA A CA 1
ATOM 2475 C C . ALA A 1 330 ? 2.440 -5.544 -14.754 1.00 95.81 330 ALA A C 1
ATOM 2477 O O . ALA A 1 330 ? 1.295 -5.100 -14.724 1.00 95.81 330 ALA A O 1
ATOM 2478 N N . GLY A 1 331 ? 3.246 -5.363 -15.807 1.00 94.25 331 GLY A N 1
ATOM 2479 C CA . GLY A 1 331 ? 2.857 -4.683 -17.043 1.00 94.25 331 GLY A CA 1
ATOM 2480 C C . GLY A 1 331 ? 3.101 -3.175 -17.053 1.00 94.25 331 GLY A C 1
ATOM 2481 O O . GLY A 1 331 ? 2.674 -2.510 -17.994 1.00 94.25 331 GLY A O 1
ATOM 2482 N N . VAL A 1 332 ? 3.788 -2.627 -16.047 1.00 96.50 332 VAL A N 1
ATOM 2483 C CA . VAL A 1 332 ? 4.153 -1.205 -16.019 1.00 96.50 332 VAL A CA 1
ATOM 2484 C C . VAL A 1 332 ? 5.244 -0.936 -17.058 1.00 96.50 332 VAL A C 1
ATOM 2486 O O . VAL A 1 332 ? 6.236 -1.663 -17.127 1.00 96.50 332 VAL A O 1
ATOM 2489 N N . GLY A 1 333 ? 5.072 0.108 -17.871 1.00 93.56 333 GLY A N 1
ATOM 2490 C CA . GLY A 1 333 ? 6.016 0.462 -18.935 1.00 93.56 333 GLY A CA 1
ATOM 2491 C C . GLY A 1 333 ? 7.322 1.074 -18.416 1.00 93.56 333 GLY A C 1
ATOM 2492 O O . GLY A 1 333 ? 7.362 1.675 -17.342 1.00 93.56 333 GLY A O 1
ATOM 2493 N N . PHE A 1 334 ? 8.397 0.989 -19.212 1.00 93.94 334 PHE A N 1
ATOM 2494 C CA . PHE A 1 334 ? 9.705 1.572 -18.869 1.00 93.94 334 PHE A CA 1
ATOM 2495 C C . PHE A 1 334 ? 9.586 3.057 -18.515 1.00 93.94 334 PHE A C 1
ATOM 2497 O O . PHE A 1 334 ? 10.122 3.508 -17.500 1.00 93.94 334 PHE A O 1
ATOM 2504 N N . ARG A 1 335 ? 8.882 3.816 -19.365 1.00 91.56 335 ARG A N 1
ATOM 2505 C CA . ARG A 1 335 ? 8.751 5.263 -19.222 1.00 91.56 335 ARG A CA 1
ATOM 2506 C C . ARG A 1 335 ? 8.081 5.640 -17.908 1.00 91.56 335 ARG A C 1
ATOM 2508 O O . ARG A 1 335 ? 8.591 6.502 -17.204 1.00 91.56 335 ARG A O 1
ATOM 2515 N N . GLU A 1 336 ? 6.993 4.958 -17.571 1.00 95.50 336 GLU A N 1
ATOM 2516 C CA . GLU A 1 336 ? 6.233 5.208 -16.350 1.00 95.50 336 GLU A CA 1
ATOM 2517 C C . GLU A 1 336 ? 7.086 4.952 -15.099 1.00 95.50 336 GLU A C 1
ATOM 2519 O O . GLU A 1 336 ? 7.131 5.792 -14.204 1.00 95.50 336 GLU A O 1
ATOM 2524 N N . ILE A 1 337 ? 7.856 3.857 -15.070 1.00 96.88 337 ILE A N 1
ATOM 2525 C CA . ILE A 1 337 ? 8.777 3.557 -13.960 1.00 96.88 337 ILE A CA 1
ATOM 2526 C C . ILE A 1 337 ? 9.880 4.620 -13.856 1.00 96.88 337 ILE A C 1
ATOM 2528 O O . ILE A 1 337 ? 10.222 5.059 -12.758 1.00 96.88 337 ILE A O 1
ATOM 2532 N N . ASN A 1 338 ? 10.455 5.037 -14.987 1.00 93.44 338 ASN A N 1
ATOM 2533 C CA . ASN A 1 338 ? 11.533 6.024 -15.013 1.00 93.44 338 ASN A CA 1
ATOM 2534 C C . ASN A 1 338 ? 11.045 7.419 -14.575 1.00 93.44 338 ASN A C 1
ATOM 2536 O O . ASN A 1 338 ? 11.717 8.091 -13.795 1.00 93.44 338 ASN A O 1
ATOM 2540 N N . GLU A 1 339 ? 9.862 7.841 -15.030 1.00 92.88 339 GLU A N 1
ATOM 2541 C CA . GLU A 1 339 ? 9.222 9.102 -14.626 1.00 92.88 339 GLU A CA 1
ATOM 2542 C C . GLU A 1 339 ? 8.798 9.085 -13.148 1.00 92.88 339 GLU A C 1
ATOM 2544 O O . GLU A 1 339 ? 8.906 10.105 -12.468 1.00 92.88 339 GLU A O 1
ATOM 2549 N N . ALA A 1 340 ? 8.415 7.918 -12.621 1.00 96.06 340 ALA A N 1
ATOM 2550 C CA . ALA A 1 340 ? 8.133 7.691 -11.204 1.00 96.06 340 ALA A CA 1
ATOM 2551 C C . ALA A 1 340 ? 9.387 7.691 -10.300 1.00 96.06 340 ALA A C 1
ATOM 2553 O O . ALA A 1 340 ? 9.266 7.557 -9.083 1.00 96.06 340 ALA A O 1
ATOM 2554 N N . GLY A 1 341 ? 10.592 7.846 -10.863 1.00 94.31 341 GLY A N 1
ATOM 2555 C CA . GLY A 1 341 ? 11.850 7.879 -10.110 1.00 94.31 341 GLY A CA 1
ATOM 2556 C C . GLY A 1 341 ? 12.466 6.504 -9.841 1.00 94.31 341 GLY A C 1
ATOM 2557 O O . GLY A 1 341 ? 13.304 6.370 -8.947 1.00 94.31 341 GLY A O 1
ATOM 2558 N N . GLY A 1 342 ? 12.065 5.476 -10.593 1.00 94.44 342 GLY A N 1
ATOM 2559 C CA . GLY A 1 342 ? 12.661 4.147 -10.517 1.00 94.44 342 GLY A CA 1
ATOM 2560 C C . GLY A 1 342 ? 14.149 4.144 -10.883 1.00 94.44 342 GLY A C 1
ATOM 2561 O O . GLY A 1 342 ? 14.652 5.007 -11.605 1.00 94.44 342 GLY A O 1
ATOM 2562 N N . SER A 1 343 ? 14.881 3.146 -10.385 1.00 92.25 343 SER A N 1
ATOM 2563 C CA . SER A 1 343 ? 16.315 3.006 -10.656 1.00 92.25 343 SER A CA 1
ATOM 2564 C C . SER A 1 343 ? 16.559 2.734 -12.143 1.00 92.25 343 SER A C 1
ATOM 2566 O O . SER A 1 343 ? 16.275 1.641 -12.640 1.00 92.25 343 SER A O 1
ATOM 2568 N N . LEU A 1 344 ? 17.141 3.711 -12.851 1.00 89.94 344 LEU A N 1
ATOM 2569 C CA . LEU A 1 344 ? 17.528 3.556 -14.257 1.00 89.94 344 LEU A CA 1
ATOM 2570 C C . LEU A 1 344 ? 18.445 2.342 -14.453 1.00 89.94 344 LEU A C 1
ATOM 2572 O O . LEU A 1 344 ? 18.314 1.595 -15.420 1.00 89.94 344 LEU A O 1
ATOM 2576 N N . SER A 1 345 ? 19.355 2.109 -13.515 1.00 89.75 345 SER A N 1
ATOM 2577 C CA . SER A 1 345 ? 20.251 0.962 -13.567 1.00 89.75 345 SER A CA 1
ATOM 2578 C C . SER A 1 345 ? 19.514 -0.366 -13.417 1.00 89.75 345 SER A C 1
ATOM 2580 O O . SER A 1 345 ? 19.896 -1.347 -14.052 1.00 89.75 345 SER A O 1
ATOM 2582 N N . ASP A 1 346 ? 18.452 -0.421 -12.612 1.00 92.00 346 ASP A N 1
ATOM 2583 C CA . ASP A 1 346 ? 17.623 -1.623 -12.478 1.00 92.00 346 ASP A CA 1
ATOM 2584 C C . ASP A 1 346 ? 16.783 -1.846 -13.744 1.00 92.00 346 ASP A C 1
ATOM 2586 O O . ASP A 1 346 ? 16.712 -2.975 -14.228 1.00 92.00 346 ASP A O 1
ATOM 2590 N N . LEU A 1 347 ? 16.237 -0.775 -14.337 1.00 91.50 347 LEU A N 1
ATOM 2591 C CA . LEU A 1 347 ? 15.529 -0.813 -15.625 1.00 91.50 347 LEU A CA 1
ATOM 2592 C C . LEU A 1 347 ? 16.413 -1.359 -16.746 1.00 91.50 347 LEU A C 1
ATOM 2594 O O . LEU A 1 347 ? 16.012 -2.255 -17.487 1.00 91.50 347 LEU A O 1
ATOM 2598 N N . MET A 1 348 ? 17.648 -0.875 -16.843 1.00 88.56 348 MET A N 1
ATOM 2599 C CA . MET A 1 348 ? 18.594 -1.381 -17.832 1.00 88.56 348 MET A CA 1
ATOM 2600 C C . MET A 1 348 ? 18.981 -2.843 -17.556 1.00 88.56 348 MET A C 1
ATOM 2602 O O . MET A 1 348 ? 19.137 -3.626 -18.496 1.00 88.56 348 MET A O 1
ATOM 2606 N N . ARG A 1 349 ? 19.106 -3.243 -16.280 1.00 89.12 349 ARG A N 1
ATOM 2607 C CA . ARG A 1 349 ? 19.392 -4.635 -15.876 1.00 89.12 349 ARG A CA 1
ATOM 2608 C C . ARG A 1 349 ? 18.242 -5.586 -16.196 1.00 89.12 349 ARG A C 1
ATOM 2610 O O . ARG A 1 349 ? 18.510 -6.739 -16.527 1.00 89.12 349 ARG A O 1
ATOM 2617 N N . ALA A 1 350 ? 17.002 -5.101 -16.171 1.00 91.00 350 ALA A N 1
ATOM 2618 C CA . ALA A 1 350 ? 15.830 -5.872 -16.572 1.00 91.00 350 ALA A CA 1
ATOM 2619 C C . ALA A 1 350 ? 15.848 -6.258 -18.062 1.00 91.00 350 ALA A C 1
ATOM 2621 O O . ALA A 1 350 ? 15.152 -7.186 -18.467 1.00 91.00 350 ALA A O 1
ATOM 2622 N N . GLY A 1 351 ? 16.677 -5.597 -18.881 1.00 89.50 351 GLY A N 1
ATOM 2623 C CA . GLY A 1 351 ? 16.890 -5.990 -20.270 1.00 89.50 351 GLY A CA 1
ATOM 2624 C C . GLY A 1 351 ? 15.687 -5.726 -21.172 1.00 89.50 351 GLY A C 1
ATOM 2625 O O . GLY A 1 351 ? 15.529 -6.419 -22.175 1.00 89.50 351 GLY A O 1
ATOM 2626 N N . VAL A 1 352 ? 14.866 -4.734 -20.827 1.00 91.06 352 VAL A N 1
ATOM 2627 C CA . VAL A 1 352 ? 13.789 -4.204 -21.675 1.00 91.06 352 VAL A CA 1
ATOM 2628 C C . VAL A 1 352 ? 14.307 -3.045 -22.540 1.00 91.06 352 VAL A C 1
ATOM 2630 O O . VAL A 1 352 ? 15.266 -2.381 -22.135 1.00 91.06 352 VAL A O 1
ATOM 2633 N N . PRO A 1 353 ? 13.728 -2.785 -23.728 1.00 93.12 353 PRO A N 1
ATOM 2634 C CA . PRO A 1 353 ? 14.057 -1.598 -24.514 1.00 93.12 353 PRO A CA 1
ATOM 2635 C C . PRO A 1 353 ? 13.930 -0.314 -23.692 1.00 93.12 353 PRO A C 1
ATOM 2637 O O . PRO A 1 353 ? 12.961 -0.137 -22.959 1.00 93.12 353 PRO A O 1
ATOM 2640 N N . LEU A 1 354 ? 14.913 0.578 -23.818 1.00 93.31 354 LEU A N 1
ATOM 2641 C CA . LEU A 1 354 ? 14.841 1.905 -23.205 1.00 93.31 354 LEU A CA 1
ATOM 2642 C C . LEU A 1 354 ? 13.944 2.779 -24.069 1.00 93.31 354 LEU A C 1
ATOM 2644 O O . LEU A 1 354 ? 14.104 2.787 -25.288 1.00 93.31 354 LEU A O 1
ATOM 2648 N N . GLU A 1 355 ? 13.054 3.537 -23.449 1.00 95.06 355 GLU A N 1
ATOM 2649 C CA . GLU A 1 355 ? 12.142 4.429 -24.162 1.00 95.06 355 GLU A CA 1
ATOM 2650 C C . GLU A 1 355 ? 12.591 5.871 -23.980 1.00 95.06 355 GLU A C 1
ATOM 2652 O O . GLU A 1 355 ? 12.657 6.381 -22.860 1.00 95.06 355 GLU A O 1
ATOM 2657 N N . ALA A 1 356 ? 12.917 6.522 -25.090 1.00 93.31 356 ALA A N 1
ATOM 2658 C CA . ALA A 1 356 ? 13.358 7.904 -25.125 1.00 93.31 356 ALA A CA 1
ATOM 2659 C C . ALA A 1 356 ? 12.427 8.728 -26.008 1.00 93.31 356 ALA A C 1
ATOM 2661 O O . ALA A 1 356 ? 11.879 8.207 -26.973 1.00 93.31 356 ALA A O 1
ATOM 2662 N N . THR A 1 357 ? 12.302 10.024 -25.746 1.00 91.88 357 THR A N 1
ATOM 2663 C CA . THR A 1 357 ? 11.591 10.917 -26.672 1.00 91.88 357 THR A CA 1
ATOM 2664 C C . THR A 1 357 ? 12.574 11.517 -27.672 1.00 91.88 357 THR A C 1
ATOM 2666 O O . THR A 1 357 ? 13.561 12.139 -27.265 1.00 91.88 357 THR A O 1
ATOM 2669 N N . PHE A 1 358 ? 12.288 11.371 -28.967 1.00 93.69 358 PHE A N 1
ATOM 2670 C CA . PHE A 1 358 ? 12.990 12.037 -30.064 1.00 93.69 358 PHE A CA 1
ATOM 2671 C C . PHE A 1 358 ? 11.972 12.539 -31.089 1.00 93.69 358 PHE A C 1
ATOM 2673 O O . PHE A 1 358 ? 11.153 11.764 -31.563 1.00 93.69 358 PHE A O 1
ATOM 2680 N N . ASP A 1 359 ? 12.014 13.832 -31.413 1.00 91.38 359 ASP A N 1
ATOM 2681 C CA . ASP A 1 359 ? 11.101 14.468 -32.380 1.00 91.38 359 ASP A CA 1
ATOM 2682 C C . ASP A 1 359 ? 9.603 14.175 -32.128 1.00 91.38 359 ASP A C 1
ATOM 2684 O O . ASP A 1 359 ? 8.837 13.872 -33.033 1.00 91.38 359 ASP A O 1
ATOM 2688 N N . ASN A 1 360 ? 9.185 14.237 -30.856 1.00 89.00 360 ASN A N 1
ATOM 2689 C CA . ASN A 1 360 ? 7.829 13.908 -30.378 1.00 89.00 360 ASN A CA 1
ATOM 2690 C C . ASN A 1 360 ? 7.380 12.446 -30.577 1.00 89.00 360 ASN A C 1
ATOM 2692 O O . ASN A 1 360 ? 6.231 12.123 -30.281 1.00 89.00 360 ASN A O 1
ATOM 2696 N N . GLU A 1 361 ? 8.277 11.559 -30.999 1.00 91.56 361 GLU A N 1
ATOM 2697 C CA . GLU A 1 361 ? 8.052 10.118 -31.100 1.00 91.56 361 GLU A CA 1
ATOM 2698 C C . GLU A 1 361 ? 8.848 9.364 -30.025 1.00 91.56 361 GLU A C 1
ATOM 2700 O O . GLU A 1 361 ? 9.801 9.887 -29.433 1.00 91.56 361 GLU A O 1
ATOM 2705 N N . ILE A 1 362 ? 8.448 8.116 -29.762 1.00 93.88 362 ILE A N 1
ATOM 2706 C CA . ILE A 1 362 ? 9.202 7.223 -28.882 1.00 93.88 362 ILE A CA 1
ATOM 2707 C C . ILE A 1 362 ? 10.298 6.550 -29.707 1.00 93.88 362 ILE A C 1
ATOM 2709 O O . ILE A 1 362 ? 10.031 5.810 -30.647 1.00 93.88 362 ILE A O 1
ATOM 2713 N N . LEU A 1 363 ? 11.543 6.788 -29.318 1.00 96.44 363 LEU A N 1
ATOM 2714 C CA . LEU A 1 363 ? 12.711 6.064 -29.786 1.00 96.44 363 LEU A CA 1
ATOM 2715 C C . LEU A 1 363 ? 13.002 4.928 -28.801 1.00 96.44 363 LEU A C 1
ATOM 2717 O O . LEU A 1 363 ? 13.455 5.167 -27.679 1.00 96.44 363 LEU A O 1
ATOM 2721 N N . PHE A 1 364 ? 12.773 3.691 -29.229 1.00 96.25 364 PHE A N 1
ATOM 2722 C CA . PHE A 1 364 ? 13.135 2.508 -28.457 1.00 96.25 364 PHE A CA 1
ATOM 2723 C C . PHE A 1 364 ? 14.596 2.153 -28.715 1.00 96.25 364 PHE A C 1
ATOM 2725 O O . PHE A 1 364 ? 15.020 1.988 -29.859 1.00 96.25 364 PHE A O 1
ATOM 2732 N N . ILE A 1 365 ? 15.379 1.995 -27.655 1.00 95.25 365 ILE A N 1
ATOM 2733 C CA . ILE A 1 365 ? 16.809 1.707 -27.735 1.00 95.25 365 ILE A CA 1
ATOM 2734 C C . ILE A 1 365 ? 17.064 0.321 -27.173 1.00 95.25 365 ILE A C 1
ATOM 2736 O O . ILE A 1 365 ? 16.633 -0.012 -26.068 1.00 95.25 365 ILE A O 1
ATOM 2740 N N . HIS A 1 366 ? 17.802 -0.494 -27.916 1.00 93.50 366 HIS A N 1
ATOM 2741 C CA . HIS A 1 366 ? 18.067 -1.851 -27.484 1.00 93.50 366 HIS A CA 1
ATOM 2742 C C . HIS A 1 366 ? 18.893 -1.878 -26.175 1.00 93.50 366 HIS A C 1
ATOM 2744 O O . HIS A 1 366 ? 19.902 -1.176 -26.070 1.00 93.50 366 HIS A O 1
ATOM 2750 N N . PRO A 1 367 ? 18.555 -2.708 -25.171 1.00 89.69 367 PRO A N 1
ATOM 2751 C CA . PRO A 1 367 ? 19.204 -2.660 -23.854 1.00 89.69 367 PRO A CA 1
ATOM 2752 C C . PRO A 1 367 ? 20.652 -3.158 -23.842 1.00 89.69 367 PRO A C 1
ATOM 2754 O O . PRO A 1 367 ? 21.408 -2.852 -22.921 1.00 89.69 367 PRO A O 1
ATOM 2757 N N . ARG A 1 368 ? 21.083 -3.883 -24.880 1.00 86.75 368 ARG A N 1
ATOM 2758 C CA . ARG A 1 368 ? 22.447 -4.431 -25.006 1.00 86.75 368 ARG A CA 1
ATOM 2759 C C . ARG A 1 368 ? 23.158 -3.973 -26.275 1.00 86.75 368 ARG A C 1
ATOM 2761 O O . ARG A 1 368 ? 22.506 -3.752 -27.295 1.00 86.75 368 ARG A O 1
ATOM 2768 N N . ASP A 1 369 ? 24.486 -3.899 -26.201 1.00 85.56 369 ASP A N 1
ATOM 2769 C CA . ASP A 1 369 ? 25.352 -3.807 -27.378 1.00 85.56 369 ASP A CA 1
ATOM 2770 C C . ASP A 1 369 ? 25.368 -5.142 -28.114 1.00 85.56 369 ASP A C 1
ATOM 2772 O O . ASP A 1 369 ? 25.608 -6.183 -27.502 1.00 85.56 369 ASP A O 1
ATOM 2776 N N . PHE A 1 370 ? 25.161 -5.114 -29.428 1.00 68.00 370 PHE A N 1
ATOM 2777 C CA . PHE A 1 370 ? 25.150 -6.335 -30.243 1.00 68.00 370 PHE A CA 1
ATOM 2778 C C . PHE A 1 370 ? 26.502 -6.713 -30.816 1.00 68.00 370 PHE A C 1
ATOM 2780 O O . PHE A 1 370 ? 26.726 -7.861 -31.192 1.00 68.00 370 PHE A O 1
ATOM 2787 N N . ALA A 1 371 ? 27.426 -5.761 -30.845 1.00 62.62 371 ALA A N 1
ATOM 2788 C CA . ALA A 1 371 ? 28.811 -6.040 -31.133 1.00 62.62 371 ALA A CA 1
ATOM 2789 C C . ALA A 1 371 ? 29.691 -5.026 -30.416 1.00 62.62 371 ALA A C 1
ATOM 2791 O O . ALA A 1 371 ? 29.475 -3.815 -30.498 1.00 62.62 371 ALA A O 1
ATOM 2792 N N . THR A 1 372 ? 30.692 -5.534 -29.704 1.00 61.28 372 THR A N 1
ATOM 2793 C CA . THR A 1 372 ? 31.622 -4.701 -28.942 1.00 61.28 372 THR A CA 1
ATOM 2794 C C . THR A 1 372 ? 32.545 -3.903 -29.857 1.00 61.28 372 THR A C 1
ATOM 2796 O O . THR A 1 372 ? 33.001 -2.835 -29.460 1.00 61.28 372 THR A O 1
ATOM 2799 N N . LEU A 1 373 ? 32.785 -4.382 -31.083 1.00 69.62 373 LEU A N 1
ATOM 2800 C CA . LEU A 1 373 ? 33.784 -3.850 -32.006 1.00 69.62 373 LEU A CA 1
ATOM 2801 C C . LEU A 1 373 ? 33.467 -4.273 -33.457 1.00 69.62 373 LEU A C 1
ATOM 2803 O O . LEU A 1 373 ? 33.991 -5.276 -33.937 1.00 69.62 373 LEU A O 1
ATOM 2807 N N . VAL A 1 374 ? 32.609 -3.524 -34.162 1.00 88.12 374 VAL A N 1
ATOM 2808 C CA . VAL A 1 374 ? 32.297 -3.764 -35.591 1.00 88.12 374 VAL A CA 1
ATOM 2809 C C . VAL A 1 374 ? 32.737 -2.610 -36.482 1.00 88.12 374 VAL A C 1
ATOM 2811 O O . VAL A 1 374 ? 32.662 -1.453 -36.053 1.00 88.12 374 VAL A O 1
ATOM 2814 N N . PRO A 1 375 ? 33.183 -2.899 -37.720 1.00 91.69 375 PRO A N 1
ATOM 2815 C CA . PRO A 1 375 ? 33.407 -1.854 -38.701 1.00 91.69 375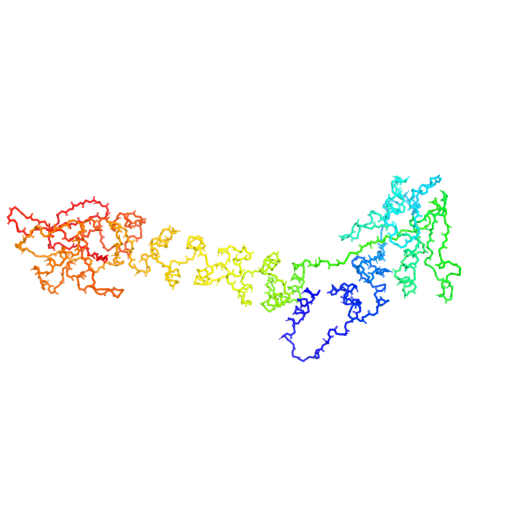 PRO A CA 1
ATOM 2816 C C . PRO A 1 375 ? 32.071 -1.219 -39.088 1.00 91.69 375 PRO A C 1
ATOM 2818 O O . PRO A 1 375 ? 31.010 -1.857 -39.063 1.00 91.69 375 PRO A O 1
ATOM 2821 N N . TRP A 1 376 ? 32.133 0.045 -39.481 1.00 93.06 376 TRP A N 1
ATOM 2822 C CA . TRP A 1 376 ? 30.999 0.717 -40.097 1.00 93.06 376 TRP A CA 1
ATOM 2823 C C . TRP A 1 376 ? 30.743 0.165 -41.503 1.00 93.06 376 TRP A C 1
ATOM 2825 O O . TRP A 1 376 ? 29.596 -0.055 -41.882 1.00 93.06 376 TRP A O 1
ATOM 2835 N N . GLY A 1 377 ? 31.818 -0.110 -42.253 1.00 89.75 377 GLY A N 1
ATOM 2836 C CA . GLY A 1 377 ? 31.746 -0.632 -43.614 1.00 89.75 377 GLY A CA 1
ATOM 2837 C C . GLY A 1 377 ? 33.088 -0.638 -44.348 1.00 89.75 377 GLY A C 1
ATOM 2838 O O . GLY A 1 377 ? 34.142 -0.768 -43.731 1.00 89.75 377 GLY A O 1
ATOM 2839 N N . THR A 1 378 ? 33.038 -0.490 -45.675 1.00 87.25 378 THR A N 1
ATOM 2840 C CA . THR A 1 378 ? 34.205 -0.435 -46.576 1.00 87.25 378 THR A CA 1
ATOM 2841 C C . THR A 1 378 ? 34.118 0.754 -47.532 1.00 87.25 378 THR A C 1
ATOM 2843 O O . THR A 1 378 ? 33.050 1.343 -47.690 1.00 87.25 378 THR A O 1
ATOM 2846 N N . GLN A 1 379 ? 35.235 1.128 -48.158 1.00 84.38 379 GLN A N 1
ATOM 2847 C CA . GLN A 1 379 ? 35.292 2.269 -49.072 1.00 84.38 379 GLN A CA 1
ATOM 2848 C C . GLN A 1 379 ? 34.447 2.007 -50.319 1.00 84.38 379 GLN A C 1
ATOM 2850 O O . GLN A 1 379 ? 34.653 1.023 -51.027 1.00 84.38 379 GLN A O 1
ATOM 2855 N N . LEU A 1 380 ? 33.509 2.911 -50.592 1.00 81.19 380 LEU A N 1
ATOM 2856 C CA . LEU A 1 380 ? 32.593 2.859 -51.729 1.00 81.19 380 LEU A CA 1
ATOM 2857 C C . LEU A 1 380 ? 32.328 4.279 -52.241 1.00 81.19 380 LEU A C 1
ATOM 2859 O O . LEU A 1 380 ? 32.436 5.252 -51.490 1.00 81.19 380 LEU A O 1
ATOM 2863 N N . SER A 1 381 ? 31.965 4.400 -53.517 1.00 79.50 381 SER A N 1
ATOM 2864 C CA . SER A 1 381 ? 31.382 5.640 -54.045 1.00 79.50 381 SER A CA 1
ATOM 2865 C C . SER A 1 381 ? 29.904 5.675 -53.668 1.00 79.50 381 SER A C 1
ATOM 2867 O O . SER A 1 381 ? 29.195 4.698 -53.902 1.00 79.50 381 SER A O 1
ATOM 2869 N N . VAL A 1 382 ? 29.457 6.765 -53.045 1.00 75.06 382 VAL A N 1
ATOM 2870 C CA . VAL A 1 382 ? 28.131 6.855 -52.416 1.00 75.06 382 VAL A CA 1
ATOM 2871 C C . VAL A 1 382 ? 27.465 8.181 -52.782 1.00 75.06 382 VAL A C 1
ATOM 2873 O O . VAL A 1 382 ? 28.128 9.216 -52.842 1.00 75.06 382 VAL A O 1
ATOM 2876 N N . ASP A 1 383 ? 26.149 8.164 -52.998 1.00 80.38 383 ASP A N 1
ATOM 2877 C CA . ASP A 1 383 ? 25.334 9.379 -53.046 1.00 80.38 383 ASP A CA 1
ATOM 2878 C C . ASP A 1 383 ? 25.021 9.847 -51.617 1.00 80.38 383 ASP A C 1
ATOM 2880 O O . ASP A 1 383 ? 24.182 9.282 -50.918 1.00 80.38 383 ASP A O 1
ATOM 2884 N N . PHE A 1 384 ? 25.725 10.885 -51.164 1.00 79.19 384 PHE A N 1
ATOM 2885 C CA . PHE A 1 384 ? 25.605 11.381 -49.792 1.00 79.19 384 PHE A CA 1
ATOM 2886 C C . PHE A 1 384 ? 24.316 12.170 -49.525 1.00 79.19 384 PHE A C 1
ATOM 2888 O O . PHE A 1 384 ? 24.031 12.462 -48.366 1.00 79.19 384 PHE A O 1
ATOM 2895 N N . THR A 1 385 ? 23.540 12.528 -50.555 1.00 81.06 385 THR A N 1
ATOM 2896 C CA . THR A 1 385 ? 22.315 13.337 -50.391 1.00 81.06 385 THR A CA 1
ATOM 2897 C C . THR A 1 385 ? 21.184 12.581 -49.692 1.00 81.06 385 THR A C 1
ATOM 2899 O O . THR A 1 385 ? 20.256 13.192 -49.164 1.00 81.06 385 THR A O 1
ATOM 2902 N N . GLN A 1 386 ? 21.292 11.254 -49.644 1.00 81.69 386 GLN A N 1
ATOM 2903 C CA . GLN A 1 386 ? 20.308 10.356 -49.046 1.00 81.69 386 GLN A CA 1
ATOM 2904 C C . GLN A 1 386 ? 20.437 10.266 -47.520 1.00 81.69 386 GLN A C 1
ATOM 2906 O O . GLN A 1 386 ? 19.518 9.783 -46.866 1.00 81.69 386 GLN A O 1
ATOM 2911 N N . PHE A 1 387 ? 21.545 10.755 -46.945 1.00 89.81 387 PHE A N 1
ATOM 2912 C CA . PHE A 1 387 ? 21.827 10.614 -45.520 1.00 89.81 387 PHE A CA 1
ATOM 2913 C C . PHE A 1 387 ? 21.438 11.854 -44.726 1.00 89.81 387 PHE A C 1
ATOM 2915 O O . PHE A 1 387 ? 21.974 12.939 -44.962 1.00 89.81 387 PHE A O 1
ATOM 2922 N N . LYS A 1 388 ? 20.557 11.689 -43.737 1.00 92.94 388 LYS A N 1
ATOM 2923 C CA . LYS A 1 388 ? 20.064 12.789 -42.895 1.00 92.94 388 LYS A CA 1
ATOM 2924 C C . LYS A 1 388 ? 20.319 12.520 -41.417 1.00 92.94 388 LYS A C 1
ATOM 2926 O O . LYS A 1 388 ? 20.221 11.386 -40.948 1.00 92.94 388 LYS A O 1
ATOM 2931 N N . ASP A 1 389 ? 20.670 13.561 -40.671 1.00 91.19 389 ASP A N 1
ATOM 2932 C CA . ASP A 1 389 ? 20.584 13.498 -39.211 1.00 91.19 389 ASP A CA 1
ATOM 2933 C C . ASP A 1 389 ? 19.100 13.348 -38.814 1.00 91.19 389 ASP A C 1
ATOM 2935 O O . ASP A 1 389 ? 18.218 13.823 -39.529 1.00 91.19 389 ASP A O 1
ATOM 2939 N N . GLY A 1 390 ? 18.822 12.577 -37.760 1.00 92.75 390 GLY A N 1
ATOM 2940 C CA . GLY A 1 390 ? 17.460 12.260 -37.324 1.00 92.75 390 GLY A CA 1
ATOM 2941 C C . GLY A 1 390 ? 16.745 11.158 -38.121 1.00 92.75 390 GLY A C 1
ATOM 2942 O O . GLY A 1 390 ? 15.652 10.766 -37.727 1.00 92.75 390 GLY A O 1
ATOM 2943 N N . ASP A 1 391 ? 17.341 10.620 -39.194 1.00 95.00 391 ASP A N 1
ATOM 2944 C CA . ASP A 1 391 ? 16.734 9.587 -40.057 1.00 95.00 391 ASP A CA 1
ATOM 2945 C C . ASP A 1 391 ? 17.577 8.300 -40.112 1.00 95.00 391 ASP A C 1
ATOM 2947 O O . ASP A 1 391 ? 17.996 7.823 -41.171 1.00 95.00 391 ASP A O 1
ATOM 2951 N N . GLY A 1 392 ? 17.895 7.730 -38.946 1.00 96.94 392 GLY A N 1
ATOM 2952 C CA . GLY A 1 392 ? 18.711 6.517 -38.857 1.00 96.94 392 GLY A CA 1
ATOM 2953 C C . GLY A 1 392 ? 18.125 5.333 -39.627 1.00 96.94 392 GLY A C 1
ATOM 2954 O O . GLY A 1 392 ? 18.877 4.522 -40.171 1.00 96.94 392 GLY A O 1
ATOM 2955 N N . LYS A 1 393 ? 16.793 5.258 -39.734 1.00 96.44 393 LYS A N 1
ATOM 2956 C CA . LYS A 1 393 ? 16.081 4.171 -40.413 1.00 96.44 393 LYS A CA 1
ATOM 2957 C C . LYS A 1 393 ? 16.366 4.164 -41.911 1.00 96.44 393 LYS A C 1
ATOM 2959 O O . LYS A 1 393 ? 16.825 3.148 -42.435 1.00 96.44 393 LYS A O 1
ATOM 2964 N N . ASN A 1 394 ? 16.166 5.290 -42.602 1.00 96.19 394 ASN A N 1
ATOM 2965 C CA . ASN A 1 394 ? 16.468 5.358 -44.034 1.00 96.19 394 ASN A CA 1
ATOM 2966 C C . ASN A 1 394 ? 17.973 5.282 -44.292 1.00 96.19 394 ASN A C 1
ATOM 2968 O O . ASN A 1 394 ? 18.397 4.553 -45.188 1.00 96.19 394 ASN A O 1
ATOM 2972 N N . ASN A 1 395 ? 18.788 5.938 -43.458 1.00 96.38 395 ASN A N 1
ATOM 2973 C CA . ASN A 1 395 ? 20.244 5.839 -43.552 1.00 96.38 395 ASN A CA 1
ATOM 2974 C C . ASN A 1 395 ? 20.711 4.375 -43.506 1.00 96.38 395 ASN A C 1
ATOM 2976 O O . ASN A 1 395 ? 21.501 3.949 -44.343 1.00 96.38 395 ASN A O 1
ATOM 2980 N N . THR A 1 396 ? 20.213 3.593 -42.544 1.00 96.94 396 THR A N 1
ATOM 2981 C CA . THR A 1 396 ? 20.567 2.175 -42.369 1.00 96.94 396 THR A CA 1
ATOM 2982 C C . THR A 1 396 ? 20.218 1.357 -43.606 1.00 96.94 396 THR A C 1
ATOM 2984 O O . THR A 1 396 ? 21.072 0.621 -44.105 1.00 96.94 396 THR A O 1
ATOM 2987 N N . ARG A 1 397 ? 19.012 1.542 -44.154 1.00 95.31 397 ARG A N 1
ATOM 2988 C CA . ARG A 1 397 ? 18.564 0.853 -45.371 1.00 95.31 397 ARG A CA 1
ATOM 2989 C C . ARG A 1 397 ? 19.453 1.156 -46.571 1.00 95.31 397 ARG A C 1
ATOM 2991 O O . ARG A 1 397 ? 19.849 0.228 -47.276 1.00 95.31 397 ARG A O 1
ATOM 2998 N N . GLU A 1 398 ? 19.830 2.418 -46.776 1.00 94.38 398 GLU A N 1
ATOM 2999 C CA . GLU A 1 398 ? 20.738 2.781 -47.869 1.00 94.38 398 GLU A CA 1
ATOM 3000 C C . GLU A 1 398 ? 22.145 2.202 -47.657 1.00 94.38 398 GLU A C 1
ATOM 3002 O O . GLU A 1 398 ? 22.729 1.659 -48.596 1.00 94.38 398 GLU A O 1
ATOM 3007 N N . ILE A 1 399 ? 22.675 2.191 -46.425 1.00 93.44 399 ILE A N 1
ATOM 3008 C CA . ILE A 1 399 ? 23.961 1.526 -46.126 1.00 93.44 399 ILE A CA 1
ATOM 3009 C C . ILE A 1 399 ? 23.884 0.037 -46.471 1.00 93.44 399 ILE A C 1
ATOM 3011 O O . ILE A 1 399 ? 24.786 -0.503 -47.115 1.00 93.44 399 ILE A O 1
ATOM 3015 N N . VAL A 1 400 ? 22.814 -0.644 -46.054 1.00 94.56 400 VAL A N 1
ATOM 3016 C CA . VAL A 1 400 ? 22.637 -2.079 -46.301 1.00 94.56 400 VAL A CA 1
ATOM 3017 C C . VAL A 1 400 ? 22.492 -2.376 -47.789 1.00 94.56 400 VAL A C 1
ATOM 3019 O O . VAL A 1 400 ? 23.102 -3.325 -48.278 1.00 94.56 400 VAL A O 1
ATOM 3022 N N . LYS A 1 401 ? 21.767 -1.540 -48.530 1.00 92.00 401 LYS A N 1
ATOM 3023 C CA . LYS A 1 401 ? 21.634 -1.642 -49.987 1.00 92.00 401 LYS A CA 1
ATOM 3024 C C . LYS A 1 401 ? 22.972 -1.466 -50.708 1.00 92.00 401 LYS A C 1
ATOM 3026 O O . LYS A 1 401 ? 23.252 -2.207 -51.645 1.00 92.00 401 LYS A O 1
ATOM 3031 N N . LEU A 1 402 ? 23.806 -0.526 -50.259 1.00 89.12 402 LEU A N 1
ATOM 3032 C CA . LEU A 1 402 ? 25.128 -0.266 -50.837 1.00 89.12 402 LEU A CA 1
ATOM 3033 C C . LEU A 1 402 ? 26.136 -1.383 -50.534 1.00 89.12 402 LEU A C 1
ATOM 3035 O O . LEU A 1 402 ? 26.936 -1.742 -51.394 1.00 89.12 402 LEU A O 1
ATOM 3039 N N . MET A 1 403 ? 26.121 -1.922 -49.313 1.00 89.38 403 MET A N 1
ATOM 3040 C CA . MET A 1 403 ? 27.137 -2.873 -48.841 1.00 89.38 403 MET A CA 1
ATOM 3041 C C . MET A 1 403 ? 26.740 -4.346 -48.998 1.00 89.38 403 MET A C 1
ATOM 3043 O O . MET A 1 403 ? 27.609 -5.223 -48.981 1.00 89.38 403 MET A O 1
ATOM 3047 N N . GLY A 1 404 ? 25.450 -4.646 -49.152 1.00 89.75 404 GLY A N 1
ATOM 3048 C CA . GLY A 1 404 ? 24.932 -6.003 -49.302 1.00 89.75 404 GLY A CA 1
ATOM 3049 C C . GLY A 1 404 ? 25.403 -6.940 -48.185 1.00 89.75 404 GLY A C 1
ATOM 3050 O O . GLY A 1 404 ? 25.119 -6.735 -47.010 1.00 89.75 404 GLY A O 1
ATOM 3051 N N . ARG A 1 405 ? 26.136 -8.001 -48.550 1.00 87.31 405 ARG A N 1
ATOM 3052 C CA . ARG A 1 405 ? 26.718 -8.969 -47.598 1.00 87.31 405 ARG A CA 1
ATOM 3053 C C . ARG A 1 405 ? 28.217 -8.767 -47.363 1.00 87.31 405 ARG A C 1
ATOM 3055 O O . ARG A 1 405 ? 28.924 -9.732 -47.067 1.00 87.31 405 ARG A O 1
ATOM 3062 N N . PHE A 1 406 ? 28.717 -7.536 -47.485 1.00 86.25 406 PHE A N 1
ATOM 3063 C CA . PHE A 1 406 ? 30.091 -7.198 -47.109 1.00 86.25 406 PHE A CA 1
ATOM 3064 C C . PHE A 1 406 ? 30.452 -7.784 -45.733 1.00 86.25 406 PHE A C 1
ATOM 3066 O O . PHE A 1 406 ? 29.652 -7.741 -44.796 1.00 86.25 406 PHE A O 1
ATOM 3073 N N . ASN A 1 407 ? 31.649 -8.371 -45.626 1.00 83.75 407 ASN A N 1
ATOM 3074 C CA . ASN A 1 407 ? 32.134 -9.041 -44.415 1.00 83.75 407 ASN A CA 1
ATOM 3075 C C . ASN A 1 407 ? 31.147 -10.093 -43.854 1.00 83.75 407 ASN A C 1
ATOM 3077 O O . ASN A 1 407 ? 30.981 -10.231 -42.642 1.00 83.75 407 ASN A O 1
ATOM 3081 N N . GLY A 1 408 ? 30.411 -10.788 -44.730 1.00 85.31 408 GLY A N 1
ATOM 3082 C CA . GLY A 1 408 ? 29.376 -11.744 -44.327 1.00 85.31 408 GLY A CA 1
ATOM 3083 C C . GLY A 1 408 ? 28.193 -11.110 -43.583 1.00 85.31 408 GLY A C 1
ATOM 3084 O O . GLY A 1 408 ? 27.520 -11.806 -42.832 1.00 85.31 408 GLY A O 1
ATOM 3085 N N . GLY A 1 409 ? 27.961 -9.802 -43.749 1.00 85.44 409 GLY A N 1
ATOM 3086 C CA . GLY A 1 409 ? 26.944 -9.034 -43.024 1.00 85.44 409 GLY A CA 1
ATOM 3087 C C . GLY A 1 409 ? 27.401 -8.496 -41.663 1.00 85.44 409 GLY A C 1
ATOM 3088 O O . GLY A 1 409 ? 26.600 -7.943 -40.919 1.00 85.44 409 GLY A O 1
ATOM 3089 N N . LYS A 1 410 ? 28.687 -8.632 -41.316 1.00 88.75 410 LYS A N 1
ATOM 3090 C CA . LYS A 1 410 ? 29.235 -8.201 -40.020 1.00 88.75 410 LYS A CA 1
ATOM 3091 C C . LYS A 1 410 ? 29.701 -6.743 -40.056 1.00 88.75 410 LYS A C 1
ATOM 3093 O O . LYS A 1 410 ? 30.901 -6.467 -39.988 1.00 88.75 410 LYS A O 1
ATOM 3098 N N . TYR A 1 411 ? 28.752 -5.822 -40.183 1.00 92.19 411 TYR A N 1
ATOM 3099 C CA . TYR A 1 411 ? 28.968 -4.376 -40.073 1.00 92.19 411 TYR A CA 1
ATOM 3100 C C . TYR A 1 411 ? 27.760 -3.695 -39.419 1.00 92.19 411 TYR A C 1
ATOM 3102 O O . TYR A 1 411 ? 26.657 -4.241 -39.417 1.00 92.19 411 TYR A O 1
ATOM 3110 N N . ALA A 1 412 ? 27.980 -2.513 -38.840 1.00 93.94 412 ALA A N 1
ATOM 3111 C CA . ALA A 1 412 ? 27.057 -1.890 -37.887 1.00 93.94 412 ALA A CA 1
ATOM 3112 C C . ALA A 1 412 ? 25.600 -1.771 -38.384 1.00 93.94 412 ALA A C 1
ATOM 3114 O O . ALA A 1 412 ? 24.682 -2.185 -37.683 1.00 93.94 412 ALA A O 1
ATOM 3115 N N . ALA A 1 413 ? 25.383 -1.256 -39.600 1.00 95.50 413 ALA A N 1
ATOM 3116 C CA . ALA A 1 413 ? 24.037 -1.073 -40.151 1.00 95.50 413 ALA A CA 1
ATOM 3117 C C . ALA A 1 413 ? 23.303 -2.403 -40.390 1.00 95.50 413 ALA A C 1
ATOM 3119 O O . ALA A 1 413 ? 22.140 -2.536 -40.025 1.00 95.50 413 ALA A O 1
ATOM 3120 N N . ARG A 1 414 ? 23.991 -3.412 -40.941 1.00 94.75 414 ARG A N 1
ATOM 3121 C CA . ARG A 1 414 ? 23.388 -4.726 -41.207 1.00 94.75 414 ARG A CA 1
ATOM 3122 C C . ARG A 1 414 ? 23.039 -5.483 -39.939 1.00 94.75 414 ARG A C 1
ATOM 3124 O O . ARG A 1 414 ? 22.018 -6.150 -39.922 1.00 94.75 414 ARG A O 1
ATOM 3131 N N . ILE A 1 415 ? 23.857 -5.364 -38.894 1.00 93.56 415 ILE A N 1
ATOM 3132 C CA . ILE A 1 415 ? 23.576 -5.993 -37.598 1.00 93.56 415 ILE A CA 1
ATOM 3133 C C . ILE A 1 415 ? 22.248 -5.496 -37.033 1.00 93.56 415 ILE A C 1
ATOM 3135 O O . ILE A 1 415 ? 21.488 -6.300 -36.508 1.00 93.56 415 ILE A O 1
ATOM 3139 N N . CYS A 1 416 ? 21.969 -4.196 -37.154 1.00 95.81 416 CYS A N 1
ATOM 3140 C CA . CYS A 1 416 ? 20.691 -3.655 -36.717 1.00 95.81 416 CYS A CA 1
ATOM 3141 C C . CYS A 1 416 ? 19.543 -4.023 -37.659 1.00 95.81 416 CYS A C 1
ATOM 3143 O O . CYS A 1 416 ? 18.508 -4.436 -37.164 1.00 95.81 416 CYS A O 1
ATOM 3145 N N . GLU A 1 417 ? 19.739 -3.955 -38.978 1.00 96.12 417 GLU A N 1
ATOM 3146 C CA . GLU A 1 417 ? 18.703 -4.331 -39.957 1.00 96.12 417 GLU A CA 1
ATOM 3147 C C . GLU A 1 417 ? 18.301 -5.818 -39.864 1.00 96.12 417 GLU A C 1
ATOM 3149 O O . GLU A 1 417 ? 17.150 -6.165 -40.090 1.00 96.12 417 GLU A O 1
ATOM 3154 N N . ASP A 1 418 ? 19.239 -6.712 -39.534 1.00 94.56 418 ASP A N 1
ATOM 3155 C CA . ASP A 1 418 ? 18.973 -8.151 -39.362 1.00 94.56 418 ASP A CA 1
ATOM 3156 C C . ASP A 1 418 ? 18.418 -8.504 -37.973 1.00 94.56 418 ASP A C 1
ATOM 3158 O O . ASP A 1 418 ? 18.118 -9.672 -37.702 1.00 94.56 418 ASP A O 1
ATOM 3162 N N . LEU A 1 419 ? 18.333 -7.535 -37.060 1.00 94.38 419 LEU A N 1
ATOM 3163 C CA . LEU A 1 419 ? 17.951 -7.802 -35.685 1.00 94.38 419 LEU A CA 1
ATOM 3164 C C . LEU A 1 419 ? 16.446 -8.049 -35.572 1.00 94.38 419 LEU A C 1
ATOM 3166 O O . LEU A 1 419 ? 15.638 -7.156 -35.802 1.00 94.38 419 LEU A O 1
ATOM 3170 N N . VAL A 1 420 ? 16.095 -9.235 -35.075 1.00 95.62 420 VAL A N 1
ATOM 3171 C CA . VAL A 1 420 ? 14.748 -9.552 -34.592 1.00 95.62 420 VAL A CA 1
ATOM 3172 C C . VAL A 1 420 ? 14.797 -9.693 -33.076 1.00 95.62 420 VAL A C 1
ATOM 3174 O O . VAL A 1 420 ? 15.384 -10.638 -32.546 1.00 95.62 420 VAL A O 1
ATOM 3177 N N . ALA A 1 421 ? 14.205 -8.739 -32.363 1.00 94.38 421 ALA A N 1
ATOM 3178 C CA . ALA A 1 421 ? 14.204 -8.703 -30.904 1.00 94.38 421 ALA A CA 1
ATOM 3179 C C . ALA A 1 421 ? 12.906 -8.104 -30.364 1.00 94.38 421 ALA A C 1
ATOM 3181 O O . ALA A 1 421 ? 12.337 -7.188 -30.955 1.00 94.38 421 ALA A O 1
ATOM 3182 N N . PHE A 1 422 ? 12.450 -8.628 -29.222 1.00 92.88 422 PHE A N 1
ATOM 3183 C CA . PHE A 1 422 ? 11.215 -8.201 -28.548 1.00 92.88 422 PHE A CA 1
ATOM 3184 C C . PHE A 1 422 ? 9.957 -8.273 -29.433 1.00 92.88 422 PHE A C 1
ATOM 3186 O O . PHE A 1 422 ? 9.010 -7.530 -29.215 1.00 92.88 422 PHE A O 1
ATOM 3193 N N . GLY A 1 423 ? 9.948 -9.169 -30.428 1.00 95.81 423 GLY A N 1
ATOM 3194 C CA . GLY A 1 423 ? 8.846 -9.308 -31.387 1.00 95.81 423 GLY A CA 1
ATOM 3195 C C . GLY A 1 423 ? 8.886 -8.325 -32.562 1.00 95.81 423 GLY A C 1
ATOM 3196 O O . GLY A 1 423 ? 7.932 -8.289 -33.329 1.00 95.81 423 GLY A O 1
ATOM 3197 N N . PHE A 1 424 ? 9.972 -7.563 -32.719 1.00 96.69 424 PHE A N 1
ATOM 3198 C CA . PHE A 1 424 ? 10.132 -6.553 -33.767 1.00 96.69 424 PHE A CA 1
ATOM 3199 C C . PHE A 1 424 ? 11.366 -6.823 -34.629 1.00 96.69 424 PHE A C 1
ATOM 3201 O O . PHE A 1 424 ? 12.390 -7.274 -34.111 1.00 96.69 424 PHE A O 1
ATOM 3208 N N . ASP A 1 425 ? 11.266 -6.518 -35.921 1.00 96.56 425 ASP A N 1
ATOM 3209 C CA . ASP A 1 425 ? 12.274 -6.735 -36.969 1.00 96.56 425 ASP A CA 1
ATOM 3210 C C . ASP A 1 425 ? 12.672 -5.439 -37.708 1.00 96.56 425 ASP A C 1
ATOM 3212 O O . ASP A 1 425 ? 13.352 -5.474 -38.728 1.00 96.56 425 ASP A O 1
ATOM 3216 N N . ASP A 1 426 ? 12.259 -4.278 -37.196 1.00 97.19 426 ASP A N 1
ATOM 3217 C CA . ASP A 1 426 ? 12.448 -2.956 -37.802 1.00 97.19 426 ASP A CA 1
ATOM 3218 C C . ASP A 1 426 ? 13.533 -2.117 -37.102 1.00 97.19 426 ASP A C 1
ATOM 3220 O O . ASP A 1 426 ? 13.502 -0.881 -37.129 1.00 97.19 426 ASP A O 1
ATOM 3224 N N . TRP A 1 427 ? 14.492 -2.791 -36.466 1.00 97.81 427 TRP A N 1
ATOM 3225 C CA . TRP A 1 427 ? 15.634 -2.175 -35.799 1.00 97.81 427 TRP A CA 1
ATOM 3226 C C . TRP A 1 427 ? 16.626 -1.586 -36.810 1.00 97.81 427 TRP A C 1
ATOM 3228 O O . TRP A 1 427 ? 16.831 -2.107 -37.901 1.00 97.81 427 TRP A O 1
ATOM 3238 N N . TYR A 1 428 ? 17.279 -0.485 -36.441 1.00 97.94 428 TYR A N 1
ATOM 3239 C CA . TYR A 1 428 ? 18.216 0.216 -37.313 1.00 97.94 428 TYR A CA 1
ATOM 3240 C C . TYR A 1 428 ? 19.377 0.852 -36.538 1.00 97.94 428 TYR A C 1
ATOM 3242 O O . TYR A 1 428 ? 19.346 0.993 -35.311 1.00 97.94 428 TYR A O 1
ATOM 3250 N N . LEU A 1 429 ? 20.448 1.203 -37.255 1.00 97.31 429 LEU A N 1
ATOM 3251 C CA . LEU A 1 429 ? 21.577 1.935 -36.688 1.00 97.31 429 LEU A CA 1
ATOM 3252 C C . LEU A 1 429 ? 21.160 3.408 -36.530 1.00 97.31 429 LEU A C 1
ATOM 3254 O O . LEU A 1 429 ? 20.794 4.031 -37.527 1.00 97.31 429 LEU A O 1
ATOM 3258 N N . PRO A 1 430 ? 21.201 3.992 -35.322 1.00 97.12 430 PRO A N 1
ATOM 3259 C CA . PRO A 1 430 ? 20.736 5.354 -35.100 1.00 97.12 430 PRO A CA 1
ATOM 3260 C C . PRO A 1 430 ? 21.557 6.356 -35.908 1.00 97.12 430 PRO A C 1
ATOM 3262 O O . PRO A 1 430 ? 22.776 6.216 -36.045 1.00 97.12 430 PRO A O 1
ATOM 3265 N N . SER A 1 431 ? 20.913 7.425 -36.363 1.00 96.56 431 SER A N 1
ATOM 3266 C CA . SER A 1 431 ? 21.626 8.633 -36.776 1.00 96.56 431 SER A CA 1
ATOM 3267 C C . SER A 1 431 ? 22.367 9.261 -35.591 1.00 96.56 431 SER A C 1
ATOM 3269 O O . SER A 1 431 ? 22.182 8.881 -34.432 1.00 96.56 431 SER A O 1
ATOM 3271 N N . TRP A 1 432 ? 23.232 10.236 -35.854 1.00 93.88 432 TRP A N 1
ATOM 3272 C CA . TRP A 1 432 ? 24.020 10.879 -34.809 1.00 93.88 432 TRP A CA 1
ATOM 3273 C C . TRP A 1 432 ? 23.125 11.567 -33.770 1.00 93.88 432 TRP A C 1
ATOM 3275 O O . TRP A 1 432 ? 23.390 11.467 -32.572 1.00 93.88 432 TRP A O 1
ATOM 3285 N N . GLU A 1 433 ? 22.042 12.208 -34.215 1.00 94.50 433 GLU A N 1
ATOM 3286 C CA . GLU A 1 433 ? 21.074 12.866 -33.333 1.00 94.50 433 GLU A CA 1
ATOM 3287 C C . GLU A 1 433 ? 20.306 11.859 -32.469 1.00 94.50 433 GLU A C 1
ATOM 3289 O O . GLU A 1 433 ? 20.241 12.038 -31.253 1.00 94.50 433 GLU A O 1
ATOM 3294 N N . GLU A 1 434 ? 19.830 10.751 -33.040 1.00 96.56 434 GLU A N 1
ATOM 3295 C CA . GLU A 1 434 ? 19.173 9.674 -32.281 1.00 96.56 434 GLU A CA 1
ATOM 3296 C C . GLU A 1 434 ? 20.138 9.024 -31.275 1.00 96.56 434 GLU A C 1
ATOM 3298 O O . GLU A 1 434 ? 19.794 8.790 -30.117 1.00 96.56 434 GLU A O 1
ATOM 3303 N N . LEU A 1 435 ? 21.394 8.801 -31.668 1.00 94.94 435 LEU A N 1
ATOM 3304 C CA . LEU A 1 435 ? 22.430 8.271 -30.782 1.00 94.94 435 LEU A CA 1
ATOM 3305 C C . LEU A 1 435 ? 22.767 9.244 -29.639 1.00 94.94 435 LEU A C 1
ATOM 3307 O O . LEU A 1 435 ? 23.100 8.821 -28.527 1.00 94.94 435 LEU A O 1
ATOM 3311 N N . SER A 1 436 ? 22.657 10.551 -29.886 1.00 94.12 436 SER A N 1
ATOM 3312 C CA . SER A 1 436 ? 22.842 11.575 -28.857 1.00 94.12 436 SER A CA 1
ATOM 3313 C C . SER A 1 436 ? 21.771 11.498 -27.763 1.00 94.12 436 SER A C 1
ATOM 3315 O O . SER A 1 436 ? 22.078 11.769 -26.598 1.00 94.12 436 SER A O 1
ATOM 3317 N N . VAL A 1 437 ? 20.554 11.046 -28.094 1.00 94.25 437 VAL A N 1
ATOM 3318 C CA . VAL A 1 437 ? 19.471 10.830 -27.123 1.00 94.25 437 VAL A CA 1
ATOM 3319 C C . VAL A 1 437 ? 19.851 9.752 -26.121 1.00 94.25 437 VAL A C 1
ATOM 3321 O O . VAL A 1 437 ? 19.774 10.000 -24.918 1.00 94.25 437 VAL A O 1
ATOM 3324 N N . LEU A 1 438 ? 20.347 8.602 -26.595 1.00 93.12 438 LEU A N 1
ATOM 3325 C CA . LEU A 1 438 ? 20.814 7.520 -25.722 1.00 93.12 438 LEU A CA 1
ATOM 3326 C C . LEU A 1 438 ? 21.818 8.036 -24.685 1.00 93.12 438 LEU A C 1
ATOM 3328 O O . LEU A 1 438 ? 21.738 7.752 -23.486 1.00 93.12 438 LEU A O 1
ATOM 3332 N N . ARG A 1 439 ? 22.774 8.838 -25.154 1.00 92.81 439 ARG A N 1
ATOM 3333 C CA . ARG A 1 439 ? 23.818 9.398 -24.306 1.00 92.81 439 ARG A CA 1
ATOM 3334 C C . ARG A 1 439 ? 23.250 10.389 -23.291 1.00 92.81 439 ARG A C 1
ATOM 3336 O O . ARG A 1 439 ? 23.586 10.332 -22.107 1.00 92.81 439 ARG A O 1
ATOM 3343 N N . ASN A 1 440 ? 22.431 11.329 -23.752 1.00 92.19 440 ASN A N 1
ATOM 3344 C CA . ASN A 1 440 ? 21.954 12.440 -22.936 1.00 92.19 440 ASN A CA 1
ATOM 3345 C C . ASN A 1 440 ? 20.898 11.995 -21.918 1.00 92.19 440 ASN A C 1
ATOM 3347 O O . ASN A 1 440 ? 20.985 12.400 -20.760 1.00 92.19 440 ASN A O 1
ATOM 3351 N N . GLN A 1 441 ? 19.956 11.139 -22.315 1.00 90.75 441 GLN A N 1
ATOM 3352 C CA . GLN A 1 441 ? 18.854 10.709 -21.452 1.00 90.75 441 GLN A CA 1
ATOM 3353 C C . GLN A 1 441 ? 19.226 9.532 -20.540 1.00 90.75 441 GLN A C 1
ATOM 3355 O O . GLN A 1 441 ? 18.711 9.473 -19.428 1.00 90.75 441 GLN A O 1
ATOM 3360 N N . PHE A 1 442 ? 20.172 8.663 -20.931 1.00 91.56 442 PHE A N 1
ATOM 3361 C CA . PHE A 1 442 ? 20.520 7.477 -20.129 1.00 91.56 442 PHE A CA 1
ATOM 3362 C C . PHE A 1 442 ? 21.979 7.450 -19.677 1.00 91.56 442 PHE A C 1
ATOM 3364 O O . PHE A 1 442 ? 22.248 7.512 -18.480 1.00 91.56 442 PHE A O 1
ATOM 3371 N N . TYR A 1 443 ? 22.950 7.416 -20.600 1.00 91.75 443 TYR A N 1
ATOM 3372 C CA . TYR A 1 443 ? 24.368 7.245 -20.230 1.00 91.75 443 TYR A CA 1
ATOM 3373 C C . TYR A 1 443 ? 24.856 8.300 -19.226 1.00 91.75 443 TYR A C 1
ATOM 3375 O O . TYR A 1 443 ? 25.550 7.988 -18.257 1.00 91.75 443 TYR A O 1
ATOM 3383 N N . SER A 1 444 ? 24.490 9.566 -19.457 1.00 90.81 444 SER A N 1
ATOM 3384 C CA . SER A 1 444 ? 24.904 10.685 -18.608 1.00 90.81 444 SER A CA 1
ATOM 3385 C C . SER A 1 444 ? 24.285 10.647 -17.207 1.00 90.81 444 SER A C 1
ATOM 3387 O O . SER A 1 444 ? 24.865 11.210 -16.280 1.00 90.81 444 SER A O 1
ATOM 3389 N N . LYS A 1 445 ? 23.141 9.966 -17.053 1.00 90.88 445 LYS A N 1
ATOM 3390 C CA . LYS A 1 445 ? 22.393 9.833 -15.797 1.00 90.88 445 LYS A CA 1
ATOM 3391 C C . LYS A 1 445 ? 22.871 8.660 -14.943 1.00 90.88 445 LYS A C 1
ATOM 3393 O O . LYS A 1 445 ? 22.631 8.657 -13.742 1.00 90.88 445 LYS A O 1
ATOM 3398 N N . LEU A 1 446 ? 23.585 7.703 -15.536 1.00 89.94 446 LEU A N 1
ATOM 3399 C CA . LEU A 1 446 ? 24.144 6.570 -14.806 1.00 89.94 446 LEU A CA 1
ATOM 3400 C C . LEU A 1 446 ? 25.412 6.943 -14.024 1.00 89.94 446 LEU A C 1
ATOM 3402 O O . LEU A 1 446 ? 26.315 7.596 -14.584 1.00 89.94 446 LEU A O 1
ATOM 3406 N N . PRO A 1 447 ? 25.557 6.426 -12.789 1.00 89.31 447 PRO A N 1
ATOM 3407 C CA . PRO A 1 447 ? 26.825 6.423 -12.072 1.00 89.31 447 PRO A CA 1
ATOM 3408 C C . PRO A 1 447 ? 27.929 5.774 -12.913 1.00 89.31 447 PRO A C 1
ATOM 3410 O O . PRO A 1 447 ? 27.712 4.751 -13.562 1.00 89.31 447 PRO A O 1
ATOM 3413 N N . LYS A 1 448 ? 29.147 6.336 -12.888 1.00 87.62 448 LYS A N 1
ATOM 3414 C CA . LYS A 1 448 ? 30.282 5.802 -13.672 1.00 87.62 448 LYS A CA 1
ATOM 3415 C C . LYS A 1 448 ? 30.565 4.324 -13.377 1.00 87.62 448 LYS A C 1
ATOM 3417 O O . LYS A 1 448 ? 30.921 3.590 -14.293 1.00 87.62 448 LYS A O 1
ATOM 3422 N N . THR A 1 449 ? 30.380 3.901 -12.127 1.00 87.38 449 THR A N 1
ATOM 3423 C CA . THR A 1 449 ? 30.573 2.522 -11.652 1.00 87.38 449 THR A CA 1
ATOM 3424 C C . THR A 1 449 ? 29.589 1.521 -12.252 1.00 87.38 449 THR A C 1
ATOM 3426 O O . THR A 1 449 ? 29.873 0.330 -12.249 1.00 87.38 449 THR A O 1
ATOM 3429 N N . GLU A 1 450 ? 28.457 1.981 -12.785 1.00 86.44 450 GLU A N 1
ATOM 3430 C CA . GLU A 1 450 ? 27.373 1.118 -13.265 1.00 86.44 450 GLU A CA 1
ATOM 3431 C C . GLU A 1 450 ? 27.300 1.044 -14.797 1.00 86.44 450 GLU A C 1
ATOM 3433 O O . GLU A 1 450 ? 26.533 0.263 -15.350 1.00 86.44 450 GLU A O 1
ATOM 3438 N N . ARG A 1 451 ? 28.133 1.811 -15.515 1.00 86.88 451 ARG A N 1
ATOM 3439 C CA . ARG A 1 451 ? 28.114 1.875 -16.989 1.00 86.88 451 ARG A CA 1
ATOM 3440 C C . ARG A 1 451 ? 28.652 0.615 -17.665 1.00 86.88 451 ARG A C 1
ATOM 3442 O O . ARG A 1 451 ? 28.163 0.256 -18.733 1.00 86.88 451 ARG A O 1
ATOM 3449 N N . SER A 1 452 ? 29.631 -0.055 -17.057 1.00 76.06 452 SER A N 1
ATOM 3450 C CA . SER A 1 452 ? 30.362 -1.186 -17.653 1.00 76.06 452 SER A CA 1
ATOM 3451 C C . SER A 1 452 ? 29.512 -2.441 -17.879 1.00 76.06 452 SER A C 1
ATOM 3453 O O . SER A 1 452 ? 29.904 -3.292 -18.669 1.00 76.06 452 SER A O 1
ATOM 3455 N N . GLY A 1 453 ? 28.354 -2.559 -17.221 1.00 7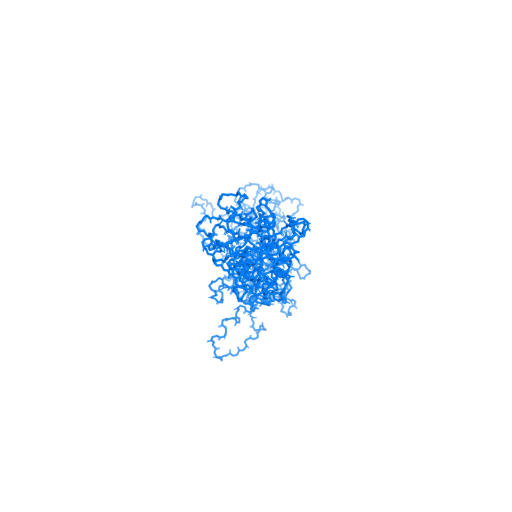1.12 453 GLY A N 1
ATOM 3456 C CA . GLY A 1 453 ? 27.408 -3.664 -17.428 1.00 71.12 453 GLY A CA 1
ATOM 3457 C C . GLY A 1 453 ? 26.435 -3.451 -18.591 1.00 71.12 453 GLY A C 1
ATOM 3458 O O . GLY A 1 453 ? 25.794 -4.403 -19.033 1.00 71.12 453 GLY A O 1
ATOM 3459 N N . PHE A 1 454 ? 26.325 -2.218 -19.092 1.00 79.31 454 PHE A N 1
ATOM 3460 C CA . PHE A 1 454 ? 25.367 -1.846 -20.136 1.00 79.31 454 PHE A CA 1
ATOM 3461 C C . PHE A 1 454 ? 26.031 -1.372 -21.414 1.00 79.31 454 PHE A C 1
ATOM 3463 O O . PHE A 1 454 ? 25.498 -1.616 -22.491 1.00 79.31 454 PHE A O 1
ATOM 3470 N N . PHE A 1 455 ? 27.163 -0.685 -21.286 1.00 86.88 455 PHE A N 1
ATOM 3471 C CA . PHE A 1 455 ? 27.936 -0.115 -22.376 1.00 86.88 455 PHE A CA 1
ATOM 3472 C C . PHE A 1 455 ? 29.308 -0.778 -22.389 1.00 86.88 455 PHE A C 1
ATOM 3474 O O . PHE A 1 455 ? 30.134 -0.546 -21.505 1.00 86.88 455 PHE A O 1
ATOM 3481 N N . ASN A 1 456 ? 29.564 -1.584 -23.413 1.00 84.56 456 ASN A N 1
ATOM 3482 C CA . ASN A 1 456 ? 30.826 -2.307 -23.569 1.00 84.56 456 ASN A CA 1
ATOM 3483 C C . ASN A 1 456 ? 31.942 -1.429 -24.153 1.00 84.56 456 ASN A C 1
ATOM 3485 O O . ASN A 1 456 ? 33.104 -1.825 -24.216 1.00 84.56 456 ASN A O 1
ATOM 3489 N N . THR A 1 457 ? 31.587 -0.235 -24.617 1.00 87.56 457 THR A N 1
ATOM 3490 C CA . THR A 1 457 ? 32.504 0.784 -25.116 1.00 87.56 457 THR A CA 1
ATOM 3491 C C . THR A 1 457 ? 31.932 2.168 -24.846 1.00 87.56 457 THR A C 1
ATOM 3493 O O . THR A 1 457 ? 30.754 2.331 -24.522 1.00 87.56 457 THR A O 1
ATOM 3496 N N . THR A 1 458 ? 32.770 3.184 -24.990 1.00 88.31 458 THR A N 1
ATOM 3497 C CA . THR A 1 458 ? 32.380 4.589 -24.867 1.00 88.31 458 THR A CA 1
ATOM 3498 C C . THR A 1 458 ? 32.172 5.233 -26.230 1.00 88.31 458 THR A C 1
ATOM 3500 O O . THR A 1 458 ? 31.779 6.390 -26.288 1.00 88.31 458 THR A O 1
ATOM 3503 N N . VAL A 1 459 ? 32.418 4.514 -27.332 1.00 91.19 459 VAL A N 1
ATOM 3504 C CA . VAL A 1 459 ? 32.301 5.055 -28.688 1.00 91.19 459 VAL A CA 1
ATOM 3505 C C . VAL A 1 459 ? 31.365 4.216 -29.539 1.00 91.19 459 VAL A C 1
ATOM 3507 O O . VAL A 1 459 ? 31.647 3.045 -29.789 1.00 91.19 459 VAL A O 1
ATOM 3510 N N . TYR A 1 460 ? 30.325 4.857 -30.067 1.00 93.69 460 TYR A N 1
ATOM 3511 C CA . TYR A 1 460 ? 29.290 4.209 -30.866 1.00 93.69 460 TYR A CA 1
ATOM 3512 C C . TYR A 1 460 ? 29.214 4.776 -32.273 1.00 93.69 460 TYR A C 1
ATOM 3514 O O . TYR A 1 460 ? 29.356 5.986 -32.473 1.00 93.69 460 TYR A O 1
ATOM 3522 N N . TRP A 1 461 ? 28.982 3.893 -33.242 1.00 95.50 461 TRP A N 1
ATOM 3523 C CA . TRP A 1 461 ? 28.690 4.286 -34.612 1.00 95.50 461 TRP A CA 1
ATOM 3524 C C . TRP A 1 461 ? 27.310 4.931 -34.726 1.00 95.50 461 TRP A C 1
ATOM 3526 O O . TRP A 1 461 ? 26.346 4.431 -34.154 1.00 95.50 461 TRP A O 1
ATOM 3536 N N . SER A 1 462 ? 27.226 6.000 -35.518 1.00 96.12 462 SER A N 1
ATOM 3537 C CA . SER A 1 462 ? 25.963 6.478 -36.084 1.00 96.12 462 SER A CA 1
ATOM 3538 C C . SER A 1 462 ? 25.825 6.030 -37.538 1.00 96.12 462 SER A C 1
ATOM 3540 O O . SER A 1 462 ? 26.807 5.635 -38.163 1.00 96.12 462 SER A O 1
ATOM 3542 N N . SER A 1 463 ? 24.636 6.143 -38.116 1.00 96.38 463 SER A N 1
ATOM 3543 C CA . SER A 1 463 ? 24.366 5.850 -39.525 1.00 96.38 463 SER A CA 1
ATOM 3544 C C . SER A 1 463 ? 24.791 6.962 -40.491 1.00 96.38 463 SER A C 1
ATOM 3546 O O . SER A 1 463 ? 24.467 6.891 -41.672 1.00 96.38 463 SER A O 1
ATOM 3548 N N . ASN A 1 464 ? 25.465 8.016 -40.022 1.00 94.31 464 ASN A N 1
ATOM 3549 C CA . ASN A 1 464 ? 25.811 9.164 -40.859 1.00 94.31 464 ASN A CA 1
ATOM 3550 C C . ASN A 1 464 ? 27.223 9.002 -41.455 1.00 94.31 464 ASN A C 1
ATOM 3552 O O . ASN A 1 464 ? 28.209 9.074 -40.712 1.00 94.31 464 ASN A O 1
ATOM 3556 N N . PRO A 1 465 ? 27.358 8.808 -42.779 1.00 92.12 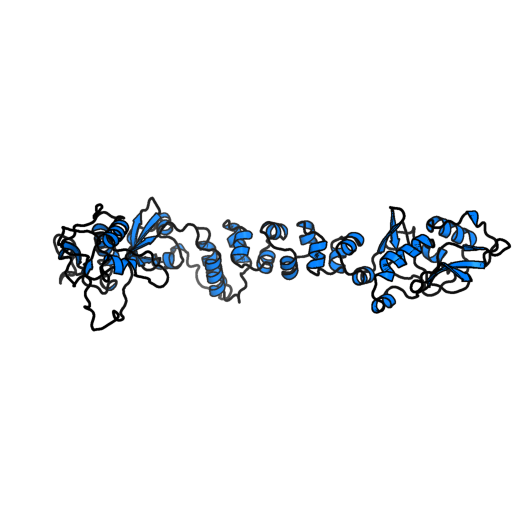465 PRO A N 1
ATOM 3557 C CA . PRO A 1 465 ? 28.654 8.664 -43.426 1.00 92.12 465 PRO A CA 1
ATOM 3558 C C . PRO A 1 465 ? 29.403 9.996 -43.542 1.00 92.12 465 PRO A C 1
ATOM 3560 O O . PRO A 1 465 ? 28.813 11.076 -43.589 1.00 92.12 465 PRO A O 1
ATOM 3563 N N . VAL A 1 466 ? 30.728 9.909 -43.667 1.00 88.69 466 VAL A N 1
ATOM 3564 C CA . VAL A 1 466 ? 31.622 11.040 -43.937 1.00 88.69 466 VAL A CA 1
ATOM 3565 C C . VAL A 1 466 ? 32.319 10.831 -45.279 1.00 88.69 466 VAL A C 1
ATOM 3567 O O . VAL A 1 466 ? 33.021 9.837 -45.509 1.00 88.69 466 VAL A O 1
ATOM 3570 N N . ARG A 1 467 ? 32.137 11.807 -46.171 1.00 81.75 467 ARG A N 1
ATOM 3571 C CA . ARG A 1 467 ? 32.785 11.849 -47.485 1.00 81.75 467 ARG A CA 1
ATOM 3572 C C . ARG A 1 467 ? 34.203 12.403 -47.402 1.00 81.75 467 ARG A C 1
ATOM 3574 O O . ARG A 1 467 ? 34.486 13.293 -46.601 1.00 81.75 467 ARG A O 1
ATOM 3581 N N . ASN A 1 468 ? 35.078 11.929 -48.281 1.00 76.62 468 ASN A N 1
ATOM 3582 C CA . ASN A 1 468 ? 36.298 12.656 -48.624 1.00 76.62 468 ASN A CA 1
ATOM 3583 C C . ASN A 1 468 ? 36.013 13.739 -49.692 1.00 76.62 468 ASN A C 1
ATOM 3585 O O . ASN A 1 468 ? 34.877 13.920 -50.134 1.00 76.62 468 ASN A O 1
ATOM 3589 N N . ALA A 1 469 ? 37.056 14.446 -50.136 1.00 74.50 469 ALA A N 1
ATOM 3590 C CA . ALA A 1 469 ? 36.952 15.501 -51.148 1.00 74.50 469 ALA A CA 1
ATOM 3591 C C . ALA A 1 469 ? 36.437 15.028 -52.528 1.00 74.50 469 ALA A C 1
ATOM 3593 O O . ALA A 1 469 ? 36.072 15.862 -53.349 1.00 74.50 469 ALA A O 1
ATOM 3594 N N . THR A 1 470 ? 36.392 13.716 -52.789 1.00 76.38 470 THR A N 1
ATOM 3595 C CA . THR A 1 470 ? 35.987 13.116 -54.071 1.00 76.38 470 THR A CA 1
ATOM 3596 C C . THR A 1 470 ? 34.705 12.283 -53.971 1.00 76.38 470 THR A C 1
ATOM 3598 O O . THR A 1 470 ? 34.473 11.432 -54.824 1.00 76.38 470 THR A O 1
ATOM 3601 N N . ASN A 1 471 ? 33.869 12.500 -52.945 1.00 71.94 471 ASN A N 1
ATOM 3602 C CA . ASN A 1 471 ? 32.630 11.737 -52.705 1.00 71.94 471 ASN A CA 1
ATOM 3603 C C . ASN A 1 471 ? 32.848 10.214 -52.594 1.00 71.94 471 ASN A C 1
ATOM 3605 O O . ASN A 1 471 ? 32.003 9.409 -52.984 1.00 71.94 471 ASN A O 1
ATOM 3609 N N . VAL A 1 472 ? 33.976 9.806 -52.016 1.00 80.94 472 VAL A N 1
ATOM 3610 C CA . VAL A 1 472 ? 34.208 8.424 -51.589 1.00 80.94 472 VAL A CA 1
ATOM 3611 C C . VAL A 1 472 ? 34.008 8.349 -50.083 1.00 80.94 472 VAL A C 1
ATOM 3613 O O . VAL A 1 472 ? 34.481 9.207 -49.327 1.00 80.94 472 VAL A O 1
ATOM 3616 N N . LEU A 1 473 ? 33.294 7.316 -49.646 1.00 81.31 473 LEU A N 1
ATOM 3617 C CA . LEU A 1 473 ? 33.113 6.996 -48.241 1.00 81.31 473 LEU A CA 1
ATOM 3618 C C . LEU A 1 473 ? 34.479 6.684 -47.617 1.00 81.31 473 LEU A C 1
ATOM 3620 O O . LEU A 1 473 ? 35.111 5.686 -47.962 1.00 81.31 473 LEU A O 1
ATOM 3624 N N . LYS A 1 474 ? 34.940 7.552 -46.711 1.00 81.38 474 LYS A N 1
ATOM 3625 C CA . LYS A 1 474 ? 36.233 7.406 -46.016 1.00 81.38 474 LYS A CA 1
ATOM 3626 C C . LYS A 1 474 ? 36.070 7.284 -44.502 1.00 81.38 474 LYS A C 1
ATOM 3628 O O . LYS A 1 474 ? 36.920 6.697 -43.842 1.00 81.38 474 LYS A O 1
ATOM 3633 N N . GLY A 1 475 ? 34.984 7.821 -43.958 1.00 89.88 475 GLY A N 1
ATOM 3634 C CA . GLY A 1 475 ? 34.687 7.761 -42.535 1.00 89.88 475 GLY A CA 1
ATOM 3635 C C . GLY A 1 475 ? 33.195 7.658 -42.271 1.00 89.88 475 GLY A C 1
ATOM 3636 O O . GLY A 1 475 ? 32.377 7.715 -43.190 1.00 89.88 475 GLY A O 1
ATOM 3637 N N . ALA A 1 476 ? 32.851 7.547 -41.000 1.00 93.38 476 ALA A N 1
ATOM 3638 C CA . ALA A 1 476 ? 31.495 7.708 -40.510 1.00 93.38 476 ALA A CA 1
ATOM 3639 C C . ALA A 1 476 ? 31.512 8.497 -39.205 1.00 93.38 476 ALA A C 1
ATOM 3641 O O . ALA A 1 476 ? 32.534 8.573 -38.512 1.00 93.38 476 ALA A O 1
ATOM 3642 N N . PHE A 1 477 ? 30.381 9.109 -38.870 1.00 94.88 477 PHE A N 1
ATOM 3643 C CA . PHE A 1 477 ? 30.260 9.798 -37.602 1.00 94.88 477 PHE A CA 1
ATOM 3644 C C . PHE A 1 477 ? 30.115 8.794 -36.458 1.00 94.88 477 PHE A C 1
ATOM 3646 O O . PHE A 1 477 ? 29.277 7.889 -36.495 1.00 94.88 477 PHE A O 1
ATOM 3653 N N . SER A 1 478 ? 30.917 8.987 -35.416 1.00 93.69 478 SER A N 1
ATOM 3654 C CA . SER A 1 478 ? 30.791 8.300 -34.136 1.00 93.69 478 SER A CA 1
ATOM 3655 C C . SER A 1 478 ? 30.513 9.305 -33.020 1.00 93.69 478 SER A C 1
ATOM 3657 O O . SER A 1 478 ? 30.834 10.497 -33.127 1.00 93.69 478 SER A O 1
ATOM 3659 N N . LEU A 1 479 ? 29.915 8.820 -31.933 1.00 94.25 479 LEU A N 1
ATOM 3660 C CA . LEU A 1 479 ? 29.722 9.590 -30.710 1.00 94.25 479 LEU A CA 1
ATOM 3661 C C . LEU A 1 479 ? 30.499 8.943 -29.565 1.00 94.25 479 LEU A C 1
ATOM 3663 O O . LEU A 1 479 ? 30.322 7.760 -29.277 1.00 94.25 479 LEU A O 1
ATOM 3667 N N . ASN A 1 480 ? 31.349 9.734 -28.905 1.00 92.56 480 ASN A N 1
ATOM 3668 C CA . ASN A 1 480 ? 31.955 9.354 -27.632 1.00 92.56 480 ASN A CA 1
ATOM 3669 C C . ASN A 1 480 ? 31.040 9.770 -26.476 1.00 92.56 480 ASN A C 1
ATOM 3671 O O . ASN A 1 480 ? 30.671 10.936 -26.359 1.00 92.56 480 ASN A O 1
ATOM 3675 N N . PHE A 1 481 ? 30.673 8.823 -25.625 1.00 92.00 481 PHE A N 1
ATOM 3676 C CA . PHE A 1 481 ? 29.717 9.029 -24.549 1.00 92.00 481 PHE A CA 1
ATOM 3677 C C . PHE A 1 481 ? 30.323 9.751 -23.338 1.00 92.00 481 PHE A C 1
ATOM 3679 O O . PHE A 1 481 ? 29.618 10.532 -22.688 1.00 92.00 481 PHE A O 1
ATOM 3686 N N . ASP A 1 482 ? 31.625 9.581 -23.086 1.00 90.25 482 ASP A N 1
ATOM 3687 C CA . ASP A 1 482 ? 32.356 10.319 -22.047 1.00 90.25 482 ASP A CA 1
ATOM 3688 C C . ASP A 1 482 ? 32.662 11.756 -22.466 1.00 90.25 482 ASP A C 1
ATOM 3690 O O . ASP A 1 482 ? 32.512 12.680 -21.666 1.00 90.25 482 ASP A O 1
ATOM 3694 N N . PHE A 1 483 ? 33.036 11.949 -23.732 1.00 88.88 483 PHE A N 1
ATOM 3695 C CA . PHE A 1 483 ? 33.411 13.246 -24.297 1.00 88.88 483 PHE A CA 1
ATOM 3696 C C . PHE A 1 483 ? 32.540 13.548 -25.524 1.00 88.88 483 PHE A C 1
ATOM 3698 O O . PHE A 1 483 ? 32.977 13.276 -26.649 1.00 88.88 483 PHE A O 1
ATOM 3705 N N . PRO A 1 484 ? 31.310 14.071 -25.328 1.00 81.88 484 PRO A N 1
ATOM 3706 C CA . PRO A 1 484 ? 30.294 14.188 -26.372 1.00 81.88 484 PRO A CA 1
ATOM 3707 C C . PRO A 1 484 ? 30.778 15.115 -27.481 1.00 81.88 484 PRO A C 1
ATOM 3709 O O . PRO A 1 484 ? 30.683 16.335 -27.408 1.00 81.88 484 PRO A O 1
ATOM 3712 N N . SER A 1 485 ? 31.331 14.504 -28.514 1.00 85.56 485 SER A N 1
ATOM 3713 C CA . SER A 1 485 ? 31.849 15.175 -29.690 1.00 85.56 485 SER A CA 1
ATOM 3714 C C . SER A 1 485 ? 31.454 14.350 -30.898 1.00 85.56 485 SER A C 1
ATOM 3716 O O . SER A 1 485 ? 31.563 13.119 -30.897 1.00 85.56 485 SER A O 1
ATOM 3718 N N . ARG A 1 486 ? 30.963 15.036 -31.930 1.00 87.56 486 ARG A N 1
ATOM 3719 C CA . ARG A 1 486 ? 30.746 14.439 -33.242 1.00 87.56 486 ARG A CA 1
ATOM 3720 C C . ARG A 1 486 ? 32.111 14.221 -33.875 1.00 87.56 486 ARG A C 1
ATOM 3722 O O . ARG A 1 486 ? 32.788 15.184 -34.228 1.00 87.56 486 ARG A O 1
ATOM 3729 N N . ARG A 1 487 ? 32.537 12.963 -33.975 1.00 89.56 487 ARG A N 1
ATOM 3730 C CA . ARG A 1 487 ? 33.854 12.604 -34.515 1.00 89.56 487 ARG A CA 1
ATOM 3731 C C . ARG A 1 487 ? 33.698 11.898 -35.843 1.00 89.56 487 ARG A C 1
ATOM 3733 O O . ARG A 1 487 ? 32.788 11.095 -36.001 1.00 89.56 487 ARG A O 1
ATOM 3740 N N . SER A 1 488 ? 34.597 12.189 -36.773 1.00 91.56 488 SER A N 1
ATOM 3741 C CA . SER A 1 488 ? 34.748 11.419 -38.003 1.00 91.56 488 SER A CA 1
ATOM 3742 C C . SER A 1 488 ? 35.802 10.346 -37.765 1.00 91.56 488 SER A C 1
ATOM 3744 O O . SER A 1 488 ? 36.985 10.666 -37.675 1.00 91.56 488 SER A O 1
ATOM 3746 N N . ASP A 1 489 ? 35.376 9.094 -37.675 1.00 91.56 489 ASP A N 1
ATOM 3747 C CA . ASP A 1 489 ? 36.268 7.946 -37.518 1.00 91.56 489 ASP A CA 1
ATOM 3748 C C . ASP A 1 489 ? 36.391 7.179 -38.844 1.00 91.56 489 ASP A C 1
ATOM 3750 O O . ASP A 1 489 ? 35.470 7.183 -39.663 1.00 91.56 489 ASP A O 1
ATOM 3754 N N . ASP A 1 490 ? 37.527 6.509 -39.053 1.00 91.25 490 ASP A N 1
ATOM 3755 C CA . ASP A 1 490 ? 37.728 5.603 -40.189 1.00 91.25 490 ASP A CA 1
ATOM 3756 C C . ASP A 1 490 ? 36.749 4.418 -40.101 1.00 91.25 490 ASP A C 1
ATOM 3758 O O . ASP A 1 490 ? 36.619 3.782 -39.053 1.00 91.25 490 ASP A O 1
ATOM 3762 N N . ILE A 1 491 ? 36.050 4.130 -41.203 1.00 89.81 491 ILE A N 1
ATOM 3763 C CA . ILE A 1 491 ? 34.982 3.116 -41.286 1.00 89.81 491 ILE A CA 1
ATOM 3764 C C . ILE A 1 491 ? 35.435 1.687 -40.964 1.00 89.81 491 ILE A C 1
ATOM 3766 O O . ILE A 1 491 ? 34.593 0.841 -40.658 1.00 89.81 491 ILE A O 1
ATOM 3770 N N . THR A 1 492 ? 36.738 1.407 -41.031 1.00 88.44 492 THR A N 1
ATOM 3771 C CA . THR A 1 492 ? 37.312 0.095 -40.697 1.00 88.44 492 THR A CA 1
ATOM 3772 C C . THR A 1 492 ? 37.523 -0.085 -39.199 1.00 88.44 492 THR A C 1
ATOM 3774 O O . THR A 1 492 ? 37.684 -1.214 -38.730 1.00 88.44 492 THR A O 1
ATOM 3777 N N . LEU A 1 493 ? 37.511 1.010 -38.432 1.00 90.06 493 LEU A N 1
ATOM 3778 C CA . LEU A 1 493 ? 37.757 0.945 -37.006 1.00 90.06 493 LEU A CA 1
ATOM 3779 C C . LEU A 1 493 ? 36.608 0.235 -36.292 1.00 90.06 493 LEU A C 1
ATOM 3781 O O . LEU A 1 493 ? 35.432 0.473 -36.576 1.00 90.06 493 LEU A O 1
ATOM 3785 N N . PRO A 1 494 ? 36.928 -0.598 -35.300 1.00 88.00 494 PRO A N 1
ATOM 3786 C CA . PRO A 1 494 ? 35.897 -1.208 -34.500 1.00 88.00 494 PRO A CA 1
ATOM 3787 C C . PRO A 1 494 ? 35.306 -0.173 -33.535 1.00 88.00 494 PRO A C 1
ATOM 3789 O O . PRO A 1 494 ? 36.040 0.447 -32.754 1.00 88.00 494 PRO A O 1
ATOM 3792 N N . ARG A 1 495 ? 33.983 0.008 -33.576 1.00 91.12 495 ARG A N 1
ATOM 3793 C CA . ARG A 1 495 ? 33.212 0.786 -32.590 1.00 91.12 495 ARG A CA 1
ATOM 3794 C C . ARG A 1 495 ? 31.994 -0.002 -32.122 1.00 91.12 495 ARG A C 1
ATOM 3796 O O . ARG A 1 495 ? 31.642 -1.025 -32.712 1.00 91.12 495 ARG A O 1
ATOM 3803 N N . GLY A 1 496 ? 31.371 0.488 -31.056 1.00 91.50 496 GLY A N 1
ATOM 3804 C CA . GLY A 1 496 ? 30.142 -0.073 -30.521 1.00 91.50 496 GLY A CA 1
ATOM 3805 C C . GLY A 1 496 ? 28.979 0.122 -31.479 1.00 91.50 496 GLY A C 1
ATOM 3806 O O . GLY A 1 496 ? 28.886 1.132 -32.182 1.00 91.50 496 GLY A O 1
ATOM 3807 N N . CYS A 1 497 ? 28.076 -0.847 -31.474 1.00 92.19 497 CYS A N 1
ATOM 3808 C CA . CYS A 1 497 ? 26.847 -0.813 -32.244 1.00 92.19 497 CYS A CA 1
ATOM 3809 C C . CYS A 1 497 ? 25.662 -0.985 -31.297 1.00 92.19 497 CYS A C 1
ATOM 3811 O O . CYS A 1 497 ? 25.556 -1.989 -30.585 1.00 92.19 497 CYS A O 1
ATOM 3813 N N . ARG A 1 498 ? 24.785 0.018 -31.304 1.00 93.25 498 ARG A N 1
ATOM 3814 C CA . ARG A 1 498 ? 23.560 0.046 -30.521 1.00 93.25 498 ARG A CA 1
ATOM 3815 C C . ARG A 1 498 ? 22.398 0.321 -31.456 1.00 93.25 498 ARG A C 1
ATOM 3817 O O . ARG A 1 498 ? 22.380 1.369 -32.091 1.00 93.25 498 ARG A O 1
ATOM 3824 N N . CYS A 1 499 ? 21.466 -0.615 -31.535 1.00 95.62 499 CYS A N 1
ATOM 3825 C CA . CYS A 1 499 ? 20.323 -0.511 -32.431 1.00 95.62 499 CYS A CA 1
ATOM 3826 C C . CYS A 1 499 ? 19.166 0.223 -31.755 1.00 95.62 499 CYS A C 1
ATOM 3828 O O . CYS A 1 499 ? 18.978 0.120 -30.538 1.00 95.62 499 CYS A O 1
ATOM 3830 N N . VAL A 1 500 ? 18.401 0.954 -32.555 1.00 97.12 500 VAL A N 1
ATOM 3831 C CA . VAL A 1 500 ? 17.198 1.675 -32.134 1.00 97.12 500 VAL A CA 1
ATOM 3832 C C . VAL A 1 500 ? 16.038 1.346 -33.070 1.00 97.12 500 VAL A C 1
ATOM 3834 O O . VAL A 1 500 ? 16.260 0.804 -34.151 1.00 97.12 500 VAL A O 1
ATOM 3837 N N . ARG A 1 501 ? 14.813 1.668 -32.666 1.00 96.38 501 ARG A N 1
ATOM 3838 C CA . ARG A 1 501 ? 13.617 1.615 -33.513 1.00 96.38 501 ARG A CA 1
ATOM 3839 C C . ARG A 1 501 ? 12.631 2.725 -33.134 1.00 96.38 501 ARG A C 1
ATOM 3841 O O . ARG A 1 501 ? 12.748 3.298 -32.050 1.00 96.38 501 ARG A O 1
ATOM 3848 N N . ARG A 1 502 ? 11.676 2.995 -34.018 1.00 92.00 502 ARG A N 1
ATOM 3849 C CA . 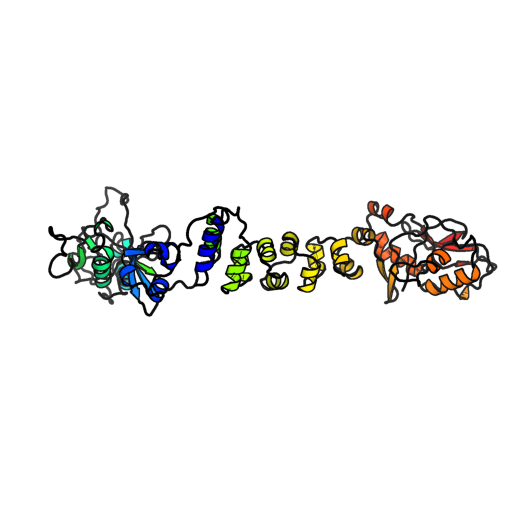ARG A 1 502 ? 10.567 3.939 -33.833 1.00 92.00 502 ARG A CA 1
ATOM 3850 C C . ARG A 1 502 ? 9.257 3.272 -34.182 1.00 92.00 502 ARG A C 1
ATOM 3852 O O . ARG A 1 502 ? 9.273 2.526 -35.192 1.00 92.00 502 ARG A O 1
#

pLDDT: mean 81.68, std 16.9, range [28.86, 97.94]

Radius of gyration: 43.82 Å; chains: 1; bounding box: 81×58×119 Å

Foldseek 3Di:
DLLLVLLVVLLCLVVVVDPDDDDPDPVPDQPLRCQVSPDQLLNCVVVVHDNLSQAQHDHDQFGWLFADNVFRKGKGWHQDPPDDDDPDPVDDPFAFQFDAQQWQPPDQDLDPPCQLVLLVSRCVSGVDPRHLSVVQQCDDPPRDRQWGAAHNVSVVSCLVRRCLVPVVSDPFQKAFHSHAPTRFWGKMAGSDADPVSHQDPDRSRIDIDGSRGGRHDHIIMHMDGDDPDDQSLVSQVSSCVSNVVVPARALVSVLSSVVSPDALLSCVVSVHQVLSCVVNVNAPLSNVVSPDAPLSCVVSPPQPLSCVVSPNALLSCVVSVPQPLSCVVSVNDQVRNVVSVHDLLSSLVNQAFHWFDDPNDTKTWGSAWPDAWFFQADKDQDDQVQDDAVCQQSLLVRSCVRHPCPVPQGHQSSSQQPDDPPNDNSKGFAALNSVVRCLPVRVVPDDPVSVVVRRVAQKEFHSRFDADPVRMGQFGWIAGSVDGDTDTDGRRTIHIHIIIDD

Sequence (502 aa):
MKTILLVILGLLCCYEGYSQHRKASVTDLTVQQKLDAGRSPCDIIHSGIPLDSLYGKRYQGGFIFFINTSTCEGMVVAPGITQQPWPDPQSSPWIKWGCTGTGAPQNNSAAVNTGEQNTNDLINACPEPGTAAKIARQYDDGIYNDWFLPSKDELILIFNRVFLPDPDAFGVCTAWSSTEVNKDQAWMQMFLLTLKGEPLPSTNGMVPEFKGSETPSVRPVRRFKPETHRNLSNDLLLAQSICQCNGKVPSFLISAALSHGYTVSDLLSAGVAISGLLSAGVTVADIISAGANVTDLVNAGAKTADLLSAGANVADLVQAKVSVTDLLQAGVGFREINEAGGSLSDLMRAGVPLEATFDNEILFIHPRDFATLVPWGTQLSVDFTQFKDGDGKNNTREIVKLMGRFNGGKYAARICEDLVAFGFDDWYLPSWEELSVLRNQFYSKLPKTERSGFFNTTVYWSSNPVRNATNVLKGAFSLNFDFPSRRSDDITLPRGCRCVRR

Secondary structure (DSSP, 8-state):
-TTHHHHHHHHHHTTTT--------GGG--HHHHHHTT--HHHHHHTT--GGGGTT-EETTEEEEEE-TTT--EEEE-S---S---S-TTS-S--B-S-SSPPPPS----STT-HHHHHHHHHHH---TTBHHHHHHH---SS----BPPPHHHHHHHIIIIITT-GGG---SEEEEEEEEETTEEEEEE--B-TTSPBPTTTTTEEEEETT----B---EEEE-------HHHHHHHHHHHTT-TTPPPHHHHHHHHHTT--HHHHHHTT--HHHHHHTT--HHHHHHTT--HHHHHHTT--HHHHHHTT--HHHHHHTT--HHHHHHTT--HHHHHHTT--HHHHHHTTPPEEEEETTEEEEE-SS-SEEEE------B--GGG--TT-HHHHHHHHHHHHTTGGGG-SHHHHHHT--BTTB---BPPPHHHHHHIIIIIGGGS-GGGGGGT-S-SEEEEEEEEE-TTSBEEEEEEEESSS--EEEEETTS-EEE--EE-